Protein AF-0000000084999260 (afdb_homodimer)

Sequence (648 aa):
MLLSRVAESLYWINRYLERAENISRFVEVSESMALDCPPGSAEPWLPLVDASGDRNKFDESYLNKTPSDVANFLIKDRENPNSILSCICMARENARQIRDVITSEMWEQINSLYWSIQEGEVIWHQPAQEQLFEIRRGCQLFYGVTDATFSHDIAWNFSKLGRLIERADKTSRILDVKYFLLLPNLKELGGALDELQWISLLRSAGAYQMFRISEQGSITPNAIASFLLLDPIFPRSVRFCLEGINESLSKIQNSPVSKKPNDLECLIGLLLSKWSFVRIDHLIKDGLHEAIDSLQIDLNKLHDLIHGIYFRNDKKFDFESLQGMLLSRVAESLYWINRYLERAENISRFVEVSESMALDCPPGSAEPWLPLVDASGDRNKFDESYLNKTPSDVANFLIKDRENPNSILSCICMARENARQIRDVITSEMWEQINSLYWSIQEGEVIWHQPAQEQLFEIRRGCQLFYGVTDATFSHDIAWNFSKLGRLIERADKTSRILDVKYFLLLPNLKELGGALDELQWISLLRSAGAYQMFRISEQGSITPNAIASFLLLDPIFPRSVRFCLEGINESLSKIQNSPVSKKPNDLECLIGLLLSKWSFVRIDHLIKDGLHEAIDSLQIDLNKLHDLIHGIYFRNDKKFDFESLQG

InterPro domains:
  IPR007296 Rv2567-like, DUF403 [PF04168] (2-311)
  IPR051680 ATP-dependent Glutamate--Cysteine Ligase Type 2 [PTHR34595] (2-313)

Nearest PDB structures (foldseek):
  7rtv-assembly1_A  TM=1.231E-01  e=3.043E+00  Mus musculus
  8ga6-assembly1_A  TM=1.706E-01  e=1.540E+00  synthetic construct
  7rtv-assembly1_A  TM=1.231E-01  e=2.703E+00  Mus musculus

pLDDT: mean 87.15, std 15.08, range [30.06, 98.75]

Foldseek 3Di:
DDFLLLLVLLLLLLLLLLLLLLLLQLLLLLVVVVVVDPPPPPNSQLLSCVLLVCNVVLVVPPVVPDSVSSLCLQAPDCVNCSHSLNSLVSSLVSCVVPVVQADPVLNVLSVVLNVCRDPPHPLVVDDSNSSSVVSNVSSVVSVVCCVVPHDCALSVLSNLLSNLLSLLSSLLSLLLSVCVVQVVPVVPNPDDSSLSSLCSSCSSSVRNVVLCVVDVDDRDSLSSLCCQAQPCPPCSRNLVSLVSNLVSVCRNLVDDQPPDHDPLNVLSVVVNVCSHPDHSVVCVVVPVNVVSVVVNVSSVVNVVVCCVPRNPPSDDPCSVVSVD/DDFLLLLVLLLLLLLLLLLLLLLLQLLLLLVVVCVVDDPPPPPSQLLSCVLLVCNVVLVVPPVVPDSVSSLCLQAPDCVNCSHSLNSLVSSLVSCVVPVVQADPVLNVLSVVLNVCRDPPHPLVVDDSNSSSVVSNVSSVVSVVCCVVPHDCALSVLSNLLSNLLSLLSSLLSLLLSVCVVQVVPVVPNPDDSNLSSLCSSCSSSVRNVVLCVVDVDDRDSLSSLCCQAQPCPPCSRNLVSLVSNLVSVCRNLVDDQPPDHDPLNVLSVVVNVCSHPDHSVVCVVVPVNVVSVVVNVSSVVNVVVCCVPRNPPSDPPCSVVSVD

Solvent-accessible surface area (backbone atoms only — not comparable to full-atom values): 33385 Å² total; per-residue (Å²): 116,63,40,17,68,54,40,45,29,35,19,43,27,27,26,24,36,45,49,29,30,45,49,26,39,36,52,43,41,38,54,55,48,57,72,72,44,64,88,88,52,87,74,68,50,60,52,54,40,51,40,70,71,41,48,68,62,44,58,74,73,38,85,81,69,42,68,68,50,48,49,39,44,46,42,62,29,71,86,34,70,80,4,32,47,30,16,40,47,50,22,37,54,34,46,64,76,37,56,88,75,53,42,69,66,48,49,51,46,44,49,50,50,43,59,50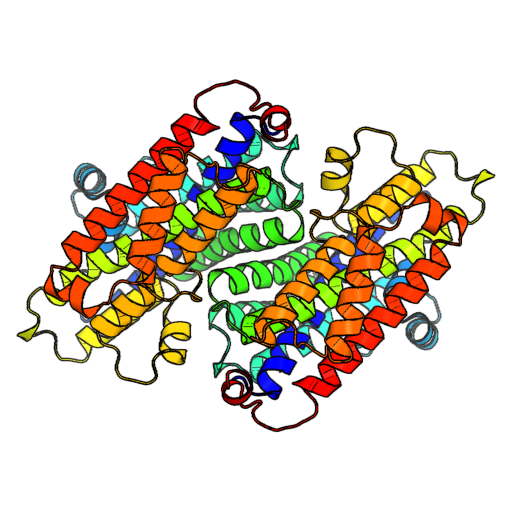,68,38,91,90,32,72,47,79,76,44,58,67,60,56,37,28,48,52,50,29,47,49,39,29,26,47,49,15,41,42,61,58,48,40,47,59,47,59,63,39,30,30,27,50,37,22,28,30,55,41,39,28,48,45,43,46,29,53,51,44,43,44,46,57,60,61,50,64,56,67,84,69,45,79,52,75,66,44,52,50,51,52,50,43,52,29,47,35,61,54,35,43,62,58,45,48,70,74,42,84,64,80,95,38,72,66,60,52,50,34,46,46,43,44,26,71,39,37,53,48,8,32,28,23,18,41,49,50,40,48,53,30,51,43,58,60,52,63,41,73,83,53,98,70,65,52,71,62,55,46,50,49,50,51,50,40,51,49,41,70,68,61,53,59,67,56,40,51,73,76,32,46,63,59,52,44,52,50,49,50,50,51,52,51,50,50,50,50,46,50,41,58,72,49,44,63,54,84,48,63,44,56,53,62,61,53,69,99,115,62,40,16,68,54,39,46,29,36,19,44,28,27,27,22,35,45,47,28,28,45,50,26,39,37,52,43,40,38,54,55,46,57,73,70,43,65,88,86,52,86,74,67,50,62,51,54,39,50,42,69,71,42,47,70,62,44,57,74,74,38,84,82,68,40,68,67,50,49,50,40,44,48,42,61,28,69,87,34,71,78,4,31,47,30,15,40,48,51,20,37,53,34,47,64,75,38,56,90,76,52,43,70,66,48,50,51,46,44,49,51,50,43,58,49,68,39,91,88,31,72,47,76,75,44,59,67,60,56,37,30,49,52,51,29,48,50,39,29,26,45,47,14,42,40,61,60,47,41,46,61,47,59,63,39,30,29,27,51,38,22,29,30,54,43,41,27,48,47,42,47,28,53,53,44,43,45,46,58,63,59,50,63,54,68,84,70,45,77,54,74,67,45,50,50,52,51,50,45,51,29,48,34,59,57,34,43,62,59,47,49,71,75,43,82,63,80,93,41,72,67,57,51,51,34,47,45,41,44,27,71,38,37,54,48,8,32,28,23,20,42,50,52,40,49,52,31,50,44,60,59,52,62,43,72,82,53,98,70,64,51,72,61,56,48,50,50,51,51,50,39,52,50,42,70,67,61,53,58,68,57,40,51,73,74,32,46,63,59,52,43,51,51,48,50,50,50,51,51,49,50,50,51,45,49,42,60,73,51,44,64,51,84,49,61,45,56,52,62,62,50,68,99

Structure (mmCIF, N/CA/C/O backbone):
data_AF-0000000084999260-model_v1
#
loop_
_entity.id
_entity.type
_entity.pdbx_description
1 polymer 'DUF403 domain-containing protein'
#
loop_
_atom_site.group_PDB
_atom_site.id
_atom_site.type_symbol
_atom_site.label_atom_id
_atom_site.label_alt_id
_atom_site.label_comp_id
_atom_site.label_asym_id
_atom_site.label_entity_id
_atom_site.label_seq_id
_atom_site.pdbx_PDB_ins_code
_atom_site.Cartn_x
_atom_site.Cartn_y
_atom_site.Cartn_z
_atom_site.occupancy
_atom_site.B_iso_or_equiv
_atom_site.auth_seq_id
_atom_site.auth_comp_id
_atom_site.auth_asym_id
_atom_site.auth_atom_id
_atom_site.pdbx_PDB_model_num
ATOM 1 N N . MET A 1 1 ? 20.688 12.492 -5.289 1 54.19 1 MET A N 1
ATOM 2 C CA . MET A 1 1 ? 21.562 11.438 -5.797 1 54.19 1 MET A CA 1
ATOM 3 C C . MET A 1 1 ? 21.328 10.125 -5.066 1 54.19 1 MET A C 1
ATOM 5 O O . MET A 1 1 ? 21.234 10.102 -3.838 1 54.19 1 MET A O 1
ATOM 9 N N . LEU A 1 2 ? 20.781 9.195 -5.77 1 70.38 2 LEU A N 1
ATOM 10 C CA . LEU A 1 2 ? 20.594 7.93 -5.07 1 70.38 2 LEU A CA 1
ATOM 11 C C . LEU A 1 2 ? 21.797 7.02 -5.27 1 70.38 2 LEU A C 1
ATOM 13 O O . LEU A 1 2 ? 22.234 6.797 -6.398 1 70.38 2 LEU A O 1
ATOM 17 N N . LEU A 1 3 ? 22.438 6.73 -4.176 1 76.06 3 LEU A N 1
ATOM 18 C CA . LEU A 1 3 ? 23.562 5.809 -4.188 1 76.06 3 LEU A CA 1
ATOM 19 C C . LEU A 1 3 ? 23.125 4.426 -4.66 1 76.06 3 LEU A C 1
ATOM 21 O O . LEU A 1 3 ? 22.031 3.975 -4.352 1 76.06 3 LEU A O 1
ATOM 25 N N . SER A 1 4 ? 24.031 3.873 -5.418 1 87.56 4 SER A N 1
ATOM 26 C CA . SER A 1 4 ? 23.812 2.537 -5.961 1 87.56 4 SER A CA 1
ATOM 27 C C . SER A 1 4 ? 23.469 1.542 -4.859 1 87.56 4 SER A C 1
ATOM 29 O O . SER A 1 4 ? 22.547 0.743 -5.008 1 87.56 4 SER A O 1
ATOM 31 N N . ARG A 1 5 ? 24.125 1.692 -3.758 1 91.56 5 ARG A N 1
ATOM 32 C CA . ARG A 1 5 ? 23.906 0.755 -2.66 1 91.56 5 ARG A CA 1
ATOM 33 C C . ARG A 1 5 ? 22.516 0.911 -2.076 1 91.56 5 ARG A C 1
ATOM 35 O O . ARG A 1 5 ? 21.891 -0.073 -1.666 1 91.56 5 ARG A O 1
ATOM 42 N N . VAL A 1 6 ? 22.047 2.092 -1.997 1 94.56 6 VAL A N 1
ATOM 43 C CA . VAL A 1 6 ? 20.703 2.369 -1.484 1 94.56 6 VAL A CA 1
ATOM 44 C C . VAL A 1 6 ? 19.656 1.78 -2.426 1 94.56 6 VAL A C 1
ATOM 46 O O . VAL A 1 6 ? 18.719 1.113 -1.983 1 94.56 6 VAL A O 1
ATOM 49 N N . ALA A 1 7 ? 19.875 2.021 -3.719 1 95.75 7 ALA A N 1
ATOM 50 C CA . ALA A 1 7 ? 18.969 1.478 -4.727 1 95.75 7 ALA A CA 1
ATOM 51 C C . ALA A 1 7 ? 18.906 -0.045 -4.648 1 95.75 7 ALA A C 1
ATOM 53 O O . ALA A 1 7 ? 17.828 -0.635 -4.68 1 95.75 7 ALA A O 1
ATOM 54 N N . GLU A 1 8 ? 20.031 -0.64 -4.52 1 96.62 8 GLU A N 1
ATOM 55 C CA . GLU A 1 8 ? 20.125 -2.094 -4.441 1 96.62 8 GLU A CA 1
ATOM 56 C C . GLU A 1 8 ? 19.438 -2.627 -3.188 1 96.62 8 GLU A C 1
ATOM 58 O O . GLU A 1 8 ? 18.734 -3.635 -3.242 1 96.62 8 GLU A O 1
ATOM 63 N N . SER A 1 9 ? 19.672 -1.984 -2.076 1 97.62 9 SER A N 1
ATOM 64 C CA . SER A 1 9 ? 19.047 -2.404 -0.821 1 97.62 9 SER A CA 1
ATOM 65 C C . SER A 1 9 ? 17.531 -2.334 -0.901 1 97.62 9 SER A C 1
ATOM 67 O O . SER A 1 9 ? 16.844 -3.271 -0.498 1 97.62 9 SER A O 1
ATOM 69 N N . LEU A 1 10 ? 17.031 -1.258 -1.447 1 98.12 10 LEU A N 1
ATOM 70 C CA . LEU A 1 10 ? 15.586 -1.097 -1.577 1 98.12 10 LEU A CA 1
ATOM 71 C C . LEU A 1 10 ? 15 -2.145 -2.52 1 98.12 10 LEU A C 1
ATOM 73 O O . LEU A 1 10 ? 13.953 -2.727 -2.236 1 98.12 10 LEU A O 1
ATOM 77 N N . TYR A 1 11 ? 15.688 -2.404 -3.584 1 98.25 11 TYR A N 1
ATOM 78 C CA . TYR A 1 11 ? 15.312 -3.422 -4.559 1 98.25 11 TYR A CA 1
ATOM 79 C C . TYR A 1 11 ? 15.203 -4.793 -3.9 1 98.25 11 TYR A C 1
ATOM 81 O O . TYR A 1 11 ? 14.172 -5.469 -4.027 1 98.25 11 TYR A O 1
ATOM 89 N N . TRP A 1 12 ? 16.109 -5.105 -3.076 1 98.44 12 TRP A N 1
ATOM 90 C CA . TRP A 1 12 ? 16.172 -6.441 -2.498 1 98.44 12 TRP A CA 1
ATOM 91 C C . TRP A 1 12 ? 15.266 -6.551 -1.28 1 98.44 12 TRP A C 1
ATOM 93 O O . TRP A 1 12 ? 14.688 -7.613 -1.023 1 98.44 12 TRP A O 1
ATOM 103 N N . ILE A 1 13 ? 15.148 -5.527 -0.522 1 98.75 13 ILE A N 1
ATOM 104 C CA . ILE A 1 13 ? 14.172 -5.539 0.565 1 98.75 13 ILE A CA 1
ATOM 105 C C . ILE A 1 13 ? 12.812 -5.969 0.031 1 98.75 13 ILE A C 1
ATOM 107 O O . ILE A 1 13 ? 12.172 -6.871 0.584 1 98.75 13 ILE A O 1
ATOM 111 N N . ASN A 1 14 ? 12.445 -5.395 -1.031 1 98.75 14 ASN A N 1
ATOM 112 C CA . ASN A 1 14 ? 11.109 -5.629 -1.554 1 98.75 14 ASN A CA 1
ATOM 113 C C . ASN A 1 14 ? 11.016 -6.965 -2.285 1 98.75 14 ASN A C 1
ATOM 115 O O . ASN A 1 14 ? 9.969 -7.621 -2.26 1 98.75 14 ASN A O 1
ATOM 119 N N . ARG A 1 15 ? 12.094 -7.449 -2.885 1 98.44 15 ARG A N 1
ATOM 120 C CA . ARG A 1 15 ? 12.102 -8.797 -3.449 1 98.44 15 ARG A CA 1
ATOM 121 C C . ARG A 1 15 ? 11.961 -9.852 -2.355 1 98.44 15 ARG A C 1
ATOM 123 O O . ARG A 1 15 ? 11.164 -10.781 -2.482 1 98.44 15 ARG A O 1
ATOM 130 N N . TYR A 1 16 ? 12.688 -9.633 -1.315 1 98.62 16 TYR A N 1
ATOM 131 C CA . TYR A 1 16 ? 12.68 -10.609 -0.227 1 98.62 16 TYR A CA 1
ATOM 132 C C . TYR A 1 16 ? 11.32 -10.633 0.462 1 98.62 16 TYR A C 1
ATOM 134 O O . TYR A 1 16 ? 10.773 -11.711 0.726 1 98.62 16 TYR A O 1
ATOM 142 N N . LEU A 1 17 ? 10.75 -9.508 0.738 1 98.69 17 LEU A N 1
ATOM 143 C CA . LEU A 1 17 ? 9.461 -9.469 1.414 1 98.69 17 LEU A CA 1
ATOM 144 C C . LEU A 1 17 ? 8.359 -10.016 0.514 1 98.69 17 LEU A C 1
ATOM 146 O O . LEU A 1 17 ? 7.445 -10.695 0.987 1 98.69 17 LEU A O 1
ATOM 150 N N . GLU A 1 18 ? 8.438 -9.68 -0.768 1 98.38 18 GLU A N 1
ATOM 151 C CA . GLU A 1 18 ? 7.465 -10.227 -1.704 1 98.38 18 GLU A CA 1
ATOM 152 C C . GLU A 1 18 ? 7.57 -11.75 -1.778 1 98.38 18 GLU A C 1
ATOM 154 O O . GLU A 1 18 ? 6.555 -12.445 -1.869 1 98.38 18 GLU A O 1
ATOM 159 N N . ARG A 1 19 ? 8.773 -12.242 -1.748 1 97 19 ARG A N 1
ATOM 160 C CA . ARG A 1 19 ? 9.008 -13.688 -1.744 1 97 19 ARG A CA 1
ATOM 161 C C . ARG A 1 19 ? 8.414 -14.328 -0.494 1 97 19 ARG A C 1
ATOM 163 O O . ARG A 1 19 ? 7.73 -15.352 -0.58 1 97 19 ARG A O 1
ATOM 170 N N . ALA A 1 20 ? 8.68 -13.758 0.635 1 97.94 20 ALA A N 1
ATOM 171 C CA . ALA A 1 20 ? 8.141 -14.266 1.894 1 97.94 20 ALA A CA 1
ATOM 172 C C . ALA A 1 20 ? 6.613 -14.25 1.882 1 97.94 20 ALA A C 1
ATOM 174 O O . ALA A 1 20 ? 5.973 -15.203 2.324 1 97.94 20 ALA A O 1
ATOM 175 N N . GLU A 1 21 ? 6.059 -13.148 1.404 1 97.56 21 GLU A N 1
ATOM 176 C CA . GLU A 1 21 ? 4.609 -13.008 1.304 1 97.56 21 GLU A CA 1
ATOM 177 C C . GLU A 1 21 ? 4.016 -14.102 0.414 1 97.56 21 GLU A C 1
ATOM 179 O O . GLU A 1 21 ? 3.02 -14.727 0.777 1 97.56 21 GLU A O 1
ATOM 184 N N . ASN A 1 22 ? 4.617 -14.352 -0.699 1 94.62 22 ASN A N 1
ATOM 185 C CA . ASN A 1 22 ? 4.145 -15.352 -1.647 1 94.62 22 ASN A CA 1
ATOM 186 C C . ASN A 1 22 ? 4.246 -16.766 -1.069 1 94.62 22 ASN A C 1
ATOM 188 O O . ASN A 1 22 ? 3.318 -17.562 -1.206 1 94.62 22 ASN A O 1
ATOM 192 N N . ILE A 1 23 ? 5.352 -17.047 -0.468 1 93.69 23 ILE A N 1
ATOM 193 C CA . ILE A 1 23 ? 5.543 -18.375 0.107 1 93.69 23 ILE A CA 1
ATOM 194 C C . ILE A 1 23 ? 4.527 -18.609 1.22 1 93.69 23 ILE A C 1
ATOM 196 O O . ILE A 1 23 ? 3.957 -19.688 1.331 1 93.69 23 ILE A O 1
ATOM 200 N N . SER A 1 24 ? 4.32 -17.594 2.061 1 95.38 24 SER A N 1
ATOM 201 C CA . SER A 1 24 ? 3.34 -17.719 3.133 1 95.38 24 SER A CA 1
ATOM 202 C C . SER A 1 24 ? 1.962 -18.078 2.584 1 95.38 24 SER A C 1
ATOM 204 O O . SER A 1 24 ? 1.276 -18.953 3.119 1 95.38 24 SER A O 1
ATOM 206 N N . ARG A 1 25 ? 1.586 -17.438 1.563 1 91.44 25 ARG A N 1
ATOM 207 C CA . ARG A 1 25 ? 0.292 -17.688 0.937 1 91.44 25 ARG A CA 1
ATOM 208 C C . ARG A 1 25 ? 0.238 -19.094 0.339 1 91.44 25 ARG A C 1
ATOM 210 O O . ARG A 1 25 ? -0.755 -19.797 0.503 1 91.44 25 ARG A O 1
ATOM 217 N N . PHE A 1 26 ? 1.266 -19.438 -0.318 1 87.56 26 PHE A N 1
ATOM 218 C CA . PHE A 1 26 ? 1.347 -20.703 -1.016 1 87.56 26 PHE A CA 1
ATOM 219 C C . PHE A 1 26 ? 1.248 -21.875 -0.032 1 87.56 26 PHE A C 1
ATOM 221 O O . PHE A 1 26 ? 0.523 -22.844 -0.274 1 87.56 26 PHE A O 1
ATOM 228 N N . VAL A 1 27 ? 1.943 -21.781 0.98 1 89.56 27 VAL A N 1
ATOM 229 C CA . VAL A 1 27 ? 1.965 -22.844 1.976 1 89.56 27 VAL A CA 1
ATOM 230 C C . VAL A 1 27 ? 0.619 -22.906 2.695 1 89.56 27 VAL A C 1
ATOM 232 O O . VAL A 1 27 ? 0.108 -24 2.975 1 89.56 27 VAL A O 1
ATOM 235 N N . GLU A 1 28 ? 0.062 -21.766 3.008 1 88.75 28 GLU A N 1
ATOM 236 C CA . GLU A 1 28 ? -1.238 -21.703 3.668 1 88.75 28 GLU A CA 1
ATOM 237 C C . GLU A 1 28 ? -2.311 -22.406 2.848 1 88.75 28 GLU A C 1
ATOM 239 O O . GLU A 1 28 ? -3.102 -23.188 3.389 1 88.75 28 GLU A O 1
ATOM 244 N N . VAL A 1 29 ? -2.346 -22.172 1.568 1 84.5 29 VAL A N 1
ATOM 245 C CA . VAL A 1 29 ? -3.338 -22.75 0.671 1 84.5 29 VAL A CA 1
ATOM 246 C C . VAL A 1 29 ? -3.104 -24.266 0.548 1 84.5 29 VAL A C 1
ATOM 248 O O . VAL A 1 29 ? -4.055 -25.047 0.537 1 84.5 29 VAL A O 1
ATOM 251 N N . SER A 1 30 ? -1.858 -24.656 0.458 1 82.12 30 SER A N 1
ATOM 252 C CA . SER A 1 30 ? -1.526 -26.078 0.351 1 82.12 30 SER A CA 1
ATOM 253 C C . SER A 1 30 ? -1.956 -26.828 1.599 1 82.12 30 SER A C 1
ATOM 255 O O . SER A 1 30 ? -2.436 -27.969 1.505 1 82.12 30 SER A O 1
ATOM 257 N N . GLU A 1 31 ? -1.784 -26.234 2.711 1 82.88 31 GLU A N 1
ATOM 258 C CA . GLU A 1 31 ? -2.223 -26.844 3.963 1 82.88 31 GLU A CA 1
ATOM 259 C C . GLU A 1 31 ? -3.736 -27.016 3.988 1 82.88 31 GLU A C 1
ATOM 261 O O . GLU A 1 31 ? -4.238 -28.047 4.441 1 82.88 31 GLU A O 1
ATOM 266 N N . SER A 1 32 ? -4.391 -26.031 3.535 1 80.75 32 SER A N 1
ATOM 267 C CA . SER A 1 32 ? -5.848 -26.094 3.494 1 80.75 32 SER A CA 1
ATOM 268 C C . SER A 1 32 ? -6.328 -27.172 2.525 1 80.75 32 SER A C 1
ATOM 270 O O . SER A 1 32 ? -7.293 -27.875 2.809 1 80.75 32 SER A O 1
ATOM 272 N N . MET A 1 33 ? -5.676 -27.312 1.415 1 77.5 33 MET A N 1
ATOM 273 C CA . MET A 1 33 ? -6.027 -28.297 0.395 1 77.5 33 MET A CA 1
ATOM 274 C C . MET A 1 33 ? -5.762 -29.719 0.892 1 77.5 33 MET A C 1
ATOM 276 O O . MET A 1 33 ? -6.512 -30.641 0.574 1 77.5 33 MET A O 1
ATOM 280 N N . ALA A 1 34 ? -4.734 -29.859 1.592 1 75.75 34 ALA A N 1
ATOM 281 C CA . ALA A 1 34 ? -4.379 -31.172 2.123 1 75.75 34 ALA A CA 1
ATOM 282 C C . ALA A 1 34 ? -5.465 -31.688 3.064 1 75.75 34 ALA A C 1
ATOM 284 O O . ALA A 1 34 ? -5.688 -32.906 3.152 1 75.75 34 ALA A O 1
ATOM 285 N N . LEU A 1 35 ? -6.113 -30.781 3.699 1 73.88 35 LEU A N 1
ATOM 286 C CA . LEU A 1 35 ? -7.195 -31.156 4.598 1 73.88 35 LEU A CA 1
ATOM 287 C C . LEU A 1 35 ? -8.43 -31.594 3.814 1 73.88 35 LEU A C 1
ATOM 289 O O . LEU A 1 35 ? -9.203 -32.438 4.277 1 73.88 35 LEU A O 1
ATOM 293 N N . ASP A 1 36 ? -8.57 -31.078 2.641 1 69 36 ASP A N 1
ATOM 294 C CA . ASP A 1 36 ? -9.766 -31.312 1.843 1 69 36 ASP A CA 1
ATOM 295 C C . ASP A 1 36 ? -9.594 -32.531 0.935 1 69 36 ASP A C 1
ATOM 297 O O . ASP A 1 36 ? -10.578 -33.094 0.451 1 69 36 ASP A O 1
ATOM 301 N N . CYS A 1 37 ? -8.391 -32.875 0.606 1 66.06 37 CYS A N 1
ATOM 302 C CA . CYS A 1 37 ? -8.133 -33.969 -0.323 1 66.06 37 CYS A CA 1
ATOM 303 C C . CYS A 1 37 ? -7.977 -35.281 0.422 1 66.06 37 CYS A C 1
ATOM 305 O O . CYS A 1 37 ? -7.418 -35.312 1.521 1 66.06 37 CYS A O 1
ATOM 307 N N . PRO A 1 38 ? -8.703 -36.344 -0.16 1 60.97 38 PRO A N 1
ATOM 308 C CA . PRO A 1 38 ? -8.516 -37.656 0.452 1 60.97 38 PRO A CA 1
ATOM 309 C C . PRO A 1 38 ? -7.047 -38.031 0.617 1 60.97 38 PRO A C 1
ATOM 311 O O . PRO A 1 38 ? -6.211 -37.656 -0.204 1 60.97 38 PRO A O 1
ATOM 314 N N . PRO A 1 39 ? -6.773 -38.688 1.77 1 56.91 39 PRO A N 1
ATOM 315 C CA . PRO A 1 39 ? -5.398 -39.156 1.992 1 56.91 39 PRO A CA 1
ATOM 316 C C . PRO A 1 39 ? -4.84 -39.938 0.811 1 56.91 39 PRO A C 1
ATOM 318 O O . PRO A 1 39 ? -5.551 -40.75 0.226 1 56.91 39 PRO A O 1
ATOM 321 N N . GLY A 1 40 ? -3.605 -39.688 0.289 1 52.47 40 GLY A N 1
ATOM 322 C CA . GLY A 1 40 ? -2.98 -40.406 -0.812 1 52.47 40 GLY A CA 1
ATOM 323 C C . GLY A 1 40 ? -3.121 -39.688 -2.145 1 52.47 40 GLY A C 1
ATOM 324 O O . GLY A 1 40 ? -2.51 -40.094 -3.137 1 52.47 40 GLY A O 1
ATOM 325 N N . SER A 1 41 ? -4.168 -38.969 -2.23 1 51.72 41 SER A N 1
ATOM 326 C CA . SER A 1 41 ? -4.355 -38.312 -3.512 1 51.72 41 SER A CA 1
ATOM 327 C C . SER A 1 41 ? -3.17 -37.406 -3.842 1 51.72 41 SER A C 1
ATOM 329 O O . SER A 1 41 ? -2.186 -37.375 -3.1 1 51.72 41 SER A O 1
ATOM 331 N N . ALA A 1 42 ? -3.203 -36.438 -4.816 1 52.28 42 ALA A N 1
ATOM 332 C CA . ALA A 1 42 ? -2.152 -35.562 -5.359 1 52.28 42 ALA A CA 1
ATOM 333 C C . ALA A 1 42 ? -1.413 -34.844 -4.242 1 52.28 42 ALA A C 1
ATOM 335 O O . ALA A 1 42 ? -2.037 -34.25 -3.355 1 52.28 42 ALA A O 1
ATOM 336 N N . GLU A 1 43 ? -0.114 -35.375 -3.908 1 57.97 43 GLU A N 1
ATOM 337 C CA . GLU A 1 43 ? 0.768 -34.812 -2.896 1 57.97 43 GLU A CA 1
ATOM 338 C C . GLU A 1 43 ? 0.986 -33.312 -3.133 1 57.97 43 GLU A C 1
ATOM 340 O O . GLU A 1 43 ? 1.764 -32.938 -4.008 1 57.97 43 GLU A O 1
ATOM 345 N N . PRO A 1 44 ? 0.178 -32.312 -2.506 1 63.38 44 PRO A N 1
ATOM 346 C CA . PRO A 1 44 ? 0.161 -30.875 -2.748 1 63.38 44 PRO A CA 1
ATOM 347 C C . PRO A 1 44 ? 1.473 -30.188 -2.359 1 63.38 44 PRO A C 1
ATOM 349 O O . PRO A 1 44 ? 1.688 -29.031 -2.691 1 63.38 44 PRO A O 1
ATOM 352 N N . TRP A 1 45 ? 2.51 -30.953 -1.985 1 73 45 TRP A N 1
ATOM 353 C CA . TRP A 1 45 ? 3.572 -30.266 -1.271 1 73 45 TRP A CA 1
ATOM 354 C C . TRP A 1 45 ? 4.812 -30.109 -2.146 1 73 45 TRP A C 1
ATOM 356 O O . TRP A 1 45 ? 5.441 -29.047 -2.166 1 73 45 TRP A O 1
ATOM 366 N N . LEU A 1 46 ? 5.09 -31.094 -2.941 1 72.19 46 LEU A N 1
ATOM 367 C CA . LEU A 1 46 ? 6.332 -31.047 -3.701 1 72.19 46 LEU A CA 1
ATOM 368 C C . LEU A 1 46 ? 6.277 -29.969 -4.777 1 72.19 46 LEU A C 1
ATOM 370 O O . LEU A 1 46 ? 7.27 -29.281 -5.027 1 72.19 46 LEU A O 1
ATOM 374 N N . PRO A 1 47 ? 5.098 -29.766 -5.297 1 74.06 47 PRO A N 1
ATOM 375 C CA . PRO A 1 47 ? 4.992 -28.672 -6.273 1 74.06 47 PRO A CA 1
ATOM 376 C C . PRO A 1 47 ? 5.309 -27.312 -5.672 1 74.06 47 PRO A C 1
ATOM 378 O O . PRO A 1 47 ? 5.727 -26.391 -6.391 1 74.06 47 PRO A O 1
ATOM 381 N N . LEU A 1 48 ? 5.211 -27.203 -4.418 1 77.56 48 LEU A N 1
ATOM 382 C CA . LEU A 1 48 ? 5.547 -25.953 -3.758 1 77.56 48 LEU A CA 1
ATOM 383 C C . LEU A 1 48 ? 7.047 -25.688 -3.83 1 77.56 48 LEU A C 1
ATOM 385 O O . LEU A 1 48 ? 7.469 -24.547 -4.039 1 77.56 48 LEU A O 1
ATOM 389 N N . VAL A 1 49 ? 7.797 -26.797 -3.658 1 79.19 49 VAL A N 1
ATOM 390 C CA . VAL A 1 49 ? 9.25 -26.672 -3.717 1 79.19 49 VAL A CA 1
ATOM 391 C C . VAL A 1 49 ? 9.688 -26.359 -5.145 1 79.19 49 VAL A C 1
ATOM 393 O O . VA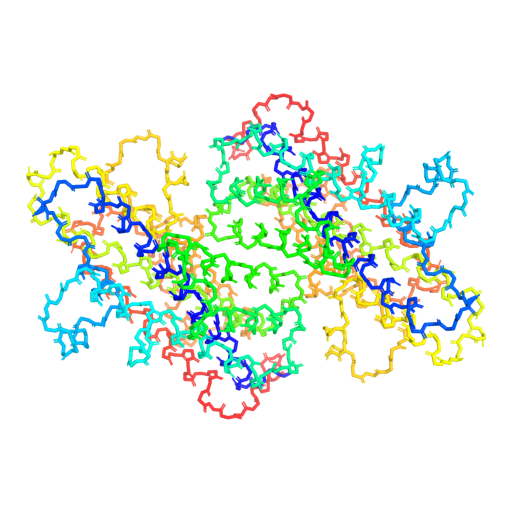L A 1 49 ? 10.602 -25.547 -5.355 1 79.19 49 VAL A O 1
ATOM 396 N N . ASP A 1 50 ? 8.992 -26.906 -6.016 1 76.94 50 ASP A N 1
ATOM 397 C CA . ASP A 1 50 ? 9.297 -26.656 -7.422 1 76.94 50 ASP A CA 1
ATOM 398 C C . ASP A 1 50 ? 9.039 -25.203 -7.789 1 76.94 50 ASP A C 1
ATOM 400 O O . ASP A 1 50 ? 9.812 -24.594 -8.531 1 76.94 50 ASP A O 1
ATOM 404 N N . ALA A 1 51 ? 7.969 -24.656 -7.285 1 76.38 51 ALA A N 1
ATOM 405 C CA . ALA A 1 51 ? 7.609 -23.266 -7.578 1 76.38 51 ALA A CA 1
ATOM 406 C C . ALA A 1 51 ? 8.648 -22.312 -7.023 1 76.38 51 ALA A C 1
ATOM 408 O O . ALA A 1 51 ? 8.797 -21.188 -7.523 1 76.38 51 ALA A O 1
ATOM 409 N N . SER A 1 52 ? 9.328 -22.766 -5.992 1 78.19 52 SER A N 1
ATOM 410 C CA . SER A 1 52 ? 10.367 -21.922 -5.406 1 78.19 52 SER A CA 1
ATOM 411 C C . SER A 1 52 ? 11.688 -22.078 -6.145 1 78.19 52 SER A C 1
ATOM 413 O O . SER A 1 52 ? 12.625 -21.297 -5.926 1 78.19 52 SER A O 1
ATOM 415 N N . GLY A 1 53 ? 11.812 -23.062 -7.035 1 72.19 53 GLY A N 1
ATOM 416 C CA . GLY A 1 53 ? 13.023 -23.312 -7.809 1 72.19 53 GLY A CA 1
ATOM 417 C C . GLY A 1 53 ? 14.125 -23.969 -7 1 72.19 53 GLY A C 1
ATOM 418 O O . GLY A 1 53 ? 15.305 -23.859 -7.352 1 72.19 53 GLY A O 1
ATOM 419 N N . ASP A 1 54 ? 13.734 -24.625 -5.914 1 81.75 54 ASP A N 1
ATOM 420 C CA . ASP A 1 54 ? 14.766 -25.094 -4.988 1 81.75 54 ASP A CA 1
ATOM 421 C C . ASP A 1 54 ? 14.672 -26.609 -4.789 1 81.75 54 ASP A C 1
ATOM 423 O O . ASP A 1 54 ? 15 -27.125 -3.715 1 81.75 54 ASP A O 1
ATOM 427 N N . ARG A 1 55 ? 14.258 -27.328 -5.781 1 83.75 55 ARG A N 1
ATOM 428 C CA . ARG A 1 55 ? 14.031 -28.766 -5.645 1 83.75 55 ARG A CA 1
ATOM 429 C C . ARG A 1 55 ? 15.336 -29.5 -5.348 1 83.75 55 ARG A C 1
ATOM 431 O O . ARG A 1 55 ? 15.383 -30.344 -4.457 1 83.75 55 ARG A O 1
ATOM 438 N N . ASN A 1 56 ? 16.359 -29.109 -6.027 1 86.88 56 ASN A N 1
ATOM 439 C CA . ASN A 1 56 ? 17.641 -29.781 -5.824 1 86.88 56 ASN A CA 1
ATOM 440 C C . ASN A 1 56 ? 18.141 -29.609 -4.391 1 86.88 56 ASN A C 1
ATOM 442 O O . ASN A 1 56 ? 18.562 -30.578 -3.758 1 86.88 56 ASN A O 1
ATOM 446 N N . LYS A 1 57 ? 18.031 -28.453 -3.922 1 90.19 57 LYS A N 1
ATOM 447 C CA . LYS A 1 57 ? 18.453 -28.188 -2.553 1 90.19 57 LYS A CA 1
ATOM 448 C C . LYS A 1 57 ? 17.578 -28.922 -1.546 1 90.19 57 LYS A C 1
ATOM 450 O O . LYS A 1 57 ? 18.094 -29.453 -0.551 1 90.19 57 LYS A O 1
ATOM 455 N N . PHE A 1 58 ? 16.391 -28.969 -1.773 1 91.62 58 PHE A N 1
ATOM 456 C CA . PHE A 1 58 ? 15.453 -29.688 -0.907 1 91.62 58 PHE A CA 1
ATOM 457 C C . PHE A 1 58 ? 15.781 -31.172 -0.865 1 91.62 58 PHE A C 1
ATOM 459 O O . PHE A 1 58 ? 15.859 -31.766 0.212 1 91.62 58 PHE A O 1
ATOM 466 N N . ASP A 1 59 ? 15.992 -31.75 -2.033 1 90.19 59 ASP A N 1
ATOM 467 C CA . ASP A 1 59 ? 16.234 -33.188 -2.141 1 90.19 59 ASP A CA 1
ATOM 468 C C . ASP A 1 59 ? 17.531 -33.562 -1.438 1 90.19 59 ASP A C 1
ATOM 470 O O . ASP A 1 59 ? 17.641 -34.656 -0.884 1 90.19 59 ASP A O 1
ATOM 474 N N . GLU A 1 60 ? 18.422 -32.719 -1.427 1 91.06 60 GLU A N 1
ATOM 475 C CA . GLU A 1 60 ? 19.719 -32.938 -0.78 1 91.06 60 GLU A CA 1
ATOM 476 C C . GLU A 1 60 ? 19.578 -32.875 0.74 1 91.06 60 GLU A C 1
ATOM 478 O O . GLU A 1 60 ? 20.266 -33.625 1.453 1 91.06 60 GLU A O 1
ATOM 483 N N . SER A 1 61 ? 18.672 -32.094 1.246 1 91.06 61 SER A N 1
ATOM 484 C CA . SER A 1 61 ? 18.625 -31.812 2.676 1 91.06 61 SER A CA 1
ATOM 485 C C . SER A 1 61 ? 17.547 -32.625 3.369 1 91.06 61 SER A C 1
ATOM 487 O O . SER A 1 61 ? 17.625 -32.875 4.574 1 91.06 61 SER A O 1
ATOM 489 N N . TYR A 1 62 ? 16.578 -32.969 2.613 1 91.12 62 TYR A N 1
ATOM 490 C CA . TYR A 1 62 ? 15.438 -33.688 3.203 1 91.12 62 TYR A CA 1
ATOM 491 C C . TYR A 1 62 ? 15.164 -34.969 2.473 1 91.12 62 TYR A C 1
ATOM 493 O O . TYR A 1 62 ? 14.477 -35 1.447 1 91.12 62 TYR A O 1
ATOM 501 N N . LEU A 1 63 ? 15.461 -36.062 3.104 1 88.12 63 LEU A N 1
ATOM 502 C CA . LEU A 1 63 ? 15.414 -37.375 2.445 1 88.12 63 LEU A CA 1
ATOM 503 C C . LEU A 1 63 ? 14 -37.969 2.496 1 88.12 63 LEU A C 1
ATOM 505 O O . LEU A 1 63 ? 13.57 -38.625 1.553 1 88.12 63 LEU A O 1
ATOM 509 N N . ASN A 1 64 ? 13.25 -37.688 3.516 1 87.12 64 ASN A N 1
ATOM 510 C CA . ASN A 1 64 ? 11.938 -38.281 3.695 1 87.12 64 ASN A CA 1
ATOM 511 C C . ASN A 1 64 ? 10.859 -37.531 2.91 1 87.12 64 ASN A C 1
ATOM 513 O O . ASN A 1 64 ? 9.805 -38.094 2.605 1 87.12 64 ASN A O 1
ATOM 517 N N . LYS A 1 65 ? 11.078 -36.219 2.598 1 87 65 LYS A N 1
ATOM 518 C CA . LYS A 1 65 ? 10.227 -35.406 1.75 1 87 65 LYS A CA 1
ATOM 519 C C . LYS A 1 65 ? 8.781 -35.406 2.252 1 87 65 LYS A C 1
ATOM 521 O O . LYS A 1 65 ? 7.844 -35.531 1.46 1 87 65 LYS A O 1
ATOM 526 N N . THR A 1 66 ? 8.594 -35.344 3.604 1 86.88 66 THR A N 1
ATOM 527 C CA . THR A 1 66 ? 7.262 -35.281 4.207 1 86.88 66 THR A CA 1
ATOM 528 C C . THR A 1 66 ? 6.68 -33.875 4.059 1 86.88 66 THR A C 1
ATOM 530 O O . THR A 1 66 ? 7.402 -32.938 3.758 1 86.88 66 THR A O 1
ATOM 533 N N . PRO A 1 67 ? 5.387 -33.781 4.227 1 84.12 67 PRO A N 1
ATOM 534 C CA . PRO A 1 67 ? 4.785 -32.438 4.23 1 84.12 67 PRO A CA 1
ATOM 535 C C . PRO A 1 67 ? 5.434 -31.516 5.25 1 84.12 67 PRO A C 1
ATOM 537 O O . PRO A 1 67 ? 5.617 -30.328 4.973 1 84.12 67 PRO A O 1
ATOM 540 N N . SER A 1 68 ? 5.762 -32.062 6.363 1 88.19 68 SER A N 1
ATOM 541 C CA . SER A 1 68 ? 6.426 -31.266 7.391 1 88.19 68 SER A CA 1
ATOM 542 C C . SER A 1 68 ? 7.809 -30.828 6.934 1 88.19 68 SER A C 1
ATOM 544 O O . SER A 1 68 ? 8.25 -29.719 7.273 1 88.19 68 SER A O 1
ATOM 546 N N . ASP A 1 69 ? 8.531 -31.672 6.184 1 91.38 69 ASP A N 1
ATOM 547 C CA . ASP A 1 69 ? 9.836 -31.312 5.641 1 91.38 69 ASP A CA 1
ATOM 548 C C . ASP A 1 69 ? 9.727 -30.156 4.656 1 91.38 69 ASP A C 1
ATOM 550 O O . ASP A 1 69 ? 10.547 -29.234 4.684 1 91.38 69 ASP A O 1
ATOM 554 N N . VAL A 1 70 ? 8.711 -30.234 3.844 1 89.25 70 VAL A N 1
ATOM 555 C CA . VAL A 1 70 ? 8.5 -29.188 2.848 1 89.25 70 VAL A CA 1
ATOM 556 C C . VAL A 1 70 ? 8.195 -27.859 3.545 1 89.25 70 VAL A C 1
ATOM 558 O O . VAL A 1 70 ? 8.773 -26.828 3.207 1 89.25 70 VAL A O 1
ATOM 561 N N . ALA A 1 71 ? 7.293 -27.938 4.504 1 90.31 71 ALA A N 1
ATOM 562 C CA . ALA A 1 71 ? 6.93 -26.734 5.246 1 90.31 71 ALA A CA 1
ATOM 563 C C . ALA A 1 71 ? 8.141 -26.141 5.957 1 90.31 71 ALA A C 1
ATOM 565 O O . ALA A 1 71 ? 8.367 -24.938 5.906 1 90.31 71 ALA A O 1
ATOM 566 N N . ASN A 1 72 ? 8.875 -27 6.594 1 92.81 72 ASN A N 1
ATOM 567 C CA . ASN A 1 72 ? 10.062 -26.531 7.301 1 92.81 72 ASN A CA 1
ATOM 568 C C . ASN A 1 72 ? 11.078 -25.922 6.34 1 92.81 72 ASN A C 1
ATOM 570 O O . ASN A 1 72 ? 11.688 -24.891 6.652 1 92.81 72 ASN A O 1
ATOM 574 N N . PHE A 1 73 ? 11.273 -26.516 5.246 1 94.62 73 PHE A N 1
ATOM 575 C CA . PHE A 1 73 ? 12.211 -26.047 4.234 1 94.62 73 PHE A CA 1
ATOM 576 C C . PHE A 1 73 ? 11.82 -24.672 3.73 1 94.62 73 PHE A C 1
ATOM 578 O O . PHE A 1 73 ? 12.672 -23.797 3.578 1 94.62 73 PHE A O 1
ATOM 585 N N . LEU A 1 74 ? 10.539 -24.422 3.564 1 94.5 74 LEU A N 1
ATOM 586 C CA . LEU A 1 74 ? 10.055 -23.188 2.955 1 94.5 74 LEU A CA 1
ATOM 587 C C . LEU A 1 74 ? 9.891 -22.094 4.004 1 94.5 74 LEU A C 1
ATOM 589 O O . LEU A 1 74 ? 9.992 -20.906 3.686 1 94.5 74 LEU A O 1
ATOM 593 N N . ILE A 1 75 ? 9.656 -22.469 5.246 1 95.69 75 ILE A N 1
ATOM 594 C CA . ILE A 1 75 ? 9.281 -21.469 6.246 1 95.69 75 ILE A CA 1
ATOM 595 C C . ILE A 1 75 ? 10.484 -21.156 7.137 1 95.69 75 ILE A C 1
ATOM 597 O O . ILE A 1 75 ? 10.898 -20 7.25 1 95.69 75 ILE A O 1
ATOM 601 N N . LYS A 1 76 ? 11.211 -22.172 7.633 1 95.69 76 LYS A N 1
ATOM 602 C CA . LYS A 1 76 ? 12.078 -21.969 8.789 1 95.69 76 LYS A CA 1
ATOM 603 C C . LYS A 1 76 ? 13.531 -22.266 8.438 1 95.69 76 LYS A C 1
ATOM 605 O O . LYS A 1 76 ? 14.445 -21.859 9.164 1 95.69 76 LYS A O 1
ATOM 610 N N . ASP A 1 77 ? 13.805 -23.031 7.438 1 95.06 77 ASP A N 1
ATOM 611 C CA . ASP A 1 77 ? 15.148 -23.516 7.148 1 95.06 77 ASP A CA 1
ATOM 612 C C . ASP A 1 77 ? 16.094 -22.359 6.832 1 95.06 77 ASP A C 1
ATOM 614 O O . ASP A 1 77 ? 16 -21.75 5.762 1 95.06 77 ASP A O 1
ATOM 618 N N . ARG A 1 78 ? 17.031 -22.094 7.621 1 93.69 78 ARG A N 1
ATOM 619 C CA . ARG A 1 78 ? 17.969 -20.984 7.469 1 93.69 78 ARG A CA 1
ATOM 620 C C . ARG A 1 78 ? 18.984 -21.266 6.379 1 93.69 78 ARG A C 1
ATOM 622 O O . ARG A 1 78 ? 19.641 -20.359 5.871 1 93.69 78 ARG A O 1
ATOM 629 N N . GLU A 1 79 ? 19.141 -22.5 6.062 1 93.31 79 GLU A N 1
ATOM 630 C CA . GLU A 1 79 ? 20.078 -22.891 5.008 1 93.31 79 GLU A CA 1
ATOM 631 C C . GLU A 1 79 ? 19.469 -22.656 3.625 1 93.31 79 GLU A C 1
ATOM 633 O O . GLU A 1 79 ? 20.188 -22.641 2.623 1 93.31 79 GLU A O 1
ATOM 638 N N . ASN A 1 80 ? 18.172 -22.641 3.559 1 94.44 80 ASN A N 1
ATOM 639 C CA . ASN A 1 80 ? 17.5 -22.219 2.336 1 94.44 80 ASN A CA 1
ATOM 640 C C . ASN A 1 80 ? 17.406 -20.688 2.25 1 94.44 80 ASN A C 1
ATOM 642 O O . ASN A 1 80 ? 16.609 -20.078 2.975 1 94.44 80 ASN A O 1
ATOM 646 N N . PRO A 1 81 ? 18.109 -20.047 1.337 1 94.38 81 PRO A N 1
ATOM 647 C CA . PRO A 1 81 ? 18.078 -18.594 1.245 1 94.38 81 PRO A CA 1
ATOM 648 C C . PRO A 1 81 ? 16.703 -18.047 0.824 1 94.38 81 PRO A C 1
ATOM 650 O O . PRO A 1 81 ? 16.438 -16.859 0.972 1 94.38 81 PRO A O 1
ATOM 653 N N . ASN A 1 82 ? 15.891 -18.953 0.402 1 94.44 82 ASN A N 1
ATOM 654 C CA . ASN A 1 82 ? 14.586 -18.516 -0.085 1 94.44 82 ASN A CA 1
ATOM 655 C C . ASN A 1 82 ? 13.477 -18.844 0.912 1 94.44 82 ASN A C 1
ATOM 657 O O . ASN A 1 82 ? 12.297 -18.656 0.617 1 94.44 82 ASN A O 1
ATOM 661 N N . SER A 1 83 ? 13.836 -19.406 2.092 1 96.62 83 SER A N 1
ATOM 662 C CA . SER A 1 83 ? 12.82 -19.625 3.117 1 96.62 83 SER A CA 1
ATOM 663 C C . SER A 1 83 ? 12.258 -18.297 3.623 1 96.62 83 SER A C 1
ATOM 665 O O . SER A 1 83 ? 12.891 -17.25 3.479 1 96.62 83 SER A O 1
ATOM 667 N N . ILE A 1 84 ? 11.117 -18.312 4.184 1 97.69 84 ILE A N 1
ATOM 668 C CA . ILE A 1 84 ? 10.492 -17.125 4.742 1 97.69 84 ILE A CA 1
ATOM 669 C C . ILE A 1 84 ? 11.43 -16.469 5.758 1 97.69 84 ILE A C 1
ATOM 671 O O . ILE A 1 84 ? 11.664 -15.266 5.711 1 97.69 84 ILE A O 1
ATOM 675 N N . LEU A 1 85 ? 11.969 -17.281 6.629 1 98.12 85 LEU A N 1
ATOM 676 C CA . LEU A 1 85 ? 12.867 -16.781 7.668 1 98.12 85 LEU A CA 1
ATOM 677 C C . LEU A 1 85 ? 14.086 -16.094 7.055 1 98.12 85 LEU A C 1
ATOM 679 O O . LEU A 1 85 ? 14.445 -14.992 7.453 1 98.12 85 LEU A O 1
ATOM 683 N N . SER A 1 86 ? 14.719 -16.703 6.102 1 98 86 SER A N 1
ATOM 684 C CA . SER A 1 86 ? 15.906 -16.156 5.457 1 98 86 SER A CA 1
ATOM 685 C C . SER A 1 86 ? 15.586 -14.859 4.715 1 98 86 SER A C 1
ATOM 687 O O . SER A 1 86 ? 16.344 -13.891 4.781 1 98 86 SER A O 1
ATOM 689 N N . CYS A 1 87 ? 14.492 -14.875 4.039 1 98.44 87 CYS A N 1
ATOM 690 C CA . CYS A 1 87 ? 14.086 -13.703 3.273 1 98.44 87 CYS A CA 1
ATOM 691 C C . CYS A 1 87 ? 13.859 -12.5 4.188 1 98.44 87 CYS A C 1
ATOM 693 O O . CYS A 1 87 ? 14.359 -11.406 3.912 1 98.44 87 CYS A O 1
ATOM 695 N N . ILE A 1 88 ? 13.133 -12.688 5.281 1 98.75 88 ILE A N 1
ATOM 696 C CA . ILE A 1 88 ? 12.828 -11.586 6.195 1 98.75 88 ILE A CA 1
ATOM 697 C C . ILE A 1 88 ? 14.109 -11.117 6.879 1 98.75 88 ILE A C 1
ATOM 699 O O . ILE A 1 88 ? 14.312 -9.914 7.074 1 98.75 88 ILE A O 1
ATOM 703 N N . CYS A 1 89 ? 14.969 -12.031 7.184 1 98.5 89 CYS A N 1
ATOM 704 C CA . CYS A 1 89 ? 16.25 -11.672 7.785 1 98.5 89 CYS A CA 1
ATOM 705 C C . CYS A 1 89 ? 17.094 -10.828 6.828 1 98.5 89 CYS A C 1
ATOM 707 O O . CYS A 1 89 ? 17.656 -9.812 7.227 1 98.5 89 CYS A O 1
ATOM 709 N N . MET A 1 90 ? 17.172 -11.227 5.629 1 98.62 90 MET A N 1
ATOM 710 C CA . MET A 1 90 ? 17.938 -10.492 4.629 1 98.62 90 MET A CA 1
ATOM 711 C C . MET A 1 90 ? 17.312 -9.125 4.352 1 98.62 90 MET A C 1
ATOM 713 O O . MET A 1 90 ? 18.031 -8.141 4.152 1 98.62 90 MET A O 1
ATOM 717 N N . ALA A 1 91 ? 15.984 -9.102 4.316 1 98.75 91 ALA A N 1
ATOM 718 C CA . ALA A 1 91 ? 15.305 -7.816 4.148 1 98.75 91 ALA A CA 1
ATOM 719 C C . ALA A 1 91 ? 15.664 -6.852 5.273 1 98.75 91 ALA A C 1
ATOM 721 O O . ALA A 1 91 ? 15.953 -5.68 5.027 1 98.75 91 ALA A O 1
ATOM 722 N N . ARG A 1 92 ? 15.625 -7.375 6.484 1 98.69 92 ARG A N 1
ATOM 723 C CA . ARG A 1 92 ? 15.961 -6.547 7.641 1 98.69 92 ARG A CA 1
ATOM 724 C C . ARG A 1 92 ? 17.406 -6.074 7.574 1 98.69 92 ARG A C 1
ATOM 726 O O . ARG A 1 92 ? 17.703 -4.934 7.938 1 98.69 92 ARG A O 1
ATOM 733 N N . GLU A 1 93 ? 18.312 -6.914 7.176 1 98.38 93 GLU A N 1
ATOM 734 C CA . GLU A 1 93 ? 19.719 -6.539 7.059 1 98.38 93 GLU A CA 1
ATOM 735 C C . GLU A 1 93 ? 19.906 -5.449 6.008 1 98.38 93 GLU A C 1
ATOM 737 O O . GLU A 1 93 ? 20.703 -4.523 6.203 1 98.38 93 GLU A O 1
ATOM 742 N N . ASN A 1 94 ? 19.297 -5.555 4.902 1 98.19 94 ASN A N 1
ATOM 743 C CA . ASN A 1 94 ? 19.328 -4.512 3.887 1 98.19 94 ASN A CA 1
ATOM 744 C C . ASN A 1 94 ? 18.781 -3.189 4.414 1 98.19 94 ASN A C 1
ATOM 746 O O . ASN A 1 94 ? 19.344 -2.127 4.164 1 98.19 94 ASN A O 1
ATOM 750 N N . ALA A 1 95 ? 17.641 -3.266 5.121 1 98.44 95 ALA A N 1
ATOM 751 C CA . ALA A 1 95 ? 17.047 -2.066 5.695 1 98.44 95 ALA A CA 1
ATOM 752 C C . ALA A 1 95 ? 17.984 -1.403 6.699 1 98.44 95 ALA A C 1
ATOM 754 O O . ALA A 1 95 ? 18.078 -0.175 6.742 1 98.44 95 ALA A O 1
ATOM 755 N N . ARG A 1 96 ? 18.625 -2.227 7.5 1 97.69 96 ARG A N 1
ATOM 756 C CA . ARG A 1 96 ? 19.562 -1.726 8.5 1 97.69 96 ARG A CA 1
ATOM 757 C C . ARG A 1 96 ? 20.672 -0.917 7.844 1 97.69 96 ARG A C 1
ATOM 759 O O . ARG A 1 96 ? 21.141 0.081 8.398 1 97.69 96 ARG A O 1
ATOM 766 N N . GLN A 1 97 ? 21.062 -1.264 6.676 1 96.25 97 GLN A N 1
ATOM 767 C CA . GLN A 1 97 ? 22.172 -0.625 5.965 1 96.25 97 GLN A CA 1
ATOM 768 C C . GLN A 1 97 ? 21.75 0.739 5.418 1 96.25 97 GLN A C 1
ATOM 770 O O . GLN A 1 97 ? 22.609 1.576 5.113 1 96.25 97 GLN A O 1
ATOM 775 N N . ILE A 1 98 ? 20.469 0.989 5.289 1 96.62 98 ILE A N 1
ATOM 776 C CA . ILE A 1 98 ? 20.031 2.244 4.695 1 96.62 98 ILE A CA 1
ATOM 777 C C . ILE A 1 98 ? 19.031 2.932 5.625 1 96.62 98 ILE A C 1
ATOM 779 O O . ILE A 1 98 ? 18.031 3.484 5.172 1 96.62 98 ILE A O 1
ATOM 783 N N . ARG A 1 99 ? 19.219 2.918 6.879 1 94.81 99 ARG A N 1
ATOM 784 C CA . ARG A 1 99 ? 18.359 3.486 7.914 1 94.81 99 ARG A CA 1
ATOM 785 C C . ARG A 1 99 ? 18.156 4.984 7.699 1 94.81 99 ARG A C 1
ATOM 787 O O . ARG A 1 99 ? 17.109 5.535 8.047 1 94.81 99 ARG A O 1
ATOM 794 N N . ASP A 1 100 ? 19.078 5.582 7.145 1 91.81 100 ASP A N 1
ATOM 795 C CA . ASP A 1 100 ? 19.047 7.031 6.98 1 91.81 100 ASP A CA 1
ATOM 796 C C . ASP A 1 100 ? 18.188 7.43 5.777 1 91.81 100 ASP A C 1
ATOM 798 O O . ASP A 1 100 ? 17.844 8.602 5.617 1 91.81 100 ASP A O 1
ATOM 802 N N . VAL A 1 101 ? 17.812 6.465 4.973 1 93.69 101 VAL A N 1
ATOM 803 C CA . VAL A 1 101 ? 17.062 6.742 3.756 1 93.69 101 VAL A CA 1
ATOM 804 C C . VAL A 1 101 ? 15.594 6.371 3.967 1 93.69 101 VAL A C 1
ATOM 806 O O . VAL A 1 101 ? 14.695 7.086 3.512 1 93.69 101 VAL A O 1
ATOM 809 N N . ILE A 1 102 ? 15.328 5.273 4.645 1 95.62 102 ILE A N 1
ATOM 810 C CA . ILE A 1 102 ? 13.953 4.816 4.809 1 95.62 102 ILE A CA 1
ATOM 811 C C . ILE A 1 102 ? 13.32 5.516 6.008 1 95.62 102 ILE A C 1
ATOM 813 O O . ILE A 1 102 ? 14.023 6.109 6.832 1 95.62 102 ILE A O 1
ATOM 817 N N . THR A 1 103 ? 12.008 5.52 6.07 1 95.94 103 THR A N 1
ATOM 818 C CA . THR A 1 103 ? 11.297 6.164 7.168 1 95.94 103 THR A CA 1
ATOM 819 C C . THR A 1 103 ? 11.391 5.328 8.438 1 95.94 103 THR A C 1
ATOM 821 O O . THR A 1 103 ? 11.633 4.121 8.375 1 95.94 103 THR A O 1
ATOM 824 N N . SER A 1 104 ? 11.164 5.941 9.531 1 94.44 104 SER A N 1
ATOM 825 C CA . SER A 1 104 ? 11.164 5.238 10.805 1 94.44 104 SER A CA 1
ATOM 826 C C . SER A 1 104 ? 10.078 4.168 10.844 1 94.44 104 SER A C 1
ATOM 828 O O . SER A 1 104 ? 10.266 3.1 11.43 1 94.44 104 SER A O 1
ATOM 830 N N . GLU A 1 105 ? 8.938 4.441 10.258 1 95.12 105 GLU A N 1
ATOM 831 C CA . GLU A 1 105 ? 7.836 3.486 10.242 1 95.12 105 GLU A CA 1
ATOM 832 C C . GLU A 1 105 ? 8.188 2.248 9.422 1 95.12 105 GLU A C 1
ATOM 834 O O . GLU A 1 105 ? 7.828 1.129 9.797 1 95.12 105 GLU A O 1
ATOM 839 N N . MET A 1 106 ? 8.875 2.422 8.344 1 97.19 106 MET A N 1
ATOM 840 C CA . MET A 1 106 ? 9.336 1.297 7.535 1 97.19 106 MET A CA 1
ATOM 841 C C . MET A 1 106 ? 10.281 0.407 8.328 1 97.19 106 MET A C 1
ATOM 843 O O . MET A 1 106 ? 10.117 -0.813 8.359 1 97.19 106 MET A O 1
ATOM 847 N N . TRP A 1 107 ? 11.219 1.056 8.984 1 97.56 107 TRP A N 1
ATOM 848 C CA . TRP A 1 107 ? 12.188 0.315 9.797 1 97.56 107 TRP A CA 1
ATOM 849 C C . TRP A 1 107 ? 11.484 -0.428 10.93 1 97.56 107 TRP A C 1
ATOM 851 O O . TRP A 1 107 ? 11.75 -1.611 11.156 1 97.56 107 TRP A O 1
ATOM 861 N N . GLU A 1 108 ? 10.609 0.286 11.562 1 96.44 108 GLU A N 1
ATOM 862 C CA . GLU A 1 108 ? 9.891 -0.308 12.68 1 96.44 108 GLU A CA 1
ATOM 863 C C . GLU A 1 108 ? 9.125 -1.555 12.25 1 96.44 108 GLU A C 1
ATOM 865 O O . GLU A 1 108 ? 9.125 -2.566 12.953 1 96.44 108 GLU A O 1
ATOM 870 N N . GLN A 1 109 ? 8.516 -1.483 11.117 1 97.88 109 GLN A N 1
ATOM 871 C CA . GLN A 1 109 ? 7.723 -2.611 10.648 1 97.88 109 GLN A CA 1
ATOM 872 C C . GLN A 1 109 ? 8.609 -3.807 10.305 1 97.88 109 GLN A C 1
ATOM 874 O O . GLN A 1 109 ? 8.328 -4.934 10.719 1 97.88 109 GLN A O 1
ATOM 879 N N . ILE A 1 110 ? 9.68 -3.592 9.539 1 98.25 110 ILE A N 1
ATOM 880 C CA . ILE A 1 110 ? 10.547 -4.695 9.133 1 98.25 110 ILE A CA 1
ATOM 881 C C . ILE A 1 110 ? 11.25 -5.277 10.359 1 98.25 110 ILE A C 1
ATOM 883 O O . ILE A 1 110 ? 11.43 -6.492 10.461 1 98.25 110 ILE A O 1
ATOM 887 N N . ASN A 1 111 ? 11.633 -4.391 11.25 1 97.94 111 ASN A N 1
ATOM 888 C CA . ASN A 1 111 ? 12.289 -4.836 12.477 1 97.94 111 ASN A CA 1
ATOM 889 C C . ASN A 1 111 ? 11.352 -5.66 13.352 1 97.94 111 ASN A C 1
ATOM 891 O O . ASN A 1 111 ? 11.758 -6.684 13.906 1 97.94 111 ASN A O 1
ATOM 895 N N . SER A 1 112 ? 10.172 -5.191 13.492 1 97.38 112 SER A N 1
ATOM 896 C CA . SER A 1 112 ? 9.172 -5.934 14.25 1 97.38 112 SER A CA 1
ATOM 897 C C . SER A 1 112 ? 8.898 -7.297 13.633 1 97.38 112 SER A C 1
ATOM 899 O O . SER A 1 112 ? 8.773 -8.297 14.344 1 97.38 112 SER A O 1
ATOM 901 N N . LEU A 1 113 ? 8.797 -7.34 12.344 1 97.81 113 LEU A N 1
ATOM 902 C CA . LEU A 1 113 ? 8.57 -8.594 11.633 1 97.81 113 LEU A CA 1
ATOM 903 C C . LEU A 1 113 ? 9.727 -9.562 11.852 1 97.81 113 LEU A C 1
ATOM 905 O O . LEU A 1 113 ? 9.508 -10.742 12.125 1 97.81 113 LEU A O 1
ATOM 909 N N . TYR A 1 114 ? 10.945 -9.078 11.766 1 98.12 114 TYR A N 1
ATOM 910 C CA . TYR A 1 114 ? 12.156 -9.859 11.992 1 98.12 114 TYR A CA 1
ATOM 911 C C . TYR A 1 114 ? 12.148 -10.5 13.375 1 98.12 114 TYR A C 1
ATOM 913 O O . TYR A 1 114 ? 12.336 -11.711 13.508 1 98.12 114 TYR A O 1
ATOM 921 N N . TRP A 1 115 ? 11.812 -9.734 14.336 1 97.31 115 TRP A N 1
ATOM 922 C CA . TRP A 1 115 ? 11.875 -10.227 15.703 1 97.31 115 TRP A CA 1
ATOM 923 C C . TRP A 1 115 ? 10.727 -11.188 15.992 1 97.31 115 TRP A C 1
ATOM 925 O O . TRP A 1 115 ? 10.891 -12.141 16.766 1 97.31 115 TRP A O 1
ATOM 935 N N . SER A 1 116 ? 9.633 -11.016 15.383 1 97.38 116 SER A N 1
ATOM 936 C CA . SER A 1 116 ? 8.453 -11.836 15.641 1 97.38 116 SER A CA 1
ATOM 937 C C . SER A 1 116 ? 8.656 -13.266 15.156 1 97.38 116 SER A C 1
ATOM 939 O O . SER A 1 116 ? 7.949 -14.18 15.586 1 97.38 116 SER A O 1
ATOM 941 N N . ILE A 1 117 ? 9.648 -13.477 14.242 1 97.31 117 ILE A N 1
ATOM 942 C CA . ILE A 1 117 ? 9.758 -14.797 13.648 1 97.31 117 ILE A CA 1
ATOM 943 C C . ILE A 1 117 ? 11.055 -15.469 14.109 1 97.31 117 ILE A C 1
ATOM 945 O O . ILE A 1 117 ? 11.508 -16.438 13.5 1 97.31 117 ILE A O 1
ATOM 949 N N . GLN A 1 118 ? 11.641 -14.867 15.102 1 96.25 118 GLN A N 1
ATOM 950 C CA . GLN A 1 118 ? 12.828 -15.508 15.664 1 96.25 118 GLN A CA 1
ATOM 951 C C . GLN A 1 118 ? 12.461 -16.766 16.438 1 96.25 118 GLN A C 1
ATOM 953 O O . GLN A 1 118 ? 11.312 -16.953 16.828 1 96.25 118 GLN A O 1
ATOM 958 N N . GLU A 1 119 ? 13.43 -17.578 16.656 1 92.94 119 GLU A N 1
ATOM 959 C CA . GLU A 1 119 ? 13.219 -18.828 17.359 1 92.94 119 GLU A CA 1
ATOM 960 C C . GLU A 1 119 ? 12.641 -18.594 18.766 1 92.94 119 GLU A C 1
ATOM 962 O O . GLU A 1 119 ? 13.102 -17.703 19.484 1 92.94 119 GLU A O 1
ATOM 967 N N . GLY A 1 120 ? 11.586 -19.328 19.109 1 91.94 120 GLY A N 1
ATOM 968 C CA . GLY A 1 120 ? 11.023 -19.266 20.453 1 91.94 120 GLY A CA 1
ATOM 969 C C . GLY A 1 120 ? 9.945 -18.219 20.609 1 91.94 120 GLY A C 1
ATOM 970 O O . GLY A 1 120 ? 9.297 -18.141 21.656 1 91.94 120 GLY A O 1
ATOM 971 N N . GLU A 1 121 ? 9.688 -17.516 19.594 1 94.06 121 GLU A N 1
ATOM 972 C CA . GLU A 1 121 ? 8.695 -16.453 19.688 1 94.06 121 GLU A CA 1
ATOM 973 C C . GLU A 1 121 ? 7.277 -17.016 19.641 1 94.06 121 GLU A C 1
ATOM 975 O O . GLU A 1 121 ? 7.066 -18.156 19.203 1 94.06 121 GLU A O 1
ATOM 980 N N . VAL A 1 122 ? 6.348 -16.281 20.078 1 94 122 VAL A N 1
ATOM 981 C CA . VAL A 1 122 ? 4.973 -16.688 20.328 1 94 122 VAL A CA 1
ATOM 982 C C . VAL A 1 122 ? 4.32 -17.141 19.031 1 94 122 VAL A C 1
ATOM 984 O O . VAL A 1 122 ? 3.484 -18.047 19.031 1 94 122 VAL A O 1
ATOM 987 N N . ILE A 1 123 ? 4.762 -16.594 17.906 1 95.62 123 ILE A N 1
ATOM 988 C CA . ILE A 1 123 ? 4.16 -16.906 16.625 1 95.62 123 ILE A CA 1
ATOM 989 C C . ILE A 1 123 ? 4.266 -18.406 16.344 1 95.62 123 ILE A C 1
ATOM 991 O O . ILE A 1 123 ? 3.35 -19 15.766 1 95.62 123 ILE A O 1
ATOM 995 N N . TRP A 1 124 ? 5.312 -19.031 16.766 1 94.88 124 TRP A N 1
ATOM 996 C CA . TRP A 1 124 ? 5.574 -20.422 16.406 1 94.88 124 TRP A CA 1
ATOM 997 C C . TRP A 1 124 ? 4.758 -21.375 17.281 1 94.88 124 TRP A C 1
ATOM 999 O O . TRP A 1 124 ? 4.711 -22.578 17.031 1 94.88 124 TRP A O 1
ATOM 1009 N N . HIS A 1 125 ? 4.059 -20.844 18.281 1 95.19 125 HIS A N 1
ATOM 1010 C CA . HIS A 1 125 ? 3.166 -21.641 19.125 1 95.19 125 HIS A CA 1
ATOM 1011 C C . HIS A 1 125 ? 1.73 -21.578 18.609 1 95.19 125 HIS A C 1
ATOM 1013 O O . HIS A 1 125 ? 0.853 -22.281 19.125 1 95.19 125 HIS A O 1
ATOM 1019 N N . GLN A 1 126 ? 1.527 -20.812 17.609 1 94.88 126 GLN A N 1
ATOM 1020 C CA . GLN A 1 126 ? 0.211 -20.719 16.984 1 94.88 126 GLN A CA 1
ATOM 1021 C C . GLN A 1 126 ? 0.022 -21.828 15.938 1 94.88 126 GLN A C 1
ATOM 1023 O O . GLN A 1 126 ? 0.996 -22.422 15.469 1 94.88 126 GLN A O 1
ATOM 1028 N N . PRO A 1 127 ? -1.284 -22.078 15.625 1 92.5 127 PRO A N 1
ATOM 1029 C CA . PRO A 1 127 ? -1.518 -22.984 14.492 1 92.5 127 PRO A CA 1
ATOM 1030 C C . PRO A 1 127 ? -0.845 -22.516 13.211 1 92.5 127 PRO A C 1
ATOM 1032 O O . PRO A 1 127 ? -0.728 -21.297 12.977 1 92.5 127 PRO A O 1
ATOM 1035 N N . ALA A 1 128 ? -0.436 -23.422 12.352 1 89.62 128 ALA A N 1
ATOM 1036 C CA . ALA A 1 128 ? 0.335 -23.141 11.133 1 89.62 128 ALA A CA 1
ATOM 1037 C C . ALA A 1 128 ? -0.355 -22.094 10.273 1 89.62 128 ALA A C 1
ATOM 1039 O O . ALA A 1 128 ? 0.298 -21.203 9.734 1 89.62 128 ALA A O 1
ATOM 1040 N N . GLN A 1 129 ? -1.622 -22.219 10.188 1 90.75 129 GLN A N 1
ATOM 1041 C CA . GLN A 1 129 ? -2.383 -21.281 9.367 1 90.75 129 GLN A CA 1
ATOM 1042 C C . GLN A 1 129 ? -2.266 -19.859 9.906 1 90.75 129 GLN A C 1
ATOM 1044 O O . GLN A 1 129 ? -2.115 -18.906 9.141 1 90.75 129 GLN A O 1
ATOM 1049 N N . GLU A 1 130 ? -2.287 -19.75 11.18 1 94.06 130 GLU A N 1
ATOM 1050 C CA . GLU A 1 130 ? -2.199 -18.438 11.82 1 94.06 130 GLU A CA 1
ATOM 1051 C C . GLU A 1 130 ? -0.794 -17.859 11.688 1 94.06 130 GLU A C 1
ATOM 1053 O O . GLU A 1 130 ? -0.629 -16.641 11.539 1 94.06 130 GLU A O 1
ATOM 1058 N N . GLN A 1 131 ? 0.213 -18.734 11.766 1 96 131 GLN A N 1
ATOM 1059 C CA . GLN A 1 131 ? 1.592 -18.297 11.555 1 96 131 GLN A CA 1
ATOM 1060 C C . GLN A 1 131 ? 1.767 -17.656 10.188 1 96 131 GLN A C 1
ATOM 1062 O O . GLN A 1 131 ? 2.273 -16.531 10.086 1 96 131 GLN A O 1
ATOM 1067 N N . LEU A 1 132 ? 1.294 -18.375 9.219 1 96.25 132 LEU A N 1
ATOM 1068 C CA . LEU A 1 132 ? 1.465 -17.953 7.836 1 96.25 132 LEU A CA 1
ATOM 1069 C C . LEU A 1 132 ? 0.633 -16.703 7.551 1 96.25 132 LEU A C 1
ATOM 1071 O O . LEU A 1 132 ? 1.083 -15.797 6.84 1 96.25 132 LEU A O 1
ATOM 1075 N N . PHE A 1 133 ? -0.479 -16.656 8.164 1 94.75 133 PHE A N 1
ATOM 1076 C CA . PHE A 1 133 ? -1.354 -15.492 8.055 1 94.75 133 PHE A CA 1
ATOM 1077 C C . PHE A 1 133 ? -0.68 -14.25 8.625 1 94.75 133 PHE A C 1
ATOM 1079 O O . PHE A 1 133 ? -0.674 -13.195 7.992 1 94.75 133 PHE A O 1
ATOM 1086 N N . GLU A 1 134 ? -0.109 -14.32 9.758 1 96 134 GLU A N 1
ATOM 1087 C CA . GLU A 1 134 ? 0.555 -13.203 10.414 1 96 134 GLU A CA 1
ATOM 1088 C C . GLU A 1 134 ? 1.775 -12.742 9.625 1 96 134 GLU A C 1
ATOM 1090 O O . GLU A 1 134 ? 2.035 -11.539 9.523 1 96 134 GLU A O 1
ATOM 1095 N N . ILE A 1 135 ? 2.498 -13.672 9.109 1 97.75 135 ILE A N 1
ATOM 1096 C CA . ILE A 1 135 ? 3.678 -13.336 8.32 1 97.75 135 ILE A CA 1
ATOM 1097 C C . ILE A 1 135 ? 3.258 -12.586 7.055 1 97.75 135 ILE A C 1
ATOM 1099 O O . ILE A 1 135 ? 3.836 -11.555 6.719 1 97.75 135 ILE A O 1
ATOM 1103 N N . ARG A 1 136 ? 2.256 -13.109 6.355 1 97.38 136 ARG A N 1
ATOM 1104 C CA . ARG A 1 136 ? 1.749 -12.469 5.141 1 97.38 136 ARG A CA 1
ATOM 1105 C C . ARG A 1 136 ? 1.289 -11.047 5.422 1 97.38 136 ARG A C 1
ATOM 1107 O O . ARG A 1 136 ? 1.647 -10.117 4.695 1 97.38 136 ARG A O 1
ATOM 1114 N N . ARG A 1 137 ? 0.6 -10.852 6.5 1 96.44 137 ARG A N 1
ATOM 1115 C CA . ARG A 1 137 ? 0.108 -9.539 6.895 1 96.44 137 ARG A CA 1
ATOM 1116 C C . ARG A 1 137 ? 1.263 -8.602 7.238 1 96.44 137 ARG A C 1
ATOM 1118 O O . ARG A 1 137 ? 1.212 -7.41 6.941 1 96.44 137 ARG A O 1
ATOM 1125 N N . GLY A 1 138 ? 2.232 -9.195 7.926 1 97.88 138 GLY A N 1
ATOM 1126 C CA . GLY A 1 138 ? 3.412 -8.398 8.227 1 97.88 138 GLY A CA 1
ATOM 1127 C C . GLY A 1 138 ? 4.094 -7.852 6.984 1 97.88 138 GLY A C 1
ATOM 1128 O O . GLY A 1 138 ? 4.527 -6.695 6.965 1 97.88 138 GLY A O 1
ATOM 1129 N N . CYS A 1 139 ? 4.195 -8.641 5.992 1 98.31 139 CYS A N 1
ATOM 1130 C CA . CYS A 1 139 ? 4.777 -8.203 4.727 1 98.31 139 CYS A CA 1
ATOM 1131 C C . CYS A 1 139 ? 3.898 -7.16 4.051 1 98.31 139 CYS A C 1
ATOM 1133 O O . CYS A 1 139 ? 4.398 -6.145 3.564 1 98.31 139 CYS A O 1
ATOM 1135 N N . GLN A 1 140 ? 2.605 -7.367 4.047 1 97.88 140 GLN A N 1
ATOM 1136 C CA . GLN A 1 140 ? 1.663 -6.465 3.396 1 97.88 140 GLN A CA 1
ATOM 1137 C C . GLN A 1 140 ? 1.609 -5.117 4.109 1 97.88 140 GLN A C 1
ATOM 1139 O O . GLN A 1 140 ? 1.422 -4.078 3.475 1 97.88 140 GLN A O 1
ATOM 1144 N N . LEU A 1 141 ? 1.693 -5.137 5.422 1 98.19 141 LEU A N 1
ATOM 1145 C CA . LEU A 1 141 ? 1.758 -3.891 6.176 1 98.19 141 LEU A CA 1
ATOM 1146 C C . LEU A 1 141 ? 2.957 -3.055 5.738 1 98.19 141 LEU A C 1
ATOM 1148 O O . LEU A 1 141 ? 2.863 -1.828 5.645 1 98.19 141 LEU A O 1
ATOM 1152 N N . PHE A 1 142 ? 4.09 -3.727 5.477 1 98.5 142 PHE A N 1
ATOM 1153 C CA . PHE A 1 142 ? 5.254 -2.996 4.988 1 98.5 142 PHE A CA 1
ATOM 1154 C C . PHE A 1 142 ? 4.934 -2.283 3.68 1 98.5 142 PHE A C 1
ATOM 1156 O O . PHE A 1 142 ? 5.375 -1.152 3.461 1 98.5 142 PHE A O 1
ATOM 1163 N N . TYR A 1 143 ? 4.133 -2.965 2.793 1 96.56 143 TYR A N 1
ATOM 1164 C CA . TYR A 1 143 ? 3.703 -2.307 1.563 1 96.56 143 TYR A CA 1
ATOM 1165 C C . TYR A 1 143 ? 2.932 -1.028 1.87 1 96.56 143 TYR A C 1
ATOM 1167 O O . TYR A 1 143 ? 3.221 0.029 1.306 1 96.56 143 TYR A O 1
ATOM 1175 N N . GLY A 1 144 ? 1.963 -1.125 2.748 1 96.12 144 GLY A N 1
ATOM 1176 C CA . GLY A 1 144 ? 1.109 -0.001 3.102 1 96.12 144 GLY A CA 1
ATOM 1177 C C . GLY A 1 144 ? 1.871 1.153 3.725 1 96.12 144 GLY A C 1
ATOM 1178 O O . GLY A 1 144 ? 1.639 2.314 3.381 1 96.12 144 GLY A O 1
ATOM 1179 N N . VAL A 1 145 ? 2.783 0.827 4.629 1 96.56 145 VAL A N 1
ATOM 1180 C CA . VAL A 1 145 ? 3.6 1.834 5.301 1 96.56 145 VAL A CA 1
ATOM 1181 C C . VAL A 1 145 ? 4.477 2.549 4.277 1 96.56 145 VAL A C 1
ATOM 1183 O O . VAL A 1 145 ? 4.586 3.777 4.293 1 96.56 145 VAL A O 1
ATOM 1186 N N . THR A 1 146 ? 5.113 1.759 3.418 1 96.5 146 THR A N 1
ATOM 1187 C CA . THR A 1 146 ? 5.988 2.322 2.395 1 96.5 146 THR A CA 1
ATOM 1188 C C . THR A 1 146 ? 5.211 3.275 1.488 1 96.5 146 THR A C 1
ATOM 1190 O O . THR A 1 146 ? 5.66 4.395 1.232 1 96.5 146 THR A O 1
ATOM 1193 N N . ASP A 1 147 ? 4.066 2.906 1.095 1 95.06 147 ASP A N 1
ATOM 1194 C CA . ASP A 1 147 ? 3.254 3.709 0.186 1 95.06 147 ASP A CA 1
ATOM 1195 C C . ASP A 1 147 ? 2.779 4.992 0.862 1 95.06 147 ASP A C 1
ATOM 1197 O O . ASP A 1 147 ? 2.676 6.039 0.217 1 95.06 147 ASP A O 1
ATOM 1201 N N . ALA A 1 148 ? 2.574 4.961 2.117 1 94 148 ALA A N 1
ATOM 1202 C CA . ALA A 1 148 ? 1.932 6.059 2.834 1 94 148 ALA A CA 1
ATOM 1203 C C . ALA A 1 148 ? 2.965 7.051 3.354 1 94 148 ALA A C 1
ATOM 1205 O O . ALA A 1 148 ? 2.625 8.188 3.686 1 94 148 ALA A O 1
ATOM 1206 N N . THR A 1 149 ? 4.25 6.66 3.443 1 94.81 149 THR A N 1
ATOM 1207 C CA . THR A 1 149 ? 5.148 7.527 4.199 1 94.81 149 THR A CA 1
ATOM 1208 C C . THR A 1 149 ? 6.43 7.793 3.412 1 94.81 149 THR A C 1
ATOM 1210 O O . THR A 1 149 ? 7.156 8.742 3.705 1 94.81 149 THR A O 1
ATOM 1213 N N . PHE A 1 150 ? 6.777 6.93 2.438 1 95.88 150 PHE A N 1
ATOM 1214 C CA . PHE A 1 150 ? 8.031 7.027 1.693 1 95.88 150 PHE A CA 1
ATOM 1215 C C . PHE A 1 150 ? 7.844 7.863 0.431 1 95.88 150 PHE A C 1
ATOM 1217 O O . PHE A 1 150 ? 6.902 7.637 -0.334 1 95.88 150 PHE A O 1
ATOM 1224 N N . SER A 1 151 ? 8.664 8.906 0.227 1 95.69 151 SER A N 1
ATOM 1225 C CA . SER A 1 151 ? 8.531 9.758 -0.952 1 95.69 151 SER A CA 1
ATOM 1226 C C . SER A 1 151 ? 8.617 8.938 -2.236 1 95.69 151 SER A C 1
ATOM 1228 O O . SER A 1 151 ? 9.445 8.039 -2.348 1 95.69 151 SER A O 1
ATOM 1230 N N . HIS A 1 152 ? 7.781 9.211 -3.117 1 95.31 152 HIS A N 1
ATOM 1231 C CA . HIS A 1 152 ? 7.699 8.453 -4.359 1 95.31 152 HIS A CA 1
ATOM 1232 C C . HIS A 1 152 ? 8.695 8.969 -5.391 1 95.31 152 HIS A C 1
ATOM 1234 O O . HIS A 1 152 ? 8.312 9.328 -6.504 1 95.31 152 HIS A O 1
ATOM 1240 N N . ASP A 1 153 ? 9.938 8.922 -5.09 1 93.94 153 ASP A N 1
ATOM 1241 C CA . ASP A 1 153 ? 11.031 9.352 -5.957 1 93.94 153 ASP A CA 1
ATOM 1242 C C . ASP A 1 153 ? 11.75 8.148 -6.57 1 93.94 153 ASP A C 1
ATOM 1244 O O . ASP A 1 153 ? 11.148 7.086 -6.75 1 93.94 153 ASP A O 1
ATOM 1248 N N . ILE A 1 154 ? 12.945 8.32 -6.992 1 93.25 154 ILE A N 1
ATOM 1249 C CA . ILE A 1 154 ? 13.719 7.273 -7.652 1 93.25 154 ILE A CA 1
ATOM 1250 C C . ILE A 1 154 ? 13.891 6.09 -6.703 1 93.25 154 ILE A C 1
ATOM 1252 O O . ILE A 1 154 ? 13.773 4.934 -7.113 1 93.25 154 ILE A O 1
ATOM 1256 N N . ALA A 1 155 ? 14.18 6.363 -5.441 1 94.5 155 ALA A N 1
ATOM 1257 C CA . ALA A 1 155 ? 14.352 5.312 -4.441 1 94.5 155 ALA A CA 1
ATOM 1258 C C . ALA A 1 155 ? 13.094 4.461 -4.32 1 94.5 155 ALA A C 1
ATOM 1260 O O . ALA A 1 155 ? 13.172 3.23 -4.262 1 94.5 155 ALA A O 1
ATOM 1261 N N . TRP A 1 156 ? 11.977 5.098 -4.324 1 96.06 156 TRP A N 1
ATOM 1262 C CA . TRP A 1 156 ? 10.68 4.422 -4.27 1 96.06 156 TRP A CA 1
ATOM 1263 C C . TRP A 1 156 ? 10.492 3.51 -5.477 1 96.06 156 TRP A C 1
ATOM 1265 O O . TRP A 1 156 ? 9.953 2.408 -5.348 1 96.06 156 TRP A O 1
ATOM 1275 N N . ASN A 1 157 ? 10.914 3.947 -6.578 1 96.81 157 ASN A N 1
ATOM 1276 C CA . ASN A 1 157 ? 10.719 3.166 -7.797 1 96.81 157 ASN A CA 1
ATOM 1277 C C . ASN A 1 157 ? 11.594 1.917 -7.805 1 96.81 157 ASN A C 1
ATOM 1279 O O . ASN A 1 157 ? 11.211 0.888 -8.367 1 96.81 157 ASN A O 1
ATOM 1283 N N . PHE A 1 158 ? 12.727 1.934 -7.137 1 97.31 158 PHE A N 1
ATOM 1284 C CA . PHE A 1 158 ? 13.523 0.719 -7 1 97.31 158 PHE A CA 1
ATOM 1285 C C . PHE A 1 158 ? 12.82 -0.286 -6.094 1 97.31 158 PHE A C 1
ATOM 1287 O O . PHE A 1 158 ? 12.922 -1.496 -6.305 1 97.31 158 PHE A O 1
ATOM 1294 N N . SER A 1 159 ? 12.125 0.21 -5.07 1 97.81 159 SER A N 1
ATOM 1295 C CA . SER A 1 159 ? 11.305 -0.664 -4.238 1 97.81 159 SER A CA 1
ATOM 1296 C C . SER A 1 159 ? 10.219 -1.354 -5.059 1 97.81 159 SER A C 1
ATOM 1298 O O . SER A 1 159 ? 10.039 -2.57 -4.965 1 97.81 159 SER A O 1
ATOM 1300 N N . LYS A 1 160 ? 9.578 -0.539 -5.844 1 97.81 160 LYS A N 1
ATOM 1301 C CA . LYS A 1 160 ? 8.492 -1.038 -6.684 1 97.81 160 LYS A CA 1
ATOM 1302 C C . LYS A 1 160 ? 9.016 -2.045 -7.707 1 97.81 160 LYS A C 1
ATOM 1304 O O . LYS A 1 160 ? 8.375 -3.07 -7.953 1 97.81 160 LYS A O 1
ATOM 1309 N N . LEU A 1 161 ? 10.164 -1.756 -8.234 1 97.62 161 LEU A N 1
ATOM 1310 C CA . LEU A 1 161 ? 10.797 -2.627 -9.219 1 97.62 161 LEU A CA 1
ATOM 1311 C C . LEU A 1 161 ? 11.062 -4.008 -8.633 1 97.62 161 LEU A C 1
ATOM 1313 O O . LEU A 1 161 ? 10.703 -5.023 -9.234 1 97.62 161 LEU A O 1
ATOM 1317 N N . GLY A 1 162 ? 11.688 -4.031 -7.488 1 98.12 162 GLY A N 1
ATOM 1318 C CA . GLY A 1 162 ? 11.969 -5.305 -6.844 1 98.12 162 GLY A CA 1
ATOM 1319 C C . GLY A 1 162 ? 10.719 -6.125 -6.578 1 98.12 162 GLY A C 1
ATOM 1320 O O . GLY A 1 162 ? 10.688 -7.324 -6.852 1 98.12 162 GLY A O 1
ATOM 1321 N N . ARG A 1 163 ? 9.688 -5.48 -6.086 1 98.31 163 ARG A N 1
ATOM 1322 C CA . ARG A 1 163 ? 8.438 -6.148 -5.758 1 98.31 163 ARG A CA 1
ATOM 1323 C C . ARG A 1 163 ? 7.789 -6.742 -7.004 1 98.31 163 ARG A C 1
ATOM 1325 O O . ARG A 1 163 ? 7.379 -7.906 -7.004 1 98.31 163 ARG A O 1
ATOM 1332 N N . LEU A 1 164 ? 7.738 -5.961 -8.07 1 98.56 164 LEU A N 1
ATOM 1333 C CA . LEU A 1 164 ? 7.004 -6.352 -9.273 1 98.56 164 LEU A CA 1
ATOM 1334 C C . LEU A 1 164 ? 7.727 -7.469 -10.016 1 98.56 164 LEU A C 1
ATOM 1336 O O . LEU A 1 164 ? 7.09 -8.367 -10.57 1 98.56 164 LEU A O 1
ATOM 1340 N N . ILE A 1 165 ? 9.055 -7.457 -10.008 1 98.31 165 ILE A N 1
ATOM 1341 C CA . ILE A 1 165 ? 9.82 -8.516 -10.656 1 98.31 165 ILE A CA 1
ATOM 1342 C C . ILE A 1 165 ? 9.609 -9.836 -9.922 1 98.31 165 ILE A C 1
ATOM 1344 O O . ILE A 1 165 ? 9.367 -10.867 -10.547 1 98.31 165 ILE A O 1
ATOM 1348 N N . GLU A 1 166 ? 9.656 -9.742 -8.602 1 97.81 166 GLU A N 1
ATOM 1349 C CA . GLU A 1 166 ? 9.438 -10.938 -7.793 1 97.81 166 GLU A CA 1
ATOM 1350 C C . GLU A 1 166 ? 8.023 -11.477 -7.977 1 97.81 166 GLU A C 1
ATOM 1352 O O . GLU A 1 166 ? 7.824 -12.688 -8.078 1 97.81 166 GLU A O 1
ATOM 1357 N N . ARG A 1 167 ? 7.078 -10.602 -8.047 1 97.88 167 ARG A N 1
ATOM 1358 C CA . ARG A 1 167 ? 5.676 -10.984 -8.172 1 97.88 167 ARG A CA 1
ATOM 1359 C C . ARG A 1 167 ? 5.402 -11.641 -9.523 1 97.88 167 ARG A C 1
ATOM 1361 O O . ARG A 1 167 ? 4.73 -12.672 -9.594 1 97.88 167 ARG A O 1
ATOM 1368 N N . ALA A 1 168 ? 5.93 -11.07 -10.602 1 98 168 ALA A N 1
ATOM 1369 C CA . ALA A 1 168 ? 5.773 -11.648 -11.93 1 98 168 ALA A CA 1
ATOM 1370 C C . ALA A 1 168 ? 6.387 -13.047 -11.992 1 98 168 ALA A C 1
ATOM 1372 O O . ALA A 1 168 ? 5.789 -13.969 -12.547 1 98 168 ALA A O 1
ATOM 1373 N N . ASP A 1 169 ? 7.559 -13.156 -11.445 1 95.69 169 ASP A N 1
ATOM 1374 C CA . ASP A 1 169 ? 8.266 -14.43 -11.43 1 95.69 169 ASP A CA 1
ATOM 1375 C C . ASP A 1 169 ? 7.469 -15.492 -10.672 1 95.69 169 ASP A C 1
ATOM 1377 O O . ASP A 1 169 ? 7.293 -16.609 -11.148 1 95.69 169 ASP A O 1
ATOM 1381 N N . LYS A 1 170 ? 6.977 -15.141 -9.516 1 94.06 170 LYS A N 1
ATOM 1382 C CA . LYS A 1 170 ? 6.25 -16.094 -8.688 1 94.06 170 LYS A CA 1
ATOM 1383 C C . LYS A 1 170 ? 4.934 -16.5 -9.336 1 94.06 170 LYS A C 1
ATOM 1385 O O . LYS A 1 170 ? 4.555 -17.672 -9.297 1 94.06 170 LYS A O 1
ATOM 1390 N N . THR A 1 171 ? 4.227 -15.547 -9.875 1 94.62 171 THR A N 1
ATOM 1391 C CA . THR A 1 171 ? 2.973 -15.867 -10.555 1 94.62 171 THR A CA 1
ATOM 1392 C C . THR A 1 171 ? 3.211 -16.828 -11.711 1 94.62 171 THR A C 1
ATOM 1394 O O . THR A 1 171 ? 2.457 -17.797 -11.891 1 94.62 171 THR A O 1
ATOM 1397 N N . SER A 1 172 ? 4.281 -16.609 -12.477 1 93.81 172 SER A N 1
ATOM 1398 C CA . SER A 1 172 ? 4.613 -17.5 -13.586 1 93.81 172 SER A CA 1
ATOM 1399 C C . SER A 1 172 ? 4.953 -18.906 -13.094 1 93.81 172 SER A C 1
ATOM 1401 O O . SER A 1 172 ? 4.52 -19.891 -13.68 1 93.81 172 SER A O 1
ATOM 1403 N N . ARG A 1 173 ? 5.613 -19 -12.008 1 89.75 173 ARG A N 1
ATOM 1404 C CA . ARG A 1 173 ? 6.047 -20.281 -11.477 1 89.75 173 ARG A CA 1
ATOM 1405 C C . ARG A 1 173 ? 4.875 -21.062 -10.891 1 89.75 173 ARG A C 1
ATOM 1407 O O . ARG A 1 173 ? 4.781 -22.281 -11.055 1 89.75 173 ARG A O 1
ATOM 1414 N N . ILE A 1 174 ? 4.02 -20.344 -10.164 1 86.94 174 ILE A N 1
ATOM 1415 C CA . ILE A 1 174 ? 2.854 -20.984 -9.562 1 86.94 174 ILE A CA 1
ATOM 1416 C C . ILE A 1 174 ? 1.97 -21.578 -10.656 1 86.94 174 ILE A C 1
ATOM 1418 O O . ILE A 1 174 ? 1.476 -22.703 -10.523 1 86.94 174 ILE A O 1
ATOM 1422 N N . LEU A 1 175 ? 1.809 -20.906 -11.711 1 88.44 175 LEU A N 1
ATOM 1423 C CA . LEU A 1 175 ? 0.995 -21.359 -12.828 1 88.44 175 LEU A CA 1
ATOM 1424 C C . LEU A 1 175 ? 1.639 -22.562 -13.516 1 88.44 175 LEU A C 1
ATOM 1426 O O . LEU A 1 175 ? 0.952 -23.531 -13.867 1 88.44 175 LEU A O 1
ATOM 1430 N N . ASP A 1 176 ? 2.91 -22.547 -13.672 1 83.38 176 ASP A N 1
ATOM 1431 C CA . ASP A 1 176 ? 3.646 -23.594 -14.367 1 83.38 176 ASP A CA 1
ATOM 1432 C C . ASP A 1 176 ? 3.594 -24.906 -13.586 1 83.38 176 ASP A C 1
ATOM 1434 O O . ASP A 1 176 ? 3.408 -25.984 -14.172 1 83.38 176 ASP A O 1
ATOM 1438 N N . VAL A 1 177 ? 3.799 -24.859 -12.289 1 74 177 VAL A N 1
ATOM 1439 C CA . VAL A 1 177 ? 3.846 -26.062 -11.461 1 74 177 VAL A CA 1
ATOM 1440 C C . VAL A 1 177 ? 2.5 -26.781 -11.516 1 74 177 VAL A C 1
ATOM 1442 O O . VAL A 1 177 ? 2.451 -28.016 -11.68 1 74 177 VAL A O 1
ATOM 1445 N N . LYS A 1 178 ? 1.502 -26.062 -11.414 1 67.62 178 LYS A N 1
ATOM 1446 C CA . LYS A 1 178 ? 0.199 -26.719 -11.383 1 67.62 178 LYS A CA 1
ATOM 1447 C C . LYS A 1 178 ? -0.223 -27.156 -12.781 1 67.62 178 LYS A C 1
ATOM 1449 O O . LYS A 1 178 ? -0.822 -28.219 -12.938 1 67.62 178 LYS A O 1
ATOM 1454 N N . TYR A 1 179 ? 0.002 -26.344 -13.633 1 57.84 179 TYR A N 1
ATOM 1455 C CA . TYR A 1 179 ? -0.367 -26.734 -14.992 1 57.84 179 TYR A CA 1
ATOM 1456 C C . TYR A 1 179 ? 0.336 -28.031 -15.406 1 57.84 179 TYR A C 1
ATOM 1458 O O . TYR A 1 179 ? -0.264 -28.891 -16.047 1 57.84 179 TYR A O 1
ATOM 1466 N N . PHE A 1 180 ? 1.381 -28.062 -15.039 1 55.19 180 PHE A N 1
ATOM 1467 C CA . PHE A 1 180 ? 2.1 -29.281 -15.375 1 55.19 180 PHE A CA 1
ATOM 1468 C C . PHE A 1 180 ? 1.605 -30.453 -14.523 1 55.19 180 PHE A C 1
ATOM 1470 O O . PHE A 1 180 ? 1.622 -31.594 -14.969 1 55.19 180 PHE A O 1
ATOM 1477 N N . LEU A 1 181 ? 1.148 -30.125 -13.352 1 53 181 LEU A N 1
ATOM 1478 C CA . LEU A 1 181 ? 0.547 -31.188 -12.555 1 53 181 LEU A CA 1
ATOM 1479 C C . LEU A 1 181 ? -0.883 -31.469 -13 1 53 181 LEU A C 1
ATOM 1481 O O . LEU A 1 181 ? -1.336 -32.594 -12.977 1 53 181 LEU A O 1
ATOM 1485 N N . LEU A 1 182 ? -1.604 -30.406 -13.273 1 50.34 182 LEU A N 1
ATOM 1486 C CA . LEU A 1 182 ? -3.016 -30.531 -13.617 1 50.34 182 LEU A CA 1
ATOM 1487 C C . LEU A 1 182 ? -3.182 -31.094 -15.031 1 50.34 182 LEU A C 1
ATOM 1489 O O . LEU A 1 182 ? -4.188 -31.734 -15.336 1 50.34 182 LEU A O 1
ATOM 1493 N N . LEU A 1 183 ? -2.354 -30.688 -15.875 1 48.22 183 LEU A N 1
ATOM 1494 C CA . LEU A 1 183 ? -2.6 -31.156 -17.234 1 48.22 183 LEU A CA 1
ATOM 1495 C C . LEU A 1 183 ? -1.785 -32.406 -17.516 1 48.22 183 LEU A C 1
ATOM 1497 O O . LEU A 1 183 ? -1.174 -32.531 -18.578 1 48.22 183 LEU A O 1
ATOM 1501 N N . PRO A 1 184 ? -1.51 -33.156 -16.453 1 47.88 184 PRO A N 1
ATOM 1502 C CA . PRO A 1 184 ? -0.76 -34.281 -17 1 47.88 184 PRO A CA 1
ATOM 1503 C C . PRO A 1 184 ? -1.523 -35.031 -18.094 1 47.88 184 PRO A C 1
ATOM 1505 O O . PRO A 1 184 ? -0.93 -35.438 -19.094 1 47.88 184 PRO A O 1
ATOM 1508 N N . ASN A 1 185 ? -2.748 -35.594 -17.766 1 44.28 185 ASN A N 1
ATOM 1509 C CA . ASN A 1 185 ? -3.658 -36.25 -18.703 1 44.28 185 ASN A CA 1
ATOM 1510 C C . ASN A 1 185 ? -4.973 -35.469 -18.828 1 44.28 185 ASN A C 1
ATOM 1512 O O . ASN A 1 185 ? -5.82 -35.562 -17.938 1 44.28 185 ASN A O 1
ATOM 1516 N N . LEU A 1 186 ? -5.031 -34.375 -19.562 1 45.34 186 LEU A N 1
ATOM 1517 C CA . LEU A 1 186 ? -6.191 -33.562 -19.906 1 45.34 186 LEU A CA 1
ATOM 1518 C C . LEU A 1 186 ? -7.465 -34.406 -19.906 1 45.34 186 LEU A C 1
ATOM 1520 O O . LEU A 1 186 ? -8.562 -33.875 -19.75 1 45.34 186 LEU A O 1
ATOM 1524 N N . LYS A 1 187 ? -7.41 -35.562 -20.438 1 45.81 187 LYS A N 1
ATOM 1525 C CA . LYS A 1 187 ? -8.586 -36.406 -20.656 1 45.81 187 LYS A CA 1
ATOM 1526 C C . LYS A 1 187 ? -9.273 -36.75 -19.344 1 45.81 187 LYS A C 1
ATOM 1528 O O . LYS A 1 187 ? -10.492 -36.938 -19.297 1 45.81 187 LYS A O 1
ATOM 1533 N N . GLU A 1 188 ? -8.477 -37.031 -18.406 1 45.41 188 GLU A N 1
ATOM 1534 C CA . GLU A 1 188 ? -9.062 -37.625 -17.203 1 45.41 188 GLU A CA 1
ATOM 1535 C C . GLU A 1 188 ? -9.445 -36.562 -16.188 1 45.41 188 GLU A C 1
ATOM 1537 O O . GLU A 1 188 ? -10.023 -36.875 -15.141 1 45.41 188 GLU A O 1
ATOM 1542 N N . LEU A 1 189 ? -9.094 -35.375 -16.375 1 48.34 189 LEU A N 1
ATOM 1543 C CA . LEU A 1 189 ? -9.055 -34.406 -15.281 1 48.34 189 LEU A CA 1
ATOM 1544 C C . LEU A 1 189 ? -10.383 -33.656 -15.141 1 48.34 189 LEU A C 1
ATOM 1546 O O . LEU A 1 189 ? -10.492 -32.688 -14.391 1 48.34 189 LEU A O 1
ATOM 1550 N N . GLY A 1 190 ? -11.398 -34.062 -15.852 1 54.38 190 GLY A N 1
ATOM 1551 C CA . GLY A 1 190 ? -12.781 -33.625 -15.734 1 54.38 190 GLY A CA 1
ATOM 1552 C C . GLY A 1 190 ? -13.469 -34.125 -14.484 1 54.38 190 GLY A C 1
ATOM 1553 O O . GLY A 1 190 ? -13.156 -35.219 -14 1 54.38 190 GLY A O 1
ATOM 1554 N N . GLY A 1 191 ? -13.414 -33.344 -13.25 1 68.56 191 GLY A N 1
ATOM 1555 C CA . GLY A 1 191 ? -14.164 -33.656 -12.055 1 68.56 191 GLY A CA 1
ATOM 1556 C C . GLY A 1 191 ? -14 -32.656 -10.945 1 68.56 191 GLY A C 1
ATOM 1557 O O . GLY A 1 191 ? -13.422 -31.578 -11.164 1 68.56 191 GLY A O 1
ATOM 1558 N N . ALA A 1 192 ? -14.508 -32.969 -9.82 1 71.69 192 ALA A N 1
ATOM 1559 C CA . ALA A 1 192 ? -14.555 -32.156 -8.617 1 71.69 192 ALA A CA 1
ATOM 1560 C C . ALA A 1 192 ? -13.148 -31.859 -8.094 1 71.69 192 ALA A C 1
ATOM 1562 O O . ALA A 1 192 ? -12.859 -30.75 -7.633 1 71.69 192 ALA A O 1
ATOM 1563 N N . LEU A 1 193 ? -12.227 -32.781 -8.25 1 73.12 193 LEU A N 1
ATOM 1564 C CA . LEU A 1 193 ? -10.859 -32.625 -7.77 1 73.12 193 LEU A CA 1
ATOM 1565 C C . LEU A 1 193 ? -10.094 -31.625 -8.625 1 73.12 193 LEU A C 1
ATOM 1567 O O . LEU A 1 193 ? -9.305 -30.828 -8.102 1 73.12 193 LEU A O 1
ATOM 1571 N N . ASP A 1 194 ? -10.352 -31.609 -9.906 1 74.88 194 ASP A N 1
ATOM 1572 C CA . ASP A 1 194 ? -9.703 -30.672 -10.82 1 74.88 194 ASP A CA 1
ATOM 1573 C C . ASP A 1 194 ? -10.109 -29.234 -10.516 1 74.88 194 ASP A C 1
ATOM 1575 O O . ASP A 1 194 ? -9.266 -28.328 -10.5 1 74.88 194 ASP A O 1
ATOM 1579 N N . GLU A 1 195 ? -11.297 -29.141 -10.266 1 78.31 195 GLU A N 1
ATOM 1580 C CA . GLU A 1 195 ? -11.797 -27.812 -9.938 1 78.31 195 GLU A CA 1
ATOM 1581 C C . GLU A 1 195 ? -11.172 -27.281 -8.648 1 78.31 195 GLU A C 1
ATOM 1583 O O . GLU A 1 195 ? -10.805 -26.109 -8.555 1 78.31 195 GLU A O 1
ATOM 1588 N N . LEU A 1 196 ? -11.062 -28.141 -7.727 1 78.81 196 LEU A N 1
ATOM 1589 C CA . LEU A 1 196 ? -10.477 -27.766 -6.445 1 78.81 196 LEU A CA 1
ATOM 1590 C C . LEU A 1 196 ? -9.016 -27.375 -6.605 1 78.81 196 LEU A C 1
ATOM 1592 O O . LEU A 1 196 ? -8.531 -26.469 -5.926 1 78.81 196 LEU A O 1
ATOM 1596 N N . GLN A 1 197 ? -8.344 -28.016 -7.43 1 79.75 197 GLN A N 1
ATOM 1597 C CA . GLN A 1 197 ? -6.934 -27.719 -7.668 1 79.75 197 GLN A CA 1
ATOM 1598 C C . GLN A 1 197 ? -6.762 -26.359 -8.328 1 79.75 197 GLN A C 1
ATOM 1600 O O . GLN A 1 197 ? -5.855 -25.594 -7.984 1 79.75 197 GLN A O 1
ATOM 1605 N N . TRP A 1 198 ? -7.668 -26.047 -9.211 1 83.56 198 TRP A N 1
ATOM 1606 C CA . TRP A 1 198 ? -7.617 -24.75 -9.875 1 83.56 198 TRP A CA 1
ATOM 1607 C C . TRP A 1 198 ? -7.961 -23.625 -8.906 1 83.56 198 TRP A C 1
ATOM 1609 O O . TRP A 1 198 ? -7.344 -22.562 -8.938 1 83.56 198 TRP A O 1
ATOM 1619 N N . ILE A 1 199 ? -8.875 -23.953 -8.102 1 85.12 199 ILE A N 1
ATOM 1620 C CA . ILE A 1 199 ? -9.242 -22.984 -7.082 1 85.12 199 ILE A CA 1
ATOM 1621 C C . ILE A 1 199 ? -8.055 -22.734 -6.152 1 85.12 199 ILE A C 1
ATOM 1623 O O . ILE A 1 199 ? -7.75 -21.594 -5.812 1 85.12 199 ILE A O 1
ATOM 1627 N N . SER A 1 200 ? -7.359 -23.781 -5.793 1 84.69 200 SER A N 1
ATOM 1628 C CA . SER A 1 200 ? -6.191 -23.672 -4.926 1 84.69 200 SER A CA 1
ATOM 1629 C C . SER A 1 200 ? -5.082 -22.859 -5.598 1 84.69 200 SER A C 1
ATOM 1631 O O . SER A 1 200 ? -4.395 -22.078 -4.938 1 84.69 200 SER A O 1
ATOM 1633 N N . LEU A 1 201 ? -4.934 -23.078 -6.875 1 87.31 201 LEU A N 1
ATOM 1634 C CA . LEU A 1 201 ? -3.938 -22.312 -7.621 1 87.31 201 LEU A CA 1
ATOM 1635 C C . LEU A 1 201 ? -4.258 -20.812 -7.586 1 87.31 201 LEU A C 1
ATOM 1637 O O . LEU A 1 201 ? -3.383 -20 -7.316 1 87.31 201 LEU A O 1
ATOM 1641 N N . LEU A 1 202 ? -5.5 -20.516 -7.82 1 91.12 202 LEU A N 1
ATOM 1642 C CA . LEU A 1 202 ? -5.938 -19.109 -7.801 1 91.12 202 LEU A CA 1
ATOM 1643 C C . LEU A 1 202 ? -5.766 -18.516 -6.41 1 91.12 202 LEU A C 1
ATOM 1645 O O . LEU A 1 202 ? -5.332 -17.359 -6.277 1 91.12 202 LEU A O 1
ATOM 1649 N N . ARG A 1 203 ? -6.02 -19.281 -5.457 1 89.81 203 ARG A N 1
ATOM 1650 C CA . ARG A 1 203 ? -5.859 -18.812 -4.086 1 89.81 203 ARG A CA 1
ATOM 1651 C C . ARG A 1 203 ? -4.391 -18.594 -3.744 1 89.81 203 ARG A C 1
ATOM 1653 O O . ARG A 1 203 ? -4.039 -17.641 -3.053 1 89.81 203 ARG A O 1
ATOM 1660 N N . SER A 1 204 ? -3.541 -19.453 -4.219 1 88.75 204 SER A N 1
ATOM 1661 C CA . SER A 1 204 ? -2.107 -19.344 -3.979 1 88.75 204 SER A CA 1
ATOM 1662 C C . SER A 1 204 ? -1.537 -18.078 -4.602 1 88.75 204 SER A C 1
ATOM 1664 O O . SER A 1 204 ? -0.563 -17.516 -4.098 1 88.75 204 SER A O 1
ATOM 1666 N N . ALA A 1 205 ? -2.199 -17.625 -5.645 1 91.19 205 ALA A N 1
ATOM 1667 C CA . ALA A 1 205 ? -1.762 -16.406 -6.316 1 91.19 205 ALA A CA 1
ATOM 1668 C C . ALA A 1 205 ? -2.525 -15.188 -5.793 1 91.19 205 ALA A C 1
ATOM 1670 O O . ALA A 1 205 ? -2.365 -14.078 -6.309 1 91.19 205 ALA A O 1
ATOM 1671 N N . GLY A 1 206 ? -3.375 -15.391 -4.816 1 91.62 206 GLY A N 1
ATOM 1672 C CA . GLY A 1 206 ? -4.211 -14.305 -4.332 1 91.62 206 GLY A CA 1
ATOM 1673 C C . GLY A 1 206 ? -5.191 -13.789 -5.371 1 91.62 206 GLY A C 1
ATOM 1674 O O . GLY A 1 206 ? -5.582 -12.625 -5.34 1 91.62 206 GLY A O 1
ATOM 1675 N N . ALA A 1 207 ? -5.645 -14.664 -6.25 1 95.19 207 ALA A N 1
ATOM 1676 C CA . ALA A 1 207 ? -6.332 -14.188 -7.449 1 95.19 207 ALA A CA 1
ATOM 1677 C C . ALA A 1 207 ? -7.785 -14.656 -7.469 1 95.19 207 ALA A C 1
ATOM 1679 O O . ALA A 1 207 ? -8.578 -14.219 -8.305 1 95.19 207 ALA A O 1
ATOM 1680 N N . TYR A 1 208 ? -8.195 -15.523 -6.562 1 92.19 208 TYR A N 1
ATOM 1681 C CA . TYR A 1 208 ? -9.461 -16.25 -6.691 1 92.19 208 TYR A CA 1
ATOM 1682 C C . TYR A 1 208 ? -10.633 -15.281 -6.777 1 92.19 208 TYR A C 1
ATOM 1684 O O . TYR A 1 208 ? -11.453 -15.367 -7.699 1 92.19 208 TYR A O 1
ATOM 1692 N N . GLN A 1 209 ? -10.703 -14.359 -5.891 1 92.06 209 GLN A N 1
ATOM 1693 C CA . GLN A 1 209 ? -11.867 -13.477 -5.836 1 92.06 209 GLN A CA 1
ATOM 1694 C C . GLN A 1 209 ? -11.938 -12.586 -7.074 1 92.06 209 GLN A C 1
ATOM 1696 O O . GLN A 1 209 ? -13.008 -12.438 -7.668 1 92.06 209 GLN A O 1
ATOM 1701 N N . MET A 1 210 ? -10.844 -12.031 -7.434 1 94.5 210 MET A N 1
ATOM 1702 C CA . MET A 1 210 ? -10.852 -11.133 -8.578 1 94.5 210 MET A CA 1
ATOM 1703 C C . MET A 1 210 ? -11.078 -11.898 -9.883 1 94.5 210 MET A C 1
ATOM 1705 O O . MET A 1 210 ? -11.688 -11.383 -10.812 1 94.5 210 MET A O 1
ATOM 1709 N N . PHE A 1 211 ? -10.602 -13.141 -9.938 1 95.12 211 PHE A N 1
ATOM 1710 C CA . PHE A 1 211 ? -10.867 -14.008 -11.086 1 95.12 211 PHE A CA 1
ATOM 1711 C C . PHE A 1 211 ? -12.359 -14.266 -11.227 1 95.12 211 PHE A C 1
A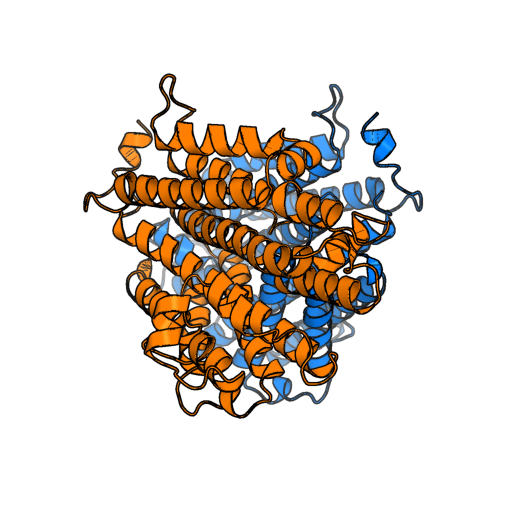TOM 1713 O O . PHE A 1 211 ? -12.906 -14.172 -12.328 1 95.12 211 PHE A O 1
ATOM 1720 N N . ARG A 1 212 ? -12.953 -14.57 -10.109 1 91.75 212 ARG A N 1
ATOM 1721 C CA . ARG A 1 212 ? -14.383 -14.883 -10.109 1 91.75 212 ARG A CA 1
ATOM 1722 C C . ARG A 1 212 ? -15.203 -13.672 -10.555 1 91.75 212 ARG A C 1
ATOM 1724 O O . ARG A 1 212 ? -16.219 -13.82 -11.242 1 91.75 212 ARG A O 1
ATOM 1731 N N . ILE A 1 213 ? -14.812 -12.562 -10.172 1 89.25 213 ILE A N 1
ATOM 1732 C CA . ILE A 1 213 ? -15.508 -11.336 -10.547 1 89.25 213 ILE A CA 1
ATOM 1733 C C . ILE A 1 213 ? -15.297 -11.055 -12.031 1 89.25 213 ILE A C 1
ATOM 1735 O O . ILE A 1 213 ? -16.219 -10.633 -12.727 1 89.25 213 ILE A O 1
ATOM 1739 N N . SER A 1 214 ? -14.156 -11.32 -12.523 1 90.19 214 SER A N 1
ATOM 1740 C CA . SER A 1 214 ? -13.805 -11.008 -13.906 1 90.19 214 SER A CA 1
ATOM 1741 C C . SER A 1 214 ? -14.391 -12.039 -14.867 1 90.19 214 SER A C 1
ATOM 1743 O O . SER A 1 214 ? -14.75 -11.703 -16 1 90.19 214 SER A O 1
ATOM 1745 N N . GLU A 1 215 ? -14.375 -13.273 -14.375 1 84.44 215 GLU A N 1
ATOM 1746 C CA . GLU A 1 215 ? -14.812 -14.391 -15.211 1 84.44 215 GLU A CA 1
ATOM 1747 C C . GLU A 1 215 ? -16.062 -15.055 -14.633 1 84.44 215 GLU A C 1
ATOM 1749 O O . GLU A 1 215 ? -15.984 -15.75 -13.625 1 84.44 215 GLU A O 1
ATOM 1754 N N . GLN A 1 216 ? -17.219 -14.734 -15.156 1 75.44 216 GLN A N 1
ATOM 1755 C CA . GLN A 1 216 ? -18.469 -15.258 -14.617 1 75.44 216 GLN A CA 1
ATOM 1756 C C . GLN A 1 216 ? -18.703 -16.703 -15.062 1 75.44 216 GLN A C 1
ATOM 1758 O O . GLN A 1 216 ? -19.516 -17.422 -14.477 1 75.44 216 GLN A O 1
ATOM 1763 N N . GLY A 1 217 ? -17.828 -17.234 -15.859 1 76.44 217 GLY A N 1
ATOM 1764 C CA . GLY A 1 217 ? -18.062 -18.594 -16.359 1 76.44 217 GLY A CA 1
ATOM 1765 C C . GLY A 1 217 ? -17.297 -19.641 -15.57 1 76.44 217 GLY A C 1
ATOM 1766 O O . GLY A 1 217 ? -17 -19.453 -14.391 1 76.44 217 GLY A O 1
ATOM 1767 N N . SER A 1 218 ? -17.172 -20.797 -16.031 1 79.44 218 SER A N 1
ATOM 1768 C CA . SER A 1 218 ? -16.516 -21.938 -15.438 1 79.44 218 SER A CA 1
ATOM 1769 C C . SER A 1 218 ? -15.016 -21.719 -15.297 1 79.44 218 SER A C 1
ATOM 1771 O O . SER A 1 218 ? -14.43 -20.969 -16.078 1 79.44 218 SER A O 1
ATOM 1773 N N . ILE A 1 219 ? -14.523 -22.172 -14.227 1 84.69 219 ILE A N 1
ATOM 1774 C CA . ILE A 1 219 ? -13.086 -22.172 -13.984 1 84.69 219 ILE A CA 1
ATOM 1775 C C . ILE A 1 219 ? -12.398 -23.156 -14.945 1 84.69 219 ILE A C 1
ATOM 1777 O O . ILE A 1 219 ? -12.555 -24.359 -14.812 1 84.69 219 ILE A O 1
ATOM 1781 N N . THR A 1 220 ? -11.781 -22.594 -15.977 1 85.38 220 THR A N 1
ATOM 1782 C CA . THR A 1 220 ? -11.047 -23.406 -16.938 1 85.38 220 THR A CA 1
ATOM 1783 C C . THR A 1 220 ? -9.562 -23.062 -16.938 1 85.38 220 THR A C 1
ATOM 1785 O O . THR A 1 220 ? -9.188 -21.922 -16.609 1 85.38 220 T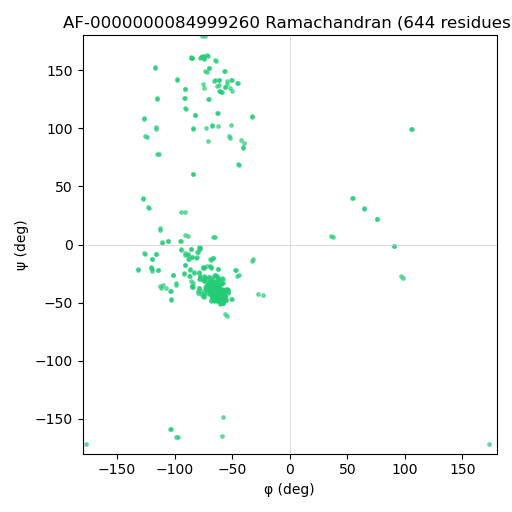HR A O 1
ATOM 1788 N N . PRO A 1 221 ? -8.758 -23.984 -17.281 1 85 221 PRO A N 1
ATOM 1789 C CA . PRO A 1 221 ? -7.32 -23.719 -17.328 1 85 221 PRO A CA 1
ATOM 1790 C C . PRO A 1 221 ? -6.973 -22.516 -18.219 1 85 221 PRO A C 1
ATOM 1792 O O . PRO A 1 221 ? -6.109 -21.719 -17.859 1 85 221 PRO A O 1
ATOM 1795 N N . ASN A 1 222 ? -7.684 -22.406 -19.344 1 88.44 222 ASN A N 1
ATOM 1796 C CA . ASN A 1 222 ? -7.414 -21.312 -20.266 1 88.44 222 ASN A CA 1
ATOM 1797 C C . ASN A 1 222 ? -7.754 -19.953 -19.641 1 88.44 222 ASN A C 1
ATOM 1799 O O . ASN A 1 222 ? -7.008 -18.984 -19.797 1 88.44 222 ASN A O 1
ATOM 1803 N N . ALA A 1 223 ? -8.844 -19.938 -18.984 1 92.12 223 ALA A N 1
ATOM 1804 C CA . ALA A 1 223 ? -9.273 -18.688 -18.344 1 92.12 223 ALA A CA 1
ATOM 1805 C C . ALA A 1 223 ? -8.328 -18.297 -17.219 1 92.12 223 ALA A C 1
ATOM 1807 O O . ALA A 1 223 ? -8.023 -17.109 -17.047 1 92.12 223 ALA A O 1
ATOM 1808 N N . ILE A 1 224 ? -7.867 -19.266 -16.484 1 92.38 224 ILE A N 1
ATOM 1809 C CA . ILE A 1 224 ? -6.953 -19.016 -15.367 1 92.38 224 ILE A CA 1
ATOM 1810 C C . ILE A 1 224 ? -5.617 -18.5 -15.898 1 92.38 224 ILE A C 1
ATOM 1812 O O . ILE A 1 224 ? -5.094 -17.5 -15.414 1 92.38 224 ILE A O 1
ATOM 1816 N N . ALA A 1 225 ? -5.133 -19.188 -16.906 1 93.12 225 ALA A N 1
ATOM 1817 C CA . ALA A 1 225 ? -3.867 -18.781 -17.5 1 93.12 225 ALA A CA 1
ATOM 1818 C C . ALA A 1 225 ? -3.967 -17.375 -18.078 1 93.12 225 ALA A C 1
ATOM 1820 O O . ALA A 1 225 ? -3.061 -16.547 -17.891 1 93.12 225 ALA A O 1
ATOM 1821 N N . SER A 1 226 ? -5.023 -17.109 -18.75 1 95 226 SER A N 1
ATOM 1822 C CA . SER A 1 226 ? -5.246 -15.781 -19.328 1 95 226 SER A CA 1
ATOM 1823 C C . SER A 1 226 ? -5.289 -14.711 -18.25 1 95 226 SER A C 1
ATOM 1825 O O . SER A 1 226 ? -4.684 -13.648 -18.391 1 95 226 SER A O 1
ATOM 1827 N N . PHE A 1 227 ? -5.973 -14.969 -17.172 1 96.25 227 PHE A N 1
ATOM 1828 C CA . PHE A 1 227 ? -6.129 -14.008 -16.094 1 96.25 227 PHE A CA 1
ATOM 1829 C C . PHE A 1 227 ? -4.793 -13.727 -15.422 1 96.25 227 PHE A C 1
ATOM 1831 O O . PHE A 1 227 ? -4.422 -12.57 -15.227 1 96.25 227 PHE A O 1
ATOM 1838 N N . LEU A 1 228 ? -4.027 -14.742 -15.125 1 96.5 228 LEU A N 1
ATOM 1839 C CA . LEU A 1 228 ? -2.797 -14.609 -14.352 1 96.5 228 LEU A CA 1
ATOM 1840 C C . LEU A 1 228 ? -1.668 -14.07 -15.227 1 96.5 228 LEU A C 1
ATOM 1842 O O . LEU A 1 228 ? -0.782 -13.367 -14.734 1 96.5 228 LEU A O 1
ATOM 1846 N N . LEU A 1 229 ? -1.734 -14.32 -16.516 1 97.25 229 LEU A N 1
ATOM 1847 C CA . LEU A 1 229 ? -0.625 -13.922 -17.375 1 97.25 229 LEU A CA 1
ATOM 1848 C C . LEU A 1 229 ? -0.928 -12.602 -18.078 1 97.25 229 LEU A C 1
ATOM 1850 O O . LEU A 1 229 ? -0.042 -11.766 -18.25 1 97.25 229 LEU A O 1
ATOM 1854 N N . LEU A 1 230 ? -2.201 -12.367 -18.438 1 97.5 230 LEU A N 1
ATOM 1855 C CA . LEU A 1 230 ? -2.447 -11.336 -19.438 1 97.5 230 LEU A CA 1
ATOM 1856 C C . LEU A 1 230 ? -3.326 -10.227 -18.875 1 97.5 230 LEU A C 1
ATOM 1858 O O . LEU A 1 230 ? -3.494 -9.18 -19.5 1 97.5 230 LEU A O 1
ATOM 1862 N N . ASP A 1 231 ? -3.943 -10.414 -17.719 1 96.94 231 ASP A N 1
ATOM 1863 C CA . ASP A 1 231 ? -4.844 -9.398 -17.188 1 96.94 231 ASP A CA 1
ATOM 1864 C C . ASP A 1 231 ? -4.105 -8.078 -16.938 1 96.94 231 ASP A C 1
ATOM 1866 O O . ASP A 1 231 ? -3.043 -8.07 -16.312 1 96.94 231 ASP A O 1
ATOM 1870 N N . PRO A 1 232 ? -4.629 -6.957 -17.375 1 96.31 232 PRO A N 1
ATOM 1871 C CA . PRO A 1 232 ? -3.9 -5.688 -17.266 1 96.31 232 PRO A CA 1
ATOM 1872 C C . PRO A 1 232 ? -4.133 -4.977 -15.938 1 96.31 232 PRO A C 1
ATOM 1874 O O . PRO A 1 232 ? -3.432 -4.016 -15.617 1 96.31 232 PRO A O 1
ATOM 1877 N N . ILE A 1 233 ? -5.125 -5.426 -15.164 1 95.44 233 ILE A N 1
ATOM 1878 C CA . ILE A 1 233 ? -5.477 -4.594 -14.016 1 95.44 233 ILE A CA 1
ATOM 1879 C C . ILE A 1 233 ? -5.297 -5.387 -12.727 1 95.44 233 ILE A C 1
ATOM 1881 O O . ILE A 1 233 ? -5.238 -4.809 -11.641 1 95.44 233 ILE A O 1
ATOM 1885 N N . PHE A 1 234 ? -5.266 -6.785 -12.805 1 97.5 234 PHE A N 1
ATOM 1886 C CA . PHE A 1 234 ? -5.027 -7.574 -11.602 1 97.5 234 PHE A CA 1
ATOM 1887 C C . PHE A 1 234 ? -3.582 -7.434 -11.141 1 97.5 234 PHE A C 1
ATOM 1889 O O . PHE A 1 234 ? -2.65 -7.734 -11.891 1 97.5 234 PHE A O 1
ATOM 1896 N N . PRO A 1 235 ? -3.342 -7.035 -9.883 1 97.88 235 PRO A N 1
ATOM 1897 C CA . PRO A 1 235 ? -2.02 -6.559 -9.461 1 97.88 235 PRO A CA 1
ATOM 1898 C C . PRO A 1 235 ? -0.975 -7.672 -9.438 1 97.88 235 PRO A C 1
ATOM 1900 O O . PRO A 1 235 ? 0.223 -7.398 -9.336 1 97.88 235 PRO A O 1
ATOM 1903 N N . ARG A 1 236 ? -1.354 -8.891 -9.516 1 97.69 236 ARG A N 1
ATOM 1904 C CA . ARG A 1 236 ? -0.392 -9.984 -9.453 1 97.69 236 ARG A CA 1
ATOM 1905 C C . ARG A 1 236 ? -0.265 -10.688 -10.805 1 97.69 236 ARG A C 1
ATOM 1907 O O . ARG A 1 236 ? 0.473 -11.664 -10.938 1 97.69 236 ARG A O 1
ATOM 1914 N N . SER A 1 237 ? -0.989 -10.203 -11.828 1 98.12 237 SER A N 1
ATOM 1915 C CA . SER A 1 237 ? -0.804 -10.75 -13.172 1 98.12 237 SER A CA 1
ATOM 1916 C C . SER A 1 237 ? 0.551 -10.359 -13.75 1 98.12 237 SER A C 1
ATOM 1918 O O . SER A 1 237 ? 1.091 -9.305 -13.406 1 98.12 237 SER A O 1
ATOM 1920 N N . VAL A 1 238 ? 1.045 -11.172 -14.586 1 98.12 238 VAL A N 1
ATOM 1921 C CA . VAL A 1 238 ? 2.332 -10.914 -15.227 1 98.12 238 VAL A CA 1
ATOM 1922 C C . VAL A 1 238 ? 2.264 -9.609 -16.016 1 98.12 238 VAL A C 1
ATOM 1924 O O . VAL A 1 238 ? 3.148 -8.758 -15.906 1 98.12 238 VAL A O 1
ATOM 1927 N N . ARG A 1 239 ? 1.239 -9.445 -16.797 1 98.38 239 ARG A N 1
ATOM 1928 C CA . ARG A 1 239 ? 1.08 -8.258 -17.625 1 98.38 239 ARG A CA 1
ATOM 1929 C C . ARG A 1 239 ? 1.061 -6.988 -16.781 1 98.38 239 ARG A C 1
ATOM 1931 O O . ARG A 1 239 ? 1.699 -5.992 -17.125 1 98.38 239 ARG A O 1
ATOM 1938 N N . PHE A 1 240 ? 0.339 -6.965 -15.727 1 98.44 240 PHE A N 1
ATOM 1939 C CA . PHE A 1 240 ? 0.293 -5.824 -14.82 1 98.44 240 PHE A CA 1
ATOM 1940 C C . PHE A 1 240 ? 1.68 -5.516 -14.266 1 98.44 240 PHE A C 1
ATOM 1942 O O . PHE A 1 240 ? 2.092 -4.355 -14.227 1 98.44 240 PHE A O 1
ATOM 1949 N N . CYS A 1 241 ? 2.359 -6.539 -13.836 1 98.69 241 CYS A N 1
ATOM 1950 C CA . CYS A 1 241 ? 3.689 -6.359 -13.266 1 98.69 241 CYS A CA 1
ATOM 1951 C C . CYS A 1 241 ? 4.66 -5.805 -14.297 1 98.69 241 CYS A C 1
ATOM 1953 O O . CYS A 1 241 ? 5.457 -4.918 -13.992 1 98.69 241 CYS A O 1
ATOM 1955 N N . LEU A 1 242 ? 4.562 -6.297 -15.508 1 98.5 242 LEU A N 1
ATOM 1956 C CA . LEU A 1 242 ? 5.449 -5.816 -16.562 1 98.5 242 LEU A CA 1
ATOM 1957 C C . LEU A 1 242 ? 5.195 -4.344 -16.859 1 98.5 242 LEU A C 1
ATOM 1959 O O . LEU A 1 242 ? 6.137 -3.584 -17.109 1 98.5 242 LEU A O 1
ATOM 1963 N N . GLU A 1 243 ? 3.977 -3.969 -16.859 1 98.12 243 GLU A N 1
ATOM 1964 C CA . GLU A 1 243 ? 3.646 -2.559 -17.047 1 98.12 243 GLU A CA 1
ATOM 1965 C C . GLU A 1 243 ? 4.23 -1.7 -15.93 1 98.12 243 GLU A C 1
ATOM 1967 O O . GLU A 1 243 ? 4.785 -0.631 -16.188 1 98.12 243 GLU A O 1
ATOM 1972 N N . GLY A 1 244 ? 4.051 -2.152 -14.742 1 98.06 244 GLY A N 1
ATOM 1973 C CA . GLY A 1 244 ? 4.629 -1.448 -13.609 1 98.06 244 GLY A CA 1
ATOM 1974 C C . GLY A 1 244 ? 6.141 -1.354 -13.68 1 98.06 244 GLY A C 1
ATOM 1975 O O . GLY A 1 244 ? 6.719 -0.323 -13.328 1 98.06 244 GLY A O 1
ATOM 1976 N N . ILE A 1 245 ? 6.785 -2.4 -14.094 1 98.31 245 ILE A N 1
ATOM 1977 C CA . ILE A 1 245 ? 8.234 -2.424 -14.25 1 98.31 245 ILE A CA 1
ATOM 1978 C C . ILE A 1 245 ? 8.648 -1.383 -15.289 1 98.31 245 ILE A C 1
ATOM 1980 O O . ILE A 1 245 ? 9.57 -0.599 -15.055 1 98.31 245 ILE A O 1
ATOM 1984 N N . ASN A 1 246 ? 7.949 -1.382 -16.391 1 96.94 246 ASN A N 1
ATOM 1985 C CA . ASN A 1 246 ? 8.234 -0.417 -17.438 1 96.94 246 ASN A CA 1
ATOM 1986 C C . ASN A 1 246 ? 8.086 1.019 -16.938 1 96.94 246 ASN A C 1
ATOM 1988 O O . ASN A 1 246 ? 8.93 1.867 -17.219 1 96.94 246 ASN A O 1
ATOM 1992 N N . GLU A 1 247 ? 7.031 1.271 -16.219 1 96 247 GLU A N 1
ATOM 1993 C CA . GLU A 1 247 ? 6.785 2.602 -15.664 1 96 247 GLU A CA 1
ATOM 1994 C C . GLU A 1 247 ? 7.871 2.998 -14.672 1 96 247 GLU A C 1
ATOM 1996 O O . GLU A 1 247 ? 8.359 4.129 -14.695 1 96 247 GLU A O 1
ATOM 2001 N N . SER A 1 248 ? 8.234 2.111 -13.805 1 96.69 248 SER A N 1
ATOM 2002 C CA . SER A 1 248 ? 9.258 2.381 -12.805 1 96.69 248 SER A CA 1
ATOM 2003 C C . SER A 1 248 ? 10.609 2.674 -13.453 1 96.69 248 SER A C 1
ATOM 2005 O O . SER A 1 248 ? 11.305 3.613 -13.062 1 96.69 248 SER A O 1
ATOM 2007 N N . LEU A 1 249 ? 10.961 1.938 -14.453 1 95.19 249 LEU A N 1
ATOM 2008 C CA . LEU A 1 249 ? 12.227 2.135 -15.148 1 95.19 249 LEU A CA 1
ATOM 2009 C C . LEU A 1 249 ? 12.242 3.471 -15.883 1 95.19 249 LEU A C 1
ATOM 2011 O O . LEU A 1 249 ? 13.266 4.148 -15.93 1 95.19 249 LEU A O 1
ATOM 2015 N N . SER A 1 250 ? 11.125 3.82 -16.469 1 92.81 250 SER A N 1
ATOM 2016 C CA . SER A 1 250 ? 11.016 5.109 -17.141 1 92.81 250 SER A CA 1
ATOM 2017 C C . SER A 1 250 ? 11.242 6.262 -16.172 1 92.81 250 SER A C 1
ATOM 2019 O O . SER A 1 250 ? 11.906 7.246 -16.5 1 92.81 250 SER A O 1
ATOM 2021 N N . LYS A 1 251 ? 10.703 6.129 -14.961 1 92.75 251 LYS A N 1
ATOM 2022 C CA . LYS A 1 251 ? 10.859 7.16 -13.938 1 92.75 251 LYS A CA 1
ATOM 2023 C C . LYS A 1 251 ? 12.297 7.207 -13.422 1 92.75 251 LYS A C 1
ATOM 2025 O O . LYS A 1 251 ? 12.805 8.281 -13.094 1 92.75 251 LYS A O 1
ATOM 2030 N N . ILE A 1 252 ? 12.922 6.121 -13.328 1 91.88 252 ILE A N 1
ATOM 2031 C CA . ILE A 1 252 ? 14.305 6.035 -12.859 1 91.88 252 ILE A CA 1
ATOM 2032 C C . ILE A 1 252 ? 15.242 6.648 -13.898 1 91.88 252 ILE A C 1
ATOM 2034 O O . ILE A 1 252 ? 16.172 7.367 -13.555 1 91.88 252 ILE A O 1
ATOM 2038 N N . GLN A 1 253 ? 15.031 6.387 -15.094 1 85.81 253 GLN A N 1
ATOM 2039 C CA . GLN A 1 253 ? 15.906 6.848 -16.172 1 85.81 253 GLN A CA 1
ATOM 2040 C C . GLN A 1 253 ? 15.633 8.312 -16.5 1 85.81 253 GLN A C 1
ATOM 2042 O O . GLN A 1 253 ? 16.484 8.984 -17.094 1 85.81 253 GLN A O 1
ATOM 2047 N N . ASN A 1 254 ? 14.609 8.969 -15.844 1 72.19 254 ASN A N 1
ATOM 2048 C CA . ASN A 1 254 ? 14.227 10.352 -16.062 1 72.19 254 ASN A CA 1
ATOM 2049 C C . ASN A 1 254 ? 14.344 10.742 -17.531 1 72.19 254 ASN A C 1
ATOM 2051 O O . ASN A 1 254 ? 14.75 11.867 -17.859 1 72.19 254 ASN A O 1
ATOM 2055 N N . SER A 1 255 ? 14.602 9.953 -18.422 1 58 255 SER A N 1
ATOM 2056 C CA . SER A 1 255 ? 14.82 10.328 -19.812 1 58 255 SER A CA 1
ATOM 2057 C C . SER A 1 255 ? 13.734 9.742 -20.719 1 58 255 SER A C 1
ATOM 2059 O O . SER A 1 255 ? 13.203 8.664 -20.453 1 58 255 SER A O 1
ATOM 2061 N N . PRO A 1 256 ? 13.172 10.773 -21.453 1 54.66 256 PRO A N 1
ATOM 2062 C CA . PRO A 1 256 ? 12.352 10.203 -22.531 1 54.66 256 PRO A CA 1
ATOM 2063 C C . PRO A 1 256 ? 13.055 9.07 -23.266 1 54.66 256 PRO A C 1
ATOM 2065 O O . PRO A 1 256 ? 14.281 8.969 -23.219 1 54.66 256 PRO A O 1
ATOM 2068 N N . VAL A 1 257 ? 12.32 8.117 -23.531 1 53.78 257 VAL A N 1
ATOM 2069 C CA . VAL A 1 257 ? 12.875 7.027 -24.328 1 53.78 257 VAL A CA 1
ATOM 2070 C C . VAL A 1 257 ? 13.906 7.582 -25.312 1 53.78 257 VAL A C 1
ATOM 2072 O O . VAL A 1 257 ? 13.602 8.492 -26.094 1 53.78 257 VAL A O 1
ATOM 2075 N N . SER A 1 258 ? 15.102 7.254 -25.047 1 59.16 258 SER A N 1
ATOM 2076 C CA . SER A 1 258 ? 16.203 7.699 -25.891 1 59.16 258 SER A CA 1
ATOM 2077 C C . SER A 1 258 ? 15.953 7.305 -27.344 1 59.16 258 SER A C 1
ATOM 2079 O O . SER A 1 258 ? 15.273 6.316 -27.625 1 59.16 258 SER A O 1
ATOM 2081 N N . LYS A 1 259 ? 16.266 8.117 -28.281 1 63.88 259 LYS A N 1
ATOM 2082 C CA . LYS A 1 259 ? 16.234 7.785 -29.703 1 63.88 259 LYS A CA 1
ATOM 2083 C C . LYS A 1 259 ? 16.891 6.438 -29.953 1 63.88 259 LYS A C 1
ATOM 2085 O O . LYS A 1 259 ? 16.516 5.719 -30.891 1 63.88 259 LYS A O 1
ATOM 2090 N N . LYS A 1 260 ? 17.859 6 -29.094 1 79.12 260 LYS A N 1
ATOM 2091 C CA . LYS A 1 260 ? 18.484 4.68 -29.141 1 79.12 260 LYS A CA 1
ATOM 2092 C C . LYS A 1 260 ? 18.344 3.955 -27.797 1 79.12 260 LYS A C 1
ATOM 2094 O O . LYS A 1 260 ? 19.188 4.113 -26.922 1 79.12 260 LYS A O 1
ATOM 2099 N N . PRO A 1 261 ? 17.297 3.178 -27.703 1 83.69 261 PRO A N 1
ATOM 2100 C CA . PRO A 1 261 ? 17.047 2.494 -26.422 1 83.69 261 PRO A CA 1
ATOM 2101 C C . PRO A 1 261 ? 18.172 1.522 -26.062 1 83.69 261 PRO A C 1
ATOM 2103 O O . PRO A 1 261 ? 18.75 0.873 -26.938 1 83.69 261 PRO A O 1
ATOM 2106 N N . ASN A 1 262 ? 18.594 1.51 -24.859 1 87.38 262 ASN A N 1
ATOM 2107 C CA . ASN A 1 262 ? 19.578 0.541 -24.375 1 87.38 262 ASN A CA 1
ATOM 2108 C C . ASN A 1 262 ? 18.969 -0.844 -24.203 1 87.38 262 ASN A C 1
ATOM 2110 O O . ASN A 1 262 ? 17.781 -1.035 -24.469 1 87.38 262 ASN A O 1
ATOM 2114 N N . ASP A 1 263 ? 19.734 -1.816 -23.781 1 91.62 263 ASP A N 1
ATOM 2115 C CA . ASP A 1 263 ? 19.312 -3.213 -23.719 1 91.62 263 ASP A CA 1
ATOM 2116 C C . ASP A 1 263 ? 18.172 -3.395 -22.719 1 91.62 263 ASP A C 1
ATOM 2118 O O . ASP A 1 263 ? 17.266 -4.207 -22.953 1 91.62 263 ASP A O 1
ATOM 2122 N N . LEU A 1 264 ? 18.234 -2.674 -21.672 1 94 264 LEU A N 1
ATOM 2123 C CA . LEU A 1 264 ? 17.203 -2.773 -20.641 1 94 264 LEU A CA 1
ATOM 2124 C C . LEU A 1 264 ? 15.867 -2.248 -21.156 1 94 264 LEU A C 1
ATOM 2126 O O . LEU A 1 264 ? 14.836 -2.908 -21.016 1 94 264 LEU A O 1
ATOM 2130 N N . GLU A 1 265 ? 15.875 -1.156 -21.797 1 91.62 265 GLU A N 1
ATOM 2131 C CA . GLU A 1 265 ? 14.672 -0.557 -22.375 1 91.62 265 GLU A CA 1
ATOM 2132 C C . GLU A 1 265 ? 14.094 -1.436 -23.469 1 91.62 265 GLU A C 1
ATOM 2134 O O . GLU A 1 265 ? 12.875 -1.595 -23.578 1 91.62 265 GLU A O 1
ATOM 2139 N N . CYS A 1 266 ? 15.008 -1.976 -24.234 1 93.69 266 CYS A N 1
ATOM 2140 C CA . CYS A 1 266 ? 14.57 -2.852 -25.312 1 93.69 266 CYS A CA 1
ATOM 2141 C C . CYS A 1 266 ? 13.898 -4.105 -24.766 1 93.69 266 CYS A C 1
ATOM 2143 O O . CYS A 1 266 ? 12.828 -4.492 -25.219 1 93.69 266 CYS A O 1
ATOM 2145 N N . LEU A 1 267 ? 14.5 -4.688 -23.781 1 96.25 267 LEU A N 1
ATOM 2146 C CA . LEU A 1 267 ? 13.984 -5.941 -23.25 1 96.25 267 LEU A CA 1
ATOM 2147 C C . LEU A 1 267 ? 12.617 -5.738 -22.609 1 96.25 267 LEU A C 1
ATOM 2149 O O . LEU A 1 267 ? 11.672 -6.488 -22.891 1 96.25 267 LEU A O 1
ATOM 2153 N N . ILE A 1 268 ? 12.469 -4.703 -21.75 1 96.56 268 ILE A N 1
ATOM 2154 C CA . ILE A 1 268 ? 11.195 -4.504 -21.062 1 96.56 268 ILE A CA 1
ATOM 2155 C C . ILE A 1 268 ? 10.125 -4.082 -22.062 1 96.56 268 ILE A C 1
ATOM 2157 O O . ILE A 1 268 ? 8.961 -4.457 -21.938 1 96.56 268 ILE A O 1
ATOM 2161 N N . GLY A 1 269 ? 10.484 -3.311 -23.078 1 94.5 269 GLY A N 1
ATOM 2162 C CA . GLY A 1 269 ? 9.547 -2.949 -24.125 1 94.5 269 GLY A CA 1
ATOM 2163 C C . GLY A 1 269 ? 9.023 -4.145 -24.891 1 94.5 269 GLY A C 1
ATOM 2164 O O . GLY A 1 269 ? 7.82 -4.254 -25.141 1 94.5 269 GLY A O 1
ATOM 2165 N N . LEU A 1 270 ? 9.922 -5.023 -25.219 1 94.75 270 LEU A N 1
ATOM 2166 C CA . LEU A 1 270 ? 9.562 -6.23 -25.953 1 94.75 270 LEU A CA 1
ATOM 2167 C C . LEU A 1 270 ? 8.688 -7.145 -25.109 1 94.75 270 LEU A C 1
ATOM 2169 O O . LEU A 1 270 ? 7.684 -7.672 -25.594 1 94.75 270 LEU A O 1
ATOM 2173 N N . LEU A 1 271 ? 9.055 -7.297 -23.859 1 96.75 271 LEU A N 1
ATOM 2174 C CA . LEU A 1 271 ? 8.281 -8.141 -22.969 1 96.75 271 LEU A CA 1
ATOM 2175 C C . LEU A 1 271 ? 6.871 -7.594 -22.781 1 96.75 271 LEU A C 1
ATOM 2177 O O . LEU A 1 271 ? 5.895 -8.344 -22.859 1 96.75 271 LEU A O 1
ATOM 2181 N N . LEU A 1 272 ? 6.836 -6.316 -22.5 1 97.25 272 LEU A N 1
ATOM 2182 C CA . LEU A 1 272 ? 5.531 -5.695 -22.297 1 97.25 272 LEU A CA 1
ATOM 2183 C C . LEU A 1 272 ? 4.668 -5.812 -23.547 1 97.25 272 LEU A C 1
ATOM 2185 O O . LEU A 1 272 ? 3.48 -6.137 -23.453 1 97.25 272 LEU A O 1
ATOM 2189 N N . SER A 1 273 ? 5.238 -5.578 -24.719 1 95.75 273 SER A N 1
ATOM 2190 C CA . SER A 1 273 ? 4.5 -5.691 -25.969 1 95.75 273 SER A CA 1
ATOM 2191 C C . SER A 1 273 ? 4 -7.113 -26.188 1 95.75 273 SER A C 1
ATOM 2193 O O . SER A 1 273 ? 2.816 -7.328 -26.469 1 95.75 273 SER A O 1
ATOM 2195 N N . LYS A 1 274 ? 4.812 -8.102 -26 1 95.38 274 LYS A N 1
ATOM 2196 C CA . LYS A 1 274 ? 4.469 -9.508 -26.203 1 95.38 274 LYS A CA 1
ATOM 2197 C C . LYS A 1 274 ? 3.303 -9.93 -25.312 1 95.38 274 LYS A C 1
ATOM 2199 O O . LYS A 1 274 ? 2.295 -10.438 -25.812 1 95.38 274 LYS A O 1
ATOM 2204 N N . TRP A 1 275 ? 3.348 -9.578 -24.078 1 96.75 275 TRP A N 1
ATOM 2205 C CA . TRP A 1 275 ? 2.381 -10.086 -23.109 1 96.75 275 TRP A CA 1
ATOM 2206 C C . TRP A 1 275 ? 1.144 -9.195 -23.062 1 96.75 275 TRP A C 1
ATOM 2208 O O . TRP A 1 275 ? 0.145 -9.547 -22.438 1 96.75 275 TRP A O 1
ATOM 2218 N N . SER A 1 276 ? 1.204 -8.023 -23.75 1 95.88 276 SER A N 1
ATOM 2219 C CA . SER A 1 276 ? 0.028 -7.172 -23.875 1 95.88 276 SER A CA 1
ATOM 2220 C C . SER A 1 276 ? -0.838 -7.582 -25.062 1 95.88 276 SER A C 1
ATOM 2222 O O . SER A 1 276 ? -2.045 -7.332 -25.062 1 95.88 276 SER A O 1
ATOM 2224 N N . PHE A 1 277 ? -0.234 -8.289 -26.031 1 93.69 277 PHE A N 1
ATOM 2225 C CA . PHE A 1 277 ? -0.971 -8.438 -27.281 1 93.69 277 PHE A CA 1
ATOM 2226 C C . PHE A 1 277 ? -1.103 -9.914 -27.656 1 93.69 277 PHE A C 1
ATOM 2228 O O . PHE A 1 277 ? -1.865 -10.258 -28.562 1 93.69 277 PHE A O 1
ATOM 2235 N N . VAL A 1 278 ? -0.447 -10.781 -26.969 1 93.19 278 VAL A N 1
ATOM 2236 C CA . VAL A 1 278 ? -0.552 -12.211 -27.266 1 93.19 278 VAL A CA 1
ATOM 2237 C C . VAL A 1 278 ? -1.917 -12.734 -26.828 1 93.19 278 VAL A C 1
ATOM 2239 O O . VAL A 1 278 ? -2.488 -12.25 -25.844 1 93.19 278 VAL A O 1
ATOM 2242 N N . ARG A 1 279 ? -2.379 -13.711 -27.562 1 93.19 279 ARG A N 1
ATOM 2243 C CA . ARG A 1 279 ? -3.613 -14.391 -27.203 1 93.19 279 ARG A CA 1
ATOM 2244 C C . ARG A 1 279 ? -3.322 -15.688 -26.453 1 93.19 279 ARG A C 1
ATOM 2246 O O . ARG A 1 279 ? -2.389 -16.422 -26.797 1 93.19 279 ARG A O 1
ATOM 2253 N N . ILE A 1 280 ? -4.148 -15.961 -25.469 1 93.31 280 ILE A N 1
ATOM 2254 C CA . ILE A 1 280 ? -3.887 -17.094 -24.609 1 93.31 280 ILE A CA 1
ATOM 2255 C C . ILE A 1 280 ? -3.938 -18.391 -25.406 1 93.31 280 ILE A C 1
ATOM 2257 O O . ILE A 1 280 ? -3.189 -19.328 -25.141 1 93.31 280 ILE A O 1
ATOM 2261 N N . ASP A 1 281 ? -4.797 -18.453 -26.406 1 92 281 ASP A N 1
ATOM 2262 C CA . ASP A 1 281 ? -4.934 -19.641 -27.234 1 92 281 ASP A CA 1
ATOM 2263 C C . ASP A 1 281 ? -3.633 -19.953 -27.969 1 92 281 ASP A C 1
ATOM 2265 O O . ASP A 1 281 ? -3.275 -21.125 -28.141 1 92 281 ASP A O 1
ATOM 2269 N N . HIS A 1 282 ? -2.955 -18.969 -28.328 1 92 282 HIS A N 1
ATOM 2270 C CA . HIS A 1 282 ? -1.68 -19.141 -29.016 1 92 282 HIS A CA 1
ATOM 2271 C C . HIS A 1 282 ? -0.606 -19.656 -28.062 1 92 282 HIS A C 1
ATOM 2273 O O . HIS A 1 282 ? 0.2 -20.516 -28.438 1 92 282 HIS A O 1
ATOM 2279 N N . LEU A 1 283 ? -0.617 -19.141 -26.859 1 90.88 283 LEU A N 1
ATOM 2280 C CA . LEU A 1 283 ? 0.345 -19.578 -25.844 1 90.88 283 LEU A CA 1
ATOM 2281 C C . LEU A 1 283 ? 0.136 -21.047 -25.5 1 90.88 283 LEU A C 1
ATOM 2283 O O . LEU A 1 283 ? 1.103 -21.781 -25.297 1 90.88 283 LEU A O 1
ATOM 2287 N N . ILE A 1 284 ? -1.107 -21.422 -25.484 1 86.81 284 ILE A N 1
ATOM 2288 C CA . ILE A 1 284 ? -1.437 -22.797 -25.125 1 86.81 284 ILE A CA 1
ATOM 2289 C C . ILE A 1 284 ? -1.099 -23.734 -26.281 1 86.81 284 ILE A C 1
ATOM 2291 O O . ILE A 1 284 ? -0.515 -24.797 -26.078 1 86.81 284 ILE A O 1
ATOM 2295 N N . LYS A 1 285 ? -1.462 -23.328 -27.453 1 88.38 285 LYS A N 1
ATOM 2296 C CA . LYS A 1 285 ? -1.217 -24.125 -28.641 1 88.38 285 LYS A CA 1
ATOM 2297 C C . LYS A 1 285 ? 0.275 -24.391 -28.828 1 88.38 285 LYS A C 1
ATOM 2299 O O . LYS A 1 285 ? 0.68 -25.5 -29.172 1 88.38 285 LYS A O 1
ATOM 2304 N N . ASP A 1 286 ? 1.053 -23.375 -28.594 1 87.19 286 ASP A N 1
ATOM 2305 C CA . ASP A 1 286 ? 2.49 -23.469 -28.828 1 87.19 286 ASP A CA 1
ATOM 2306 C C . ASP A 1 286 ? 3.205 -24.062 -27.609 1 87.19 286 ASP A C 1
ATOM 2308 O O . ASP A 1 286 ? 4.398 -24.375 -27.688 1 87.19 286 ASP A O 1
ATOM 2312 N N . GLY A 1 287 ? 2.463 -24.312 -26.531 1 88.25 287 GLY A N 1
ATOM 2313 C CA . GLY A 1 287 ? 3.02 -24.859 -25.297 1 88.25 287 GLY A CA 1
ATOM 2314 C C . GLY A 1 287 ? 3.123 -23.828 -24.188 1 88.25 287 GLY A C 1
ATOM 2315 O O . GLY A 1 287 ? 4.094 -23.078 -24.125 1 88.25 287 GLY A O 1
ATOM 2316 N N . LEU A 1 288 ? 2.209 -23.844 -23.312 1 88.12 288 LEU A N 1
ATOM 2317 C CA . LEU A 1 288 ? 2.146 -22.891 -22.219 1 88.12 288 LEU A CA 1
ATOM 2318 C C . LEU A 1 288 ? 3.381 -23 -21.328 1 88.12 288 LEU A C 1
ATOM 2320 O O . LEU A 1 288 ? 3.922 -21.984 -20.891 1 88.12 288 LEU A O 1
ATOM 2324 N N . HIS A 1 289 ? 3.854 -24.219 -21.094 1 87.94 289 HIS A N 1
ATOM 2325 C CA . HIS A 1 289 ? 5.047 -24.438 -20.281 1 87.94 289 HIS A CA 1
ATOM 2326 C C . HIS A 1 289 ? 6.262 -23.75 -20.891 1 87.94 289 HIS A C 1
ATOM 2328 O O . HIS A 1 289 ? 7.012 -23.062 -20.203 1 87.94 289 HIS A O 1
ATOM 2334 N N . GLU A 1 290 ? 6.398 -23.875 -22.141 1 90.81 290 GLU A N 1
ATOM 2335 C CA . GLU A 1 290 ? 7.527 -23.266 -22.844 1 90.81 290 GLU A CA 1
ATOM 2336 C C . GLU A 1 290 ? 7.453 -21.75 -22.812 1 90.81 290 GLU A C 1
ATOM 2338 O O . GLU A 1 290 ? 8.477 -21.078 -22.656 1 90.81 290 GLU A O 1
ATOM 2343 N N . ALA A 1 291 ? 6.266 -21.281 -22.938 1 92.5 291 ALA A N 1
ATOM 2344 C CA . ALA A 1 291 ? 6.074 -19.828 -22.891 1 92.5 291 ALA A CA 1
ATOM 2345 C C . ALA A 1 291 ? 6.43 -19.281 -21.516 1 92.5 291 ALA A C 1
ATOM 2347 O O . ALA A 1 291 ? 7.066 -18.234 -21.422 1 92.5 291 ALA A O 1
ATOM 2348 N N . ILE A 1 292 ? 6.039 -19.969 -20.5 1 93.31 292 ILE A N 1
ATOM 2349 C CA . ILE A 1 292 ? 6.301 -19.547 -19.125 1 93.31 292 ILE A CA 1
ATOM 2350 C C . ILE A 1 292 ? 7.793 -19.656 -18.828 1 93.31 292 ILE A C 1
ATOM 2352 O O . ILE A 1 292 ? 8.367 -18.781 -18.203 1 93.31 292 ILE A O 1
ATOM 2356 N N . ASP A 1 293 ? 8.398 -20.672 -19.297 1 91.69 293 ASP A N 1
ATOM 2357 C CA . ASP A 1 293 ? 9.844 -20.828 -19.141 1 91.69 293 ASP A CA 1
ATOM 2358 C C . ASP A 1 293 ? 10.602 -19.672 -19.781 1 91.69 293 ASP A C 1
ATOM 2360 O O . ASP A 1 293 ? 11.555 -19.156 -19.203 1 91.69 293 ASP A O 1
ATOM 2364 N N . SER A 1 294 ? 10.18 -19.391 -20.953 1 94.88 294 SER A N 1
ATOM 2365 C CA . SER A 1 294 ? 10.805 -18.281 -21.656 1 94.88 294 SER A CA 1
ATOM 2366 C C . SER A 1 294 ? 10.633 -16.969 -20.875 1 94.88 294 SER A C 1
ATOM 2368 O O . SER A 1 294 ? 11.547 -16.141 -20.828 1 94.88 294 SER A O 1
ATOM 2370 N N . LEU A 1 295 ? 9.453 -16.766 -20.375 1 96.69 295 LEU A N 1
ATOM 2371 C CA . LEU A 1 295 ? 9.18 -15.586 -19.562 1 96.69 295 LEU A CA 1
ATOM 2372 C C . LEU A 1 295 ? 10.109 -15.531 -18.359 1 96.69 295 LEU A C 1
ATOM 2374 O O . LEU A 1 295 ? 10.664 -14.477 -18.047 1 96.69 295 LEU A O 1
ATOM 2378 N N . GLN A 1 296 ? 10.281 -16.609 -17.688 1 94.5 296 GLN A N 1
ATOM 2379 C CA . GLN A 1 296 ? 11.133 -16.672 -16.5 1 94.5 296 GLN A CA 1
ATOM 2380 C C . GLN A 1 296 ? 12.586 -16.344 -16.859 1 94.5 296 GLN A C 1
ATOM 2382 O O . GLN A 1 296 ? 13.273 -15.648 -16.109 1 94.5 296 GLN A O 1
ATOM 2387 N N . ILE A 1 297 ? 13 -16.812 -17.953 1 96.38 297 ILE A N 1
ATOM 2388 C CA . ILE A 1 297 ? 14.344 -16.531 -18.438 1 96.38 297 ILE A CA 1
ATOM 2389 C C . ILE A 1 297 ? 14.484 -15.031 -18.719 1 96.38 297 ILE A C 1
ATOM 2391 O O . ILE A 1 297 ? 15.477 -14.414 -18.328 1 96.38 297 ILE A O 1
ATOM 2395 N N . ASP A 1 298 ? 13.516 -14.492 -19.375 1 97.38 298 ASP A N 1
ATOM 2396 C CA . ASP A 1 298 ? 13.531 -13.07 -19.688 1 97.38 298 ASP A CA 1
ATOM 2397 C C . ASP A 1 298 ? 13.516 -12.227 -18.406 1 97.38 298 ASP A C 1
ATOM 2399 O O . ASP A 1 298 ? 14.164 -11.18 -18.344 1 97.38 298 ASP A O 1
ATOM 2403 N N . LEU A 1 299 ? 12.758 -12.641 -17.438 1 97.56 299 LEU A N 1
ATOM 2404 C CA . LEU A 1 299 ? 12.734 -11.922 -16.156 1 97.56 299 LEU A CA 1
ATOM 2405 C C . LEU A 1 299 ? 14.094 -11.977 -15.477 1 97.56 299 LEU A C 1
ATOM 2407 O O . LEU A 1 299 ? 14.523 -11 -14.867 1 97.56 299 LEU A O 1
ATOM 2411 N N . ASN A 1 300 ? 14.742 -13.109 -15.547 1 96.38 300 ASN A N 1
ATOM 2412 C CA . ASN A 1 300 ? 16.094 -13.219 -15.016 1 96.38 300 ASN A CA 1
ATOM 2413 C C . ASN A 1 300 ? 17.062 -12.289 -15.75 1 96.38 300 ASN A C 1
ATOM 2415 O O . ASN A 1 300 ? 17.922 -11.664 -15.133 1 96.38 300 ASN A O 1
ATOM 2419 N N . LYS A 1 301 ? 16.922 -12.234 -17.047 1 97.5 301 LYS A N 1
ATOM 2420 C CA . LYS A 1 301 ? 17.75 -11.328 -17.844 1 97.5 301 LYS A CA 1
ATOM 2421 C C . LYS A 1 301 ? 17.5 -9.867 -17.453 1 97.5 301 LYS A C 1
ATOM 2423 O O . LYS A 1 301 ? 18.438 -9.07 -17.406 1 97.5 301 LYS A O 1
ATOM 2428 N N . LEU A 1 302 ? 16.281 -9.586 -17.266 1 97.5 302 LEU A N 1
ATOM 2429 C CA . LEU A 1 302 ? 15.922 -8.242 -16.828 1 97.5 302 LEU A CA 1
ATOM 2430 C C . LEU A 1 302 ? 16.609 -7.902 -15.508 1 97.5 302 LEU A C 1
ATOM 2432 O O . LEU A 1 302 ? 17.172 -6.812 -15.367 1 97.5 302 LEU A O 1
ATOM 2436 N N . HIS A 1 303 ? 16.547 -8.812 -14.57 1 96.94 303 HIS A N 1
ATOM 2437 C CA . HIS A 1 303 ? 17.25 -8.641 -13.305 1 96.94 303 HIS A CA 1
ATOM 2438 C C . HIS A 1 303 ? 18.734 -8.406 -13.516 1 96.94 303 HIS A C 1
ATOM 2440 O O . HIS A 1 303 ? 19.328 -7.508 -12.898 1 96.94 303 HIS A O 1
ATOM 2446 N N . ASP A 1 304 ? 19.312 -9.148 -14.344 1 96.56 304 ASP A N 1
ATOM 2447 C CA . ASP A 1 304 ? 20.75 -9.047 -14.594 1 96.56 304 ASP A CA 1
ATOM 2448 C C . ASP A 1 304 ? 21.109 -7.684 -15.18 1 96.56 304 ASP A C 1
ATOM 2450 O O . ASP A 1 304 ? 22.125 -7.098 -14.812 1 96.56 304 ASP A O 1
ATOM 2454 N N . LEU A 1 305 ? 20.312 -7.227 -16.094 1 95.75 305 LEU A N 1
ATOM 2455 C CA . LEU A 1 305 ? 20.562 -5.922 -16.703 1 95.75 305 LEU A CA 1
ATOM 2456 C C . LEU A 1 305 ? 20.406 -4.805 -15.672 1 95.75 305 LEU A C 1
ATOM 2458 O O . LEU A 1 305 ? 21.203 -3.877 -15.633 1 95.75 305 LEU A O 1
ATOM 2462 N N . ILE A 1 306 ? 19.391 -4.906 -14.852 1 95.44 306 ILE A N 1
ATOM 2463 C CA . ILE A 1 306 ? 19.188 -3.918 -13.797 1 95.44 306 ILE A CA 1
ATOM 2464 C C . ILE A 1 306 ? 20.375 -3.914 -12.852 1 95.44 306 ILE A C 1
ATOM 2466 O O . ILE A 1 306 ? 20.906 -2.852 -12.516 1 95.44 306 ILE A O 1
ATOM 2470 N N . HIS A 1 307 ? 20.75 -5.125 -12.453 1 95 307 HIS A N 1
ATOM 2471 C CA . HIS A 1 307 ? 21.906 -5.262 -11.57 1 95 307 HIS A CA 1
ATOM 2472 C C . HIS A 1 307 ? 23.156 -4.664 -12.195 1 95 307 HIS A C 1
ATOM 2474 O O . HIS A 1 307 ? 23.891 -3.922 -11.539 1 95 307 HIS A O 1
ATOM 2480 N N . GLY A 1 308 ? 23.391 -4.914 -13.422 1 93.19 308 GLY A N 1
ATOM 2481 C CA . GLY A 1 308 ? 24.578 -4.438 -14.117 1 93.19 308 GLY A CA 1
ATOM 2482 C C . GLY A 1 308 ? 24.594 -2.932 -14.312 1 93.19 308 GLY A C 1
ATOM 2483 O O . GLY A 1 308 ? 25.641 -2.295 -14.203 1 93.19 308 GLY A O 1
ATOM 2484 N N . ILE A 1 309 ? 23.469 -2.346 -14.555 1 91 309 ILE A N 1
ATOM 2485 C CA . ILE A 1 309 ? 23.375 -0.928 -14.883 1 91 309 ILE A CA 1
ATOM 2486 C C . ILE A 1 309 ? 23.344 -0.101 -13.602 1 91 309 ILE A C 1
ATOM 2488 O O . ILE A 1 309 ? 24.031 0.923 -13.5 1 91 309 ILE A O 1
ATOM 2492 N N . TYR A 1 310 ? 22.703 -0.594 -12.586 1 91.81 310 TYR A N 1
ATOM 2493 C CA . TYR A 1 310 ? 22.406 0.312 -11.477 1 91.81 310 TYR A CA 1
ATOM 2494 C C . TYR A 1 310 ? 23.141 -0.102 -10.219 1 91.81 310 TYR A C 1
ATOM 2496 O O . TYR A 1 310 ? 23.328 0.704 -9.297 1 91.81 310 TYR A O 1
ATOM 2504 N N . PHE A 1 311 ? 23.562 -1.354 -10.102 1 92.38 311 PHE A N 1
ATOM 2505 C CA . PHE A 1 311 ? 24.062 -1.793 -8.805 1 92.38 311 PHE A CA 1
ATOM 2506 C C . PHE A 1 311 ? 25.562 -2.074 -8.867 1 92.38 311 PHE A C 1
ATOM 2508 O O . PHE A 1 311 ? 26.234 -2.088 -7.836 1 92.38 311 PHE A O 1
ATOM 2515 N N . ARG A 1 312 ? 26.156 -2.59 -9.898 1 80.56 312 ARG A N 1
ATOM 2516 C CA . ARG A 1 312 ? 27.562 -2.98 -9.992 1 80.56 312 ARG A CA 1
ATOM 2517 C C . ARG A 1 312 ? 28.484 -1.778 -9.805 1 80.56 312 ARG A C 1
ATOM 2519 O O . ARG A 1 312 ? 29.547 -1.896 -9.203 1 80.56 312 ARG A O 1
ATOM 2526 N N . ASN A 1 313 ? 28.219 -0.689 -10.508 1 61.81 313 ASN A N 1
ATOM 2527 C CA . ASN A 1 313 ? 29.234 0.346 -10.422 1 61.81 313 ASN A CA 1
ATOM 2528 C C . ASN A 1 313 ? 29.047 1.222 -9.188 1 61.81 313 ASN A C 1
ATOM 2530 O O . ASN A 1 313 ? 27.922 1.606 -8.859 1 61.81 313 ASN A O 1
ATOM 2534 N N . ASP A 1 314 ? 29.906 0.916 -8.07 1 56.16 314 ASP A N 1
ATOM 2535 C CA . ASP A 1 314 ? 29.969 1.625 -6.793 1 56.16 314 ASP A CA 1
ATOM 2536 C C . ASP A 1 314 ? 29.672 3.113 -6.977 1 56.16 314 ASP A C 1
ATOM 2538 O O . ASP A 1 314 ? 29.812 3.898 -6.035 1 56.16 314 ASP A O 1
ATOM 2542 N N . LYS A 1 315 ? 29.672 3.67 -8.141 1 51.09 315 LYS A N 1
ATOM 2543 C CA . LYS A 1 315 ? 29.625 5.125 -8.266 1 51.09 315 LYS A CA 1
ATOM 2544 C C . LYS A 1 315 ? 28.234 5.66 -7.977 1 51.09 315 LYS A C 1
ATOM 2546 O O . LYS A 1 315 ? 27.234 4.945 -8.141 1 51.09 315 LYS A O 1
ATOM 2551 N N . LYS A 1 316 ? 28.281 6.738 -7.262 1 50.56 316 LYS A N 1
ATOM 2552 C CA . LYS A 1 316 ? 27.078 7.578 -7.148 1 50.56 316 LYS A CA 1
ATOM 2553 C C . LYS A 1 316 ? 26.391 7.723 -8.492 1 50.56 316 LYS A C 1
ATOM 2555 O O . LYS A 1 316 ? 27.031 8.008 -9.508 1 50.56 316 LYS A O 1
ATOM 2560 N N . PHE A 1 317 ? 25.562 6.934 -8.805 1 47.81 317 PHE A N 1
ATOM 2561 C CA . PHE A 1 317 ? 24.828 7.309 -10.016 1 47.81 317 PHE A CA 1
ATOM 2562 C C . PHE A 1 317 ? 24.516 8.797 -10.016 1 47.81 317 PHE A C 1
ATOM 2564 O O . PHE A 1 317 ? 23.953 9.32 -9.055 1 47.81 317 PHE A O 1
ATOM 2571 N N . ASP A 1 318 ? 25.391 9.648 -10.43 1 44.34 318 ASP A N 1
ATOM 2572 C CA . ASP A 1 318 ? 25.031 11.055 -10.617 1 44.34 318 ASP A CA 1
ATOM 2573 C C . ASP A 1 318 ? 23.703 11.195 -11.344 1 44.34 318 ASP A C 1
ATOM 2575 O O . ASP A 1 318 ? 23.641 11.117 -12.578 1 44.34 318 ASP A O 1
ATOM 2579 N N . PHE A 1 319 ? 22.75 10.844 -10.703 1 43.06 319 PHE A N 1
ATOM 2580 C CA . PHE A 1 319 ? 21.406 11.039 -11.25 1 43.06 319 PHE A CA 1
ATOM 2581 C C . PHE A 1 319 ? 21.266 12.453 -11.812 1 43.06 319 PHE A C 1
ATOM 2583 O O . PHE A 1 319 ? 20.297 12.734 -12.531 1 43.06 319 PHE A O 1
ATOM 2590 N N . GLU A 1 320 ? 22.047 13.375 -11.398 1 42.78 320 GLU A N 1
ATOM 2591 C CA . GLU A 1 320 ? 22.078 14.68 -12.055 1 42.78 320 GLU A CA 1
ATOM 2592 C C . GLU A 1 320 ? 22.516 14.547 -13.508 1 42.78 320 GLU A C 1
ATOM 2594 O O . GLU A 1 320 ? 22.031 15.305 -14.367 1 42.78 320 GLU A O 1
ATOM 2599 N N . SER A 1 321 ? 23.438 13.828 -13.727 1 38.88 321 SER A N 1
ATOM 2600 C CA . SER A 1 321 ? 23.922 13.703 -15.094 1 38.88 321 SER A CA 1
ATOM 2601 C C . SER A 1 321 ? 22.922 12.969 -15.969 1 38.88 321 SER A C 1
ATOM 2603 O O . SER A 1 321 ? 23.016 12.992 -17.203 1 38.88 321 SER A O 1
ATOM 2605 N N . LEU A 1 322 ? 22.281 12.148 -15.5 1 37.31 322 LEU A N 1
ATOM 2606 C CA . LEU A 1 322 ? 21.188 11.625 -16.328 1 37.31 322 LEU A CA 1
ATOM 2607 C C . LEU A 1 322 ? 20.125 12.688 -16.562 1 37.31 322 LEU A C 1
ATOM 2609 O O . LEU A 1 322 ? 19.25 12.523 -17.406 1 37.31 322 LEU A O 1
ATOM 2613 N N . GLN A 1 323 ? 19.922 13.602 -15.75 1 32.59 323 GLN A N 1
ATOM 2614 C CA . GLN A 1 323 ? 19.094 14.781 -15.977 1 32.59 323 GLN A CA 1
ATOM 2615 C C . GLN A 1 323 ? 19.766 15.742 -16.953 1 32.59 323 GLN A C 1
ATOM 2617 O O . GLN A 1 323 ? 19.156 16.719 -17.406 1 32.59 323 GLN A O 1
ATOM 2622 N N . GLY A 1 324 ? 21.031 15.695 -17.219 1 30.06 324 GLY A N 1
ATOM 2623 C CA . GLY A 1 324 ? 21.609 16.578 -18.203 1 30.06 324 GLY A CA 1
ATOM 2624 C C . GLY A 1 324 ? 21.344 16.141 -19.625 1 30.06 324 GLY A C 1
ATOM 2625 O O . GLY A 1 324 ? 21.172 14.953 -19.906 1 30.06 324 GLY A O 1
ATOM 2626 N N . MET B 1 1 ? -19.484 -2.957 -15.023 1 53.38 1 MET B N 1
ATOM 2627 C CA . MET B 1 1 ? -20.344 -1.855 -14.594 1 53.38 1 MET B CA 1
ATOM 2628 C C . MET B 1 1 ? -20.219 -1.633 -13.094 1 53.38 1 MET B C 1
ATOM 2630 O O . MET B 1 1 ? -20.281 -2.586 -12.312 1 53.38 1 MET B O 1
ATOM 2634 N N . LEU B 1 2 ? -19.641 -0.551 -12.742 1 69.62 2 LEU B N 1
ATOM 2635 C CA . LEU B 1 2 ? -19.562 -0.328 -11.305 1 69.62 2 LEU B CA 1
ATOM 2636 C C . LEU B 1 2 ? -20.781 0.436 -10.812 1 69.62 2 LEU B C 1
ATOM 2638 O O . LEU B 1 2 ? -21.141 1.481 -11.359 1 69.62 2 LEU B O 1
ATOM 2642 N N . LEU B 1 3 ? -21.516 -0.226 -9.977 1 75.69 3 LEU B N 1
ATOM 2643 C CA . LEU B 1 3 ? -22.688 0.395 -9.359 1 75.69 3 LEU B CA 1
ATOM 2644 C C . LEU B 1 3 ? -22.281 1.598 -8.516 1 75.69 3 LEU B C 1
ATOM 2646 O O . LEU B 1 3 ? -21.219 1.584 -7.879 1 75.69 3 LEU B O 1
ATOM 2650 N N . SER B 1 4 ? -23.125 2.57 -8.617 1 87.31 4 SER B N 1
ATOM 2651 C CA . SER B 1 4 ? -22.906 3.809 -7.871 1 87.31 4 SER B CA 1
ATOM 2652 C C . SER B 1 4 ? -22.703 3.531 -6.383 1 87.31 4 SER B C 1
ATOM 2654 O O . SER B 1 4 ? -21.812 4.102 -5.762 1 87.31 4 SER B O 1
ATOM 2656 N N . ARG B 1 5 ? -23.453 2.596 -5.895 1 91.56 5 ARG B N 1
ATOM 2657 C CA . ARG B 1 5 ? -23.359 2.293 -4.469 1 91.56 5 ARG B CA 1
ATOM 2658 C C . ARG B 1 5 ? -22.016 1.674 -4.117 1 91.56 5 ARG B C 1
ATOM 2660 O O . ARG B 1 5 ? -21.469 1.922 -3.039 1 91.56 5 ARG B O 1
ATOM 2667 N N . VAL B 1 6 ? -21.516 0.86 -4.957 1 94.62 6 VAL B N 1
ATOM 2668 C CA . VAL B 1 6 ? -20.203 0.226 -4.754 1 94.62 6 VAL B CA 1
ATOM 2669 C C . VAL B 1 6 ? -19.109 1.284 -4.766 1 94.62 6 VAL B C 1
ATOM 2671 O O . VAL B 1 6 ? -18.25 1.299 -3.891 1 94.62 6 VAL B O 1
ATOM 2674 N N . ALA B 1 7 ? -19.203 2.176 -5.762 1 95.69 7 ALA B N 1
ATOM 2675 C CA . ALA B 1 7 ? -18.234 3.268 -5.863 1 95.69 7 ALA B CA 1
ATOM 2676 C C . ALA B 1 7 ? -18.25 4.133 -4.605 1 95.69 7 ALA B C 1
ATOM 2678 O O . ALA B 1 7 ? -17.188 4.469 -4.066 1 95.69 7 ALA B O 1
ATOM 2679 N N . GLU B 1 8 ? -19.406 4.434 -4.148 1 96.62 8 GLU B N 1
ATOM 2680 C CA . GLU B 1 8 ? -19.578 5.266 -2.959 1 96.62 8 GLU B CA 1
ATOM 2681 C C . GLU B 1 8 ? -19.016 4.566 -1.719 1 96.62 8 GLU B C 1
ATOM 2683 O O . GLU B 1 8 ? -18.344 5.195 -0.893 1 96.62 8 GLU B O 1
ATOM 2688 N N . SER B 1 9 ? -19.297 3.305 -1.576 1 97.69 9 SER B N 1
ATOM 2689 C CA . SER B 1 9 ? -18.812 2.541 -0.432 1 97.69 9 SER B CA 1
ATOM 2690 C C . SER B 1 9 ? -17.297 2.496 -0.404 1 97.69 9 SER B C 1
ATOM 2692 O O . SER B 1 9 ? -16.688 2.719 0.642 1 97.69 9 SER B O 1
ATOM 2694 N N . LEU B 1 10 ? -16.703 2.248 -1.544 1 98.12 10 LEU B N 1
ATOM 2695 C CA . LEU B 1 10 ? -15.242 2.191 -1.627 1 98.12 10 LEU B CA 1
ATOM 2696 C C . LEU B 1 10 ? -14.633 3.551 -1.317 1 98.12 10 LEU B C 1
ATOM 2698 O O . LEU B 1 10 ? -13.633 3.635 -0.595 1 98.12 10 LEU B O 1
ATOM 2702 N N . TYR B 1 11 ? -15.234 4.59 -1.82 1 98.25 11 TYR B N 1
ATOM 2703 C CA . TYR B 1 11 ? -14.82 5.965 -1.573 1 98.25 11 TYR B CA 1
ATOM 2704 C C . TYR B 1 11 ? -14.82 6.277 -0.081 1 98.25 11 TYR B C 1
ATOM 2706 O O . TYR B 1 11 ? -13.82 6.742 0.466 1 98.25 11 TYR B O 1
ATOM 2714 N N . TRP B 1 12 ? -15.812 5.848 0.585 1 98.44 12 TRP B N 1
ATOM 2715 C CA . TRP B 1 12 ? -15.984 6.211 1.988 1 98.44 12 TRP B CA 1
ATOM 2716 C C . TRP B 1 12 ? -15.188 5.277 2.895 1 98.44 12 TRP B C 1
ATOM 2718 O O . TRP B 1 12 ? -14.688 5.695 3.938 1 98.44 12 TRP B O 1
ATOM 2728 N N . ILE B 1 13 ? -15.094 4.047 2.555 1 98.75 13 ILE B N 1
ATOM 2729 C CA . ILE B 1 13 ? -14.227 3.156 3.311 1 98.75 13 ILE B CA 1
ATOM 2730 C C . ILE B 1 13 ? -12.836 3.781 3.445 1 98.75 13 ILE B C 1
ATOM 2732 O O . ILE B 1 13 ? -12.297 3.865 4.551 1 98.75 13 ILE B O 1
ATOM 2736 N N . ASN B 1 14 ? -12.359 4.242 2.371 1 98.75 14 ASN B N 1
ATOM 2737 C CA . ASN B 1 14 ? -10.984 4.742 2.357 1 98.75 14 ASN B CA 1
ATOM 2738 C C . ASN B 1 14 ? -10.891 6.133 2.979 1 98.75 14 ASN B C 1
ATOM 2740 O O . ASN B 1 14 ? -9.883 6.469 3.605 1 98.75 14 ASN B O 1
ATOM 2744 N N . ARG B 1 15 ? -11.938 6.961 2.904 1 98.44 15 ARG B N 1
ATOM 2745 C CA . ARG B 1 15 ? -11.953 8.227 3.625 1 98.44 15 ARG B CA 1
ATOM 2746 C C . ARG B 1 15 ? -11.953 8 5.133 1 98.44 15 ARG B C 1
ATOM 2748 O O . ARG B 1 15 ? -11.195 8.641 5.863 1 98.44 15 ARG B O 1
ATOM 2755 N N . TYR B 1 16 ? -12.758 7.074 5.531 1 98.56 16 TYR B N 1
ATOM 2756 C CA . TYR B 1 16 ? -12.883 6.809 6.957 1 98.56 16 TYR B CA 1
ATOM 2757 C C . TYR B 1 16 ? -11.594 6.223 7.52 1 98.56 16 TYR B C 1
ATOM 2759 O O . TYR B 1 16 ? -11.117 6.645 8.578 1 98.56 16 TYR B O 1
ATOM 2767 N N . LEU B 1 17 ? -11 5.285 6.848 1 98.69 17 LEU B N 1
ATOM 2768 C CA . LEU B 1 17 ? -9.773 4.672 7.34 1 98.69 17 LEU B CA 1
ATOM 2769 C C . LEU B 1 17 ? -8.625 5.672 7.324 1 98.69 17 LEU B C 1
ATOM 2771 O O . LEU B 1 17 ? -7.785 5.676 8.234 1 98.69 17 LEU B O 1
ATOM 2775 N N . GLU B 1 18 ? -8.578 6.488 6.273 1 98.38 18 GLU B N 1
ATOM 2776 C CA . GLU B 1 18 ? -7.551 7.527 6.227 1 98.38 18 GLU B CA 1
ATOM 2777 C C . GLU B 1 18 ? -7.719 8.516 7.375 1 98.38 18 GLU B C 1
ATOM 2779 O O . GLU B 1 18 ? -6.73 8.969 7.957 1 98.38 18 GLU B O 1
ATOM 2784 N N . ARG B 1 19 ? -8.945 8.844 7.68 1 97 19 ARG B N 1
ATOM 2785 C CA . ARG B 1 19 ? -9.242 9.734 8.805 1 97 19 ARG B CA 1
ATOM 2786 C C . ARG B 1 19 ? -8.797 9.117 10.125 1 97 19 ARG B C 1
ATOM 2788 O O . ARG B 1 19 ? -8.148 9.781 10.938 1 97 19 ARG B O 1
ATOM 2795 N N . ALA B 1 20 ? -9.117 7.879 10.328 1 97.94 20 ALA B N 1
ATOM 2796 C CA . ALA B 1 20 ? -8.711 7.172 11.539 1 97.94 20 ALA B CA 1
ATOM 2797 C C . ALA B 1 20 ? -7.191 7.109 11.656 1 97.94 20 ALA B C 1
ATOM 2799 O O . ALA B 1 20 ? -6.637 7.316 12.734 1 97.94 20 ALA B O 1
ATOM 2800 N N . GLU B 1 21 ? -6.559 6.781 10.531 1 97.62 21 GLU B N 1
ATOM 2801 C CA . GLU B 1 21 ? -5.102 6.715 10.492 1 97.62 21 GLU B CA 1
ATOM 2802 C C . GLU B 1 21 ? -4.477 8.062 10.867 1 97.62 21 GLU B C 1
ATOM 2804 O O . GLU B 1 21 ? -3.547 8.117 11.672 1 97.62 21 GLU B O 1
ATOM 2809 N N . ASN B 1 22 ? -4.988 9.133 10.344 1 94.56 22 ASN B N 1
ATOM 2810 C CA . ASN B 1 22 ? -4.48 10.477 10.602 1 94.56 22 ASN B CA 1
ATOM 2811 C C . ASN B 1 22 ? -4.695 10.883 12.055 1 94.56 22 ASN B C 1
ATOM 2813 O O . ASN B 1 22 ? -3.795 11.445 12.688 1 94.56 22 ASN B O 1
ATOM 2817 N N . ILE B 1 23 ? -5.863 10.625 12.547 1 93.62 23 ILE B N 1
ATOM 2818 C CA . ILE B 1 23 ? -6.164 10.992 13.93 1 93.62 23 ILE B CA 1
ATOM 2819 C C . ILE B 1 23 ? -5.258 10.211 14.875 1 93.62 23 ILE B C 1
ATOM 2821 O O . ILE B 1 23 ? -4.75 10.766 15.859 1 93.62 23 ILE B O 1
ATOM 2825 N N . SER B 1 24 ? -5.082 8.914 14.617 1 95.38 24 SER B N 1
ATOM 2826 C CA . SER B 1 24 ? -4.207 8.102 15.453 1 95.38 24 SER B CA 1
ATOM 2827 C C . SER B 1 24 ? -2.801 8.688 15.516 1 95.38 24 SER B C 1
ATOM 2829 O O . SER B 1 24 ? -2.207 8.773 16.594 1 95.38 24 SER B O 1
ATOM 2831 N N . ARG B 1 25 ? -2.309 9.094 14.422 1 91.5 25 ARG B N 1
ATOM 2832 C CA . ARG B 1 25 ? -0.977 9.688 14.359 1 91.5 25 ARG B CA 1
ATOM 2833 C C . ARG B 1 25 ? -0.933 11.016 15.102 1 91.5 25 ARG B C 1
ATOM 2835 O O . ARG B 1 25 ? 0.01 11.281 15.852 1 91.5 25 ARG B O 1
ATOM 2842 N N . PHE B 1 26 ? -1.911 11.789 14.883 1 87.44 26 PHE B N 1
ATOM 2843 C CA . PHE B 1 26 ? -1.989 13.125 15.461 1 87.44 26 PHE B CA 1
ATOM 2844 C C . PHE B 1 26 ? -2.035 13.055 16.984 1 87.44 26 PHE B C 1
ATOM 2846 O O . PHE B 1 26 ? -1.34 13.812 17.672 1 87.44 26 PHE B O 1
ATOM 2853 N N . VAL B 1 27 ? -2.807 12.227 17.469 1 89.56 27 VAL B N 1
ATOM 2854 C CA . VAL B 1 27 ? -2.963 12.094 18.922 1 89.56 27 VAL B CA 1
ATOM 2855 C C . VAL B 1 27 ? -1.689 11.508 19.516 1 89.56 27 VAL B C 1
ATOM 2857 O O . VAL B 1 27 ? -1.254 11.938 20.594 1 89.56 27 VAL B O 1
ATOM 2860 N N . GLU B 1 28 ? -1.114 10.547 18.859 1 88.81 28 GLU B N 1
ATOM 2861 C CA . GLU B 1 28 ? 0.124 9.93 19.328 1 88.81 28 GLU B CA 1
ATOM 2862 C C . GLU B 1 28 ? 1.232 10.969 19.484 1 88.81 28 GLU B C 1
ATOM 2864 O O . GLU B 1 28 ? 1.935 10.984 20.5 1 88.81 28 GLU B O 1
ATOM 2869 N N . VAL B 1 29 ? 1.395 11.828 18.516 1 84.5 29 VAL B N 1
ATOM 2870 C CA . VAL B 1 29 ? 2.436 12.852 18.531 1 84.5 29 VAL B CA 1
ATOM 2871 C C . VAL B 1 29 ? 2.143 13.883 19.609 1 84.5 29 VAL B C 1
ATOM 2873 O O . VAL B 1 29 ? 3.053 14.328 20.312 1 84.5 29 VAL B O 1
ATOM 2876 N N . SER B 1 30 ? 0.893 14.242 19.75 1 82.31 30 SER B N 1
ATOM 2877 C CA . SER B 1 30 ? 0.506 15.211 20.766 1 82.31 30 SER B CA 1
ATOM 2878 C C . SER B 1 30 ? 0.784 14.68 22.172 1 82.31 30 SER B C 1
ATOM 2880 O O . SER B 1 30 ? 1.211 15.43 23.047 1 82.31 30 SER B O 1
ATOM 2882 N N . GLU B 1 31 ? 0.557 13.445 22.359 1 82.94 31 GLU B N 1
ATOM 2883 C CA . GLU B 1 31 ? 0.851 12.812 23.641 1 82.94 31 GLU B CA 1
ATOM 2884 C C . GLU B 1 31 ? 2.348 12.844 23.938 1 82.94 31 GLU B C 1
ATOM 2886 O O . GLU B 1 31 ? 2.758 13.094 25.062 1 82.94 31 GLU B O 1
ATOM 2891 N N . SER B 1 32 ? 3.078 12.57 22.953 1 80.62 32 SER B N 1
ATOM 2892 C CA . SER B 1 32 ? 4.527 12.578 23.109 1 80.62 32 SER B CA 1
ATOM 2893 C C . SER B 1 32 ? 5.043 13.984 23.406 1 80.62 32 SER B C 1
ATOM 2895 O O . SER B 1 32 ? 5.953 14.156 24.219 1 80.62 32 SER B O 1
ATOM 2897 N N . MET B 1 33 ? 4.48 14.969 22.781 1 77.5 33 MET B N 1
ATOM 2898 C CA . MET B 1 33 ? 4.871 16.359 22.969 1 77.5 33 MET B CA 1
ATOM 2899 C C . MET B 1 33 ? 4.496 16.844 24.375 1 77.5 33 MET B C 1
ATOM 2901 O O . MET B 1 33 ? 5.23 17.641 24.984 1 77.5 33 MET B O 1
ATOM 2905 N N . ALA B 1 34 ? 3.412 16.422 24.797 1 75.81 34 ALA B N 1
ATOM 2906 C CA . ALA B 1 34 ? 2.951 16.812 26.125 1 75.81 34 ALA B CA 1
ATOM 2907 C C . ALA B 1 34 ? 3.926 16.359 27.203 1 75.81 34 ALA B C 1
ATOM 2909 O O . ALA B 1 34 ? 4.086 17.016 28.234 1 75.81 34 ALA B O 1
ATOM 2910 N N . LEU B 1 35 ? 4.57 15.273 26.938 1 74 35 LEU B N 1
ATOM 2911 C CA . LEU B 1 35 ? 5.551 14.742 27.891 1 74 35 LEU B CA 1
ATOM 2912 C C . LEU B 1 35 ? 6.832 15.57 27.859 1 74 35 LEU B C 1
ATOM 2914 O O . LEU B 1 35 ? 7.523 15.688 28.875 1 74 35 LEU B O 1
ATOM 2918 N N . ASP B 1 36 ? 7.09 16.172 26.75 1 68.81 36 ASP B N 1
ATOM 2919 C CA . ASP B 1 36 ? 8.344 16.891 26.547 1 68.81 36 ASP B CA 1
ATOM 2920 C C . ASP B 1 36 ? 8.203 18.359 26.938 1 68.81 36 ASP B C 1
ATOM 2922 O O . ASP B 1 36 ? 9.203 19.047 27.172 1 68.81 36 ASP B O 1
ATOM 2926 N N . CYS B 1 37 ? 7.016 18.891 26.891 1 66.19 37 CYS B N 1
ATOM 2927 C CA . CYS B 1 37 ? 6.801 20.297 27.172 1 66.19 37 CYS B CA 1
ATOM 2928 C C . CYS B 1 37 ? 6.516 20.531 28.641 1 66.19 37 CYS B C 1
ATOM 2930 O O . CYS B 1 37 ? 5.871 19.719 29.297 1 66.19 37 CYS B O 1
ATOM 2932 N N . PRO B 1 38 ? 7.238 21.594 29.172 1 61.12 38 PRO B N 1
ATOM 2933 C CA . PRO B 1 38 ? 6.934 21.938 30.562 1 61.12 38 PRO B CA 1
ATOM 2934 C C . PRO B 1 38 ? 5.438 22.109 30.828 1 61.12 38 PRO B C 1
ATOM 2936 O O . PRO B 1 38 ? 4.707 22.547 29.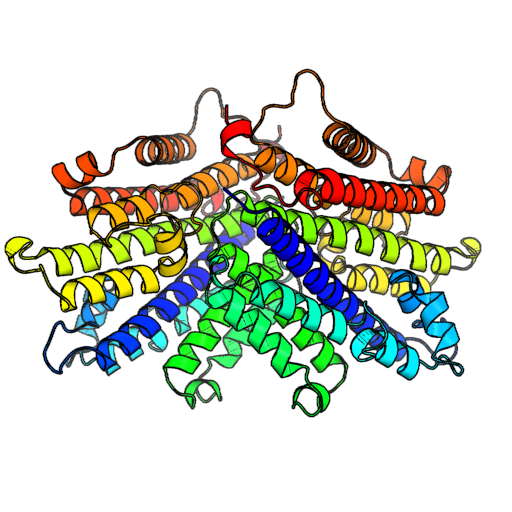938 1 61.12 38 PRO B O 1
ATOM 2939 N N . PRO B 1 39 ? 5.016 21.625 32.031 1 57.12 39 PRO B N 1
ATOM 2940 C CA . PRO B 1 39 ? 3.604 21.781 32.375 1 57.12 39 PRO B CA 1
ATOM 2941 C C . PRO B 1 39 ? 3.121 23.219 32.219 1 57.12 39 PRO B C 1
ATOM 2943 O O . PRO B 1 39 ? 3.838 24.156 32.594 1 57.12 39 PRO B O 1
ATOM 2946 N N . GLY B 1 40 ? 1.962 23.531 31.609 1 52.75 40 GLY B N 1
ATOM 2947 C CA . GLY B 1 40 ? 1.397 24.859 31.453 1 52.75 40 GLY B CA 1
ATOM 2948 C C . GLY B 1 40 ? 1.713 25.484 30.109 1 52.75 40 GLY B C 1
ATOM 2949 O O . GLY B 1 40 ? 1.164 26.531 29.75 1 52.75 40 GLY B O 1
ATOM 2950 N N . SER B 1 41 ? 2.799 25.047 29.594 1 52.06 41 SER B N 1
ATOM 2951 C CA . SER B 1 41 ? 3.143 25.672 28.312 1 52.06 41 SER B CA 1
ATOM 2952 C C . SER B 1 41 ? 2.031 25.484 27.297 1 52.06 41 SER B C 1
ATOM 2954 O O . SER B 1 41 ? 0.909 25.109 27.641 1 52.06 41 SER B O 1
ATOM 2956 N N . ALA B 1 42 ? 2.223 25.375 25.969 1 52.53 42 ALA B N 1
ATOM 2957 C CA . ALA B 1 42 ? 1.288 25.312 24.844 1 52.53 42 ALA B CA 1
ATOM 2958 C C . ALA B 1 42 ? 0.405 24.078 24.938 1 52.53 42 ALA B C 1
ATOM 2960 O O . ALA B 1 42 ? 0.9 22.969 25.156 1 52.53 42 ALA B O 1
ATOM 2961 N N . GLU B 1 43 ? -0.942 24.328 25.422 1 58.06 43 GLU B N 1
ATOM 2962 C CA . GLU B 1 43 ? -1.931 23.266 25.5 1 58.06 43 GLU B CA 1
ATOM 2963 C C . GLU B 1 43 ? -2.043 22.516 24.172 1 58.06 43 GLU B C 1
ATOM 2965 O O . GLU B 1 43 ? -2.75 22.953 23.266 1 58.06 43 GLU B O 1
ATOM 2970 N N . PRO B 1 44 ? -1.257 21.359 23.906 1 63.56 44 PRO B N 1
ATOM 2971 C CA . PRO B 1 44 ? -1.117 20.641 22.625 1 63.56 44 PRO B CA 1
ATOM 2972 C C . PRO B 1 44 ? -2.412 19.969 22.188 1 63.56 44 PRO B C 1
ATOM 2974 O O . PRO B 1 44 ? -2.51 19.484 21.047 1 63.56 44 PRO B O 1
ATOM 2977 N N . TRP B 1 45 ? -3.52 20.203 22.906 1 72.69 45 TRP B N 1
ATOM 2978 C CA . TRP B 1 45 ? -4.605 19.25 22.672 1 72.69 45 TRP B CA 1
ATOM 2979 C C . TRP B 1 45 ? -5.75 19.906 21.922 1 72.69 45 TRP B C 1
ATOM 2981 O O . TRP B 1 45 ? -6.324 19.297 21 1 72.69 45 TRP B O 1
ATOM 2991 N N . LEU B 1 46 ? -5.996 21.141 22.188 1 71.44 46 LEU B N 1
ATOM 2992 C CA . LEU B 1 46 ? -7.172 21.766 21.594 1 71.44 46 LEU B CA 1
ATOM 2993 C C . LEU B 1 46 ? -6.977 21.953 20.094 1 71.44 46 LEU B C 1
ATOM 2995 O O . LEU B 1 46 ? -7.914 21.781 19.312 1 71.44 46 LEU B O 1
ATOM 2999 N N . PRO B 1 47 ? -5.754 22.203 19.703 1 73.62 47 PRO B N 1
ATOM 3000 C CA . PRO B 1 47 ? -5.523 22.312 18.25 1 73.62 47 PRO B CA 1
ATOM 3001 C C . PRO B 1 47 ? -5.832 21.016 17.516 1 73.62 47 PRO B C 1
ATOM 3003 O O . PRO B 1 47 ? -6.141 21.047 16.312 1 73.62 47 PRO B O 1
ATOM 3006 N N . LEU B 1 48 ? -5.836 19.953 18.203 1 77 48 LEU B N 1
ATOM 3007 C CA . LEU B 1 48 ? -6.172 18.672 17.578 1 77 48 LEU B CA 1
ATOM 3008 C C . LEU B 1 48 ? -7.645 18.641 17.188 1 77 48 LEU B C 1
ATOM 3010 O O . LEU B 1 48 ? -7.996 18.125 16.125 1 77 48 LEU B O 1
ATOM 3014 N N . VAL B 1 49 ? -8.461 19.219 18.109 1 77.94 49 VAL B N 1
ATOM 3015 C CA . VAL B 1 49 ? -9.898 19.25 17.859 1 77.94 49 VAL B CA 1
ATOM 3016 C C . VAL B 1 49 ? -10.195 20.203 16.703 1 77.94 49 VAL B C 1
ATOM 3018 O O . VAL B 1 49 ? -11.055 19.922 15.859 1 77.94 49 VAL B O 1
ATOM 3021 N N . ASP B 1 50 ? -9.445 21.188 16.672 1 76.31 50 ASP B N 1
ATOM 3022 C CA . ASP B 1 50 ? -9.617 22.172 15.594 1 76.31 50 ASP B CA 1
ATOM 3023 C C . ASP B 1 50 ? -9.266 21.562 14.242 1 76.31 50 ASP B C 1
ATOM 3025 O O . ASP B 1 50 ? -9.945 21.812 13.242 1 76.31 50 ASP B O 1
ATOM 3029 N N . ALA B 1 51 ? -8.219 20.781 14.203 1 75.69 51 ALA B N 1
ATOM 3030 C CA . ALA B 1 51 ? -7.773 20.156 12.961 1 75.69 51 ALA B CA 1
ATOM 3031 C C . ALA B 1 51 ? -8.812 19.172 12.445 1 75.69 51 ALA B C 1
ATOM 3033 O O . ALA B 1 51 ? -8.867 18.891 11.25 1 75.69 51 ALA B O 1
ATOM 3034 N N . SER B 1 52 ? -9.594 18.656 13.375 1 77.44 52 SER B N 1
ATOM 3035 C CA . SER B 1 52 ? -10.641 17.719 12.969 1 77.44 52 SER B CA 1
ATOM 3036 C C . SER B 1 52 ? -11.898 18.438 12.531 1 77.44 52 SER B C 1
ATOM 3038 O O . SER B 1 52 ? -12.812 17.828 11.961 1 77.44 52 SER B O 1
ATOM 3040 N N . GLY B 1 53 ? -11.992 19.766 12.766 1 71.12 53 GLY B N 1
ATOM 3041 C CA . GLY B 1 53 ? -13.133 20.562 12.383 1 71.12 53 GLY B CA 1
ATOM 3042 C C . GLY B 1 53 ? -14.336 20.375 13.289 1 71.12 53 GLY B C 1
ATOM 3043 O O . GLY B 1 53 ? -15.469 20.625 12.883 1 71.12 53 GLY B O 1
ATOM 3044 N N . ASP B 1 54 ? -14.078 19.906 14.516 1 81.12 54 ASP B N 1
ATOM 3045 C CA . ASP B 1 54 ? -15.195 19.5 15.359 1 81.12 54 ASP B CA 1
ATOM 3046 C C . ASP B 1 54 ? -15.203 20.266 16.672 1 81.12 54 ASP B C 1
ATOM 3048 O O . ASP B 1 54 ? -15.641 19.734 17.703 1 81.12 54 ASP B O 1
ATOM 3052 N N . ARG B 1 55 ? -14.742 21.484 16.672 1 83.25 55 ARG B N 1
ATOM 3053 C CA . ARG B 1 55 ? -14.594 22.234 17.906 1 83.25 55 ARG B CA 1
ATOM 3054 C C . ARG B 1 55 ? -15.945 22.5 18.562 1 83.25 55 ARG B C 1
ATOM 3056 O O . ARG B 1 55 ? -16.109 22.312 19.766 1 83.25 55 ARG B O 1
ATOM 3063 N N . ASN B 1 56 ? -16.891 22.844 17.75 1 86.38 56 ASN B N 1
ATOM 3064 C CA . ASN B 1 56 ? -18.219 23.125 18.281 1 86.38 56 ASN B CA 1
ATOM 3065 C C . ASN B 1 56 ? -18.828 21.922 18.969 1 86.38 56 ASN B C 1
ATOM 3067 O O . ASN B 1 56 ? -19.344 22.016 20.078 1 86.38 56 ASN B O 1
ATOM 3071 N N . LYS B 1 57 ? -18.703 20.828 18.359 1 89.88 57 LYS B N 1
ATOM 3072 C CA . LYS B 1 57 ? -19.234 19.594 18.938 1 89.88 57 LYS B CA 1
ATOM 3073 C C . LYS B 1 57 ? -18.484 19.234 20.219 1 89.88 57 LYS B C 1
ATOM 3075 O O . LYS B 1 57 ? -19.094 18.781 21.188 1 89.88 57 LYS B O 1
ATOM 3080 N N . PHE B 1 58 ? -17.281 19.391 20.219 1 91.31 58 PHE B N 1
ATOM 3081 C CA . PHE B 1 58 ? -16.453 19.109 21.391 1 91.31 58 PHE B CA 1
ATOM 3082 C C . PHE B 1 58 ? -16.859 20 22.562 1 91.31 58 PHE B C 1
ATOM 3084 O O . PHE B 1 58 ? -17.047 19.5 23.672 1 91.31 58 PHE B O 1
ATOM 3091 N N . ASP B 1 59 ? -16.984 21.281 22.281 1 89.94 59 ASP B N 1
ATOM 3092 C CA . ASP B 1 59 ? -17.297 22.25 23.328 1 89.94 59 ASP B CA 1
ATOM 3093 C C . ASP B 1 59 ? -18.672 21.984 23.953 1 89.94 59 ASP B C 1
ATOM 3095 O O . ASP B 1 59 ? -18.875 22.203 25.141 1 89.94 59 ASP B O 1
ATOM 3099 N N . GLU B 1 60 ? -19.516 21.469 23.203 1 90.88 60 GLU B N 1
ATOM 3100 C CA . GLU B 1 60 ? -20.859 21.156 23.656 1 90.88 60 GLU B CA 1
ATOM 3101 C C . GLU B 1 60 ? -20.859 19.906 24.547 1 90.88 60 GLU B C 1
ATOM 3103 O O . GLU B 1 60 ? -21.641 19.828 25.5 1 90.88 60 GLU B O 1
ATOM 3108 N N . SER B 1 61 ? -19.969 19 24.312 1 91 61 SER B N 1
ATOM 3109 C CA . SER B 1 61 ? -20.031 17.688 24.953 1 91 61 SER B CA 1
ATOM 3110 C C . SER B 1 61 ? -19.047 17.594 26.125 1 91 61 SER B C 1
ATOM 3112 O O . SER B 1 61 ? -19.25 16.797 27.047 1 91 61 SER B O 1
ATOM 3114 N N . TYR B 1 62 ? -18.031 18.375 26.031 1 91.06 62 TYR B N 1
ATOM 3115 C CA . TYR B 1 62 ? -16.984 18.297 27.047 1 91.06 62 TYR B CA 1
ATOM 3116 C C . TYR B 1 62 ? -16.703 19.656 27.656 1 91.06 62 TYR B C 1
ATOM 3118 O O . TYR B 1 62 ? -15.945 20.453 27.109 1 91.06 62 TYR B O 1
ATOM 3126 N N . LEU B 1 63 ? -17.109 19.844 28.859 1 88 63 LEU B N 1
ATOM 3127 C CA . LEU B 1 63 ? -17.062 21.156 29.5 1 88 63 LEU B CA 1
ATOM 3128 C C . LEU B 1 63 ? -15.688 21.422 30.109 1 88 63 LEU B C 1
ATOM 3130 O O . LEU B 1 63 ? -15.211 22.562 30.094 1 88 63 LEU B O 1
ATOM 3134 N N . ASN B 1 64 ? -15 20.422 30.594 1 87.06 64 ASN B N 1
ATOM 3135 C CA . ASN B 1 64 ? -13.734 20.594 31.281 1 87.06 64 ASN B CA 1
ATOM 3136 C C . ASN B 1 64 ? -12.57 20.703 30.312 1 87.06 64 ASN B C 1
ATOM 3138 O O . ASN B 1 64 ? -11.516 21.25 30.656 1 87.06 64 ASN B O 1
ATOM 3142 N N . LYS B 1 65 ? -12.703 20.172 29.062 1 86.75 65 LYS B N 1
ATOM 3143 C CA . LYS B 1 65 ? -11.75 20.297 27.953 1 86.75 65 LYS B CA 1
ATOM 3144 C C . LYS B 1 65 ? -10.352 19.828 28.391 1 86.75 65 LYS B C 1
ATOM 3146 O O . LYS B 1 65 ? -9.359 20.484 28.078 1 86.75 65 LYS B O 1
ATOM 3151 N N . THR B 1 66 ? -10.273 18.734 29.188 1 87 66 THR B N 1
ATOM 3152 C CA . THR B 1 66 ? -9.008 18.156 29.625 1 87 66 THR B CA 1
ATOM 3153 C C . THR B 1 66 ? -8.344 17.391 28.469 1 87 66 THR B C 1
ATOM 3155 O O . THR B 1 66 ? -9 17.062 27.484 1 87 66 THR B O 1
ATOM 3158 N N . PRO B 1 67 ? -7.074 17.141 28.625 1 84.06 67 PRO B N 1
ATOM 3159 C CA . PRO B 1 67 ? -6.418 16.297 27.625 1 84.06 67 PRO B CA 1
ATOM 3160 C C . PRO B 1 67 ? -7.105 14.945 27.438 1 84.06 67 PRO B C 1
ATOM 3162 O O . PRO B 1 67 ? -7.211 14.445 26.312 1 84.06 67 PRO B O 1
ATOM 3165 N N . SER B 1 68 ? -7.547 14.422 28.531 1 88.31 68 SER B N 1
ATOM 3166 C CA . SER B 1 68 ? -8.266 13.148 28.469 1 88.31 68 SER B CA 1
ATOM 3167 C C . SER B 1 68 ? -9.578 13.289 27.703 1 88.31 68 SER B C 1
ATOM 3169 O O . SER B 1 68 ? -10 12.367 27 1 88.31 68 SER B O 1
ATOM 3171 N N . ASP B 1 69 ? -10.273 14.438 27.875 1 91.38 69 ASP B N 1
ATOM 3172 C CA . ASP B 1 69 ? -11.508 14.703 27.141 1 91.38 69 ASP B CA 1
ATOM 3173 C C . ASP B 1 69 ? -11.258 14.758 25.641 1 91.38 69 ASP B C 1
ATOM 3175 O O . ASP B 1 69 ? -12.039 14.211 24.844 1 91.38 69 ASP B O 1
ATOM 3179 N N . VAL B 1 70 ? -10.188 15.414 25.297 1 89.12 70 VAL B N 1
ATOM 3180 C CA . VAL B 1 70 ? -9.844 15.555 23.891 1 89.12 70 VAL B CA 1
ATOM 3181 C C . VAL B 1 70 ? -9.539 14.18 23.297 1 89.12 70 VAL B C 1
ATOM 3183 O O . VAL B 1 70 ? -10.031 13.836 22.219 1 89.12 70 VAL B O 1
ATOM 3186 N N . ALA B 1 71 ? -8.719 13.43 24 1 90.25 71 ALA B N 1
ATOM 3187 C CA . ALA B 1 71 ? -8.367 12.094 23.531 1 90.25 71 ALA B CA 1
ATOM 3188 C C . ALA B 1 71 ? -9.609 11.219 23.391 1 90.25 71 ALA B C 1
ATOM 3190 O O . ALA B 1 71 ? -9.773 10.523 22.375 1 90.25 71 ALA B O 1
ATOM 3191 N N . ASN B 1 72 ? -10.438 11.266 24.391 1 92.75 72 ASN B N 1
ATOM 3192 C CA . ASN B 1 72 ? -11.656 10.469 24.344 1 92.75 72 ASN B CA 1
ATOM 3193 C C . ASN B 1 72 ? -12.555 10.891 23.188 1 92.75 72 ASN B C 1
ATOM 3195 O O . ASN B 1 72 ? -13.141 10.039 22.516 1 92.75 72 ASN B O 1
ATOM 3199 N N . PHE B 1 73 ? -12.688 12.133 22.984 1 94.56 73 PHE B N 1
ATOM 3200 C CA . PHE B 1 73 ? -13.516 12.688 21.906 1 94.56 73 PHE B CA 1
ATOM 3201 C C . PHE B 1 73 ? -13.016 12.219 20.547 1 94.56 73 PHE B C 1
ATOM 3203 O O . PHE B 1 73 ? -13.812 11.844 19.688 1 94.56 73 PHE B O 1
ATOM 3210 N N . LEU B 1 74 ? -11.719 12.156 20.359 1 94.44 74 LEU B N 1
ATOM 3211 C CA . LEU B 1 74 ? -11.125 11.859 19.062 1 94.44 74 LEU B CA 1
ATOM 3212 C C . LEU B 1 74 ? -11.008 10.359 18.844 1 94.44 74 LEU B C 1
ATOM 3214 O O . LEU B 1 74 ? -11.023 9.891 17.703 1 94.44 74 LEU B O 1
ATOM 3218 N N . ILE B 1 75 ? -10.898 9.594 19.906 1 95.62 75 ILE B N 1
ATOM 3219 C CA . ILE B 1 75 ? -10.57 8.18 19.766 1 95.62 75 ILE B CA 1
ATOM 3220 C C . ILE B 1 75 ? -11.828 7.336 19.953 1 95.62 75 ILE B C 1
ATOM 3222 O O . ILE B 1 75 ? -12.195 6.559 19.062 1 95.62 75 ILE B O 1
ATOM 3226 N N . LYS B 1 76 ? -12.633 7.59 21 1 95.62 76 LYS B N 1
ATOM 3227 C CA . LYS B 1 76 ? -13.586 6.582 21.438 1 95.62 76 LYS B CA 1
ATOM 3228 C C . LYS B 1 76 ? -15.023 7.102 21.344 1 95.62 76 LYS B C 1
ATOM 3230 O O . LYS B 1 76 ? -15.977 6.32 21.391 1 95.62 76 LYS B O 1
ATOM 3235 N N . ASP B 1 77 ? -15.227 8.375 21.328 1 95 77 ASP B N 1
ATOM 3236 C CA . ASP B 1 77 ? -16.562 8.953 21.422 1 95 77 ASP B CA 1
ATOM 3237 C C . ASP B 1 77 ? -17.422 8.539 20.234 1 95 77 ASP B C 1
ATOM 3239 O O . ASP B 1 77 ? -17.219 9.008 19.109 1 95 77 ASP B O 1
ATOM 3243 N N . ARG B 1 78 ? -18.422 7.793 20.422 1 93.62 78 ARG B N 1
ATOM 3244 C CA . ARG B 1 78 ? -19.281 7.273 19.375 1 93.62 78 ARG B CA 1
ATOM 3245 C C . ARG B 1 78 ? -20.219 8.359 18.844 1 93.62 78 ARG B C 1
ATOM 3247 O O . ARG B 1 78 ? -20.781 8.227 17.766 1 93.62 78 ARG B O 1
ATOM 3254 N N . GLU B 1 79 ? -20.406 9.375 19.625 1 93.19 79 GLU B N 1
ATOM 3255 C CA . GLU B 1 79 ? -21.266 10.484 19.203 1 93.19 79 GLU B CA 1
ATOM 3256 C C . GLU B 1 79 ? -20.531 11.406 18.234 1 93.19 79 GLU B C 1
ATOM 3258 O O . GLU B 1 79 ? -21.156 12.219 17.547 1 93.19 79 GLU B O 1
ATOM 3263 N N . ASN B 1 80 ? -19.219 11.391 18.297 1 94.44 80 ASN B N 1
ATOM 3264 C CA . ASN B 1 80 ? -18.422 12.07 17.281 1 94.44 80 ASN B CA 1
ATOM 3265 C C . ASN B 1 80 ? -18.25 11.211 16.031 1 94.44 80 ASN B C 1
ATOM 3267 O O . ASN B 1 80 ? -17.516 10.227 16.047 1 94.44 80 ASN B O 1
ATOM 3271 N N . PRO B 1 81 ? -18.844 11.57 14.906 1 94.31 81 PRO B N 1
ATOM 3272 C CA . PRO B 1 81 ? -18.75 10.75 13.695 1 94.31 81 PRO B CA 1
ATOM 3273 C C . PRO B 1 81 ? -17.328 10.695 13.133 1 94.31 81 PRO B C 1
ATOM 3275 O O . PRO B 1 81 ? -17.031 9.836 12.297 1 94.31 81 PRO B O 1
ATOM 3278 N N . ASN B 1 82 ? -16.516 11.539 13.656 1 94.31 82 ASN B N 1
ATOM 3279 C CA . ASN B 1 82 ? -15.156 11.602 13.133 1 94.31 82 ASN B CA 1
ATOM 3280 C C . ASN B 1 82 ? -14.156 10.969 14.094 1 94.31 82 ASN B C 1
ATOM 3282 O O . ASN B 1 82 ? -12.945 11.031 13.867 1 94.31 82 ASN B O 1
ATOM 3286 N N . SER B 1 83 ? -14.641 10.398 15.227 1 96.62 83 SER B N 1
ATOM 3287 C CA . SER B 1 83 ? -13.734 9.672 16.109 1 96.62 83 SER B CA 1
ATOM 3288 C C . SER B 1 83 ? -13.156 8.445 15.414 1 96.62 83 SER B C 1
ATOM 3290 O O . SER B 1 83 ? -13.727 7.945 14.438 1 96.62 83 SER B O 1
ATOM 3292 N N . ILE B 1 84 ? -12.062 7.961 15.859 1 97.69 84 ILE B N 1
ATOM 3293 C CA . ILE B 1 84 ? -11.438 6.766 15.312 1 97.69 84 ILE B CA 1
ATOM 3294 C C . ILE B 1 84 ? -12.43 5.605 15.336 1 97.69 84 ILE B C 1
ATOM 3296 O O . ILE B 1 84 ? -12.609 4.914 14.328 1 97.69 84 ILE B O 1
ATOM 3300 N N . LEU B 1 85 ? -13.07 5.434 16.453 1 98.12 85 LEU B N 1
ATOM 3301 C CA . LEU B 1 85 ? -14.031 4.348 16.609 1 98.12 85 LEU B CA 1
ATOM 3302 C C . LEU B 1 85 ? -15.164 4.469 15.594 1 98.12 85 LEU B C 1
ATOM 3304 O O . LEU B 1 85 ? -15.508 3.49 14.93 1 98.12 85 LEU B O 1
ATOM 3308 N N . SER B 1 86 ? -15.742 5.609 15.445 1 97.94 86 SER B N 1
ATOM 3309 C CA . SER B 1 86 ? -16.844 5.832 14.516 1 97.94 86 SER B CA 1
ATOM 3310 C C . SER B 1 86 ? -16.406 5.617 13.07 1 97.94 86 SER B C 1
ATOM 3312 O O . SER B 1 86 ? -17.109 5 12.281 1 97.94 86 SER B O 1
ATOM 3314 N N . CYS B 1 87 ? -15.258 6.113 12.758 1 98.44 87 CYS B N 1
ATOM 3315 C CA . CYS B 1 87 ? -14.742 5.984 11.398 1 98.44 87 CYS B CA 1
ATOM 3316 C C . CYS B 1 87 ? -14.547 4.52 11.023 1 98.44 87 CYS B C 1
ATOM 3318 O O . CYS B 1 87 ? -14.961 4.09 9.945 1 98.44 87 CYS B O 1
ATOM 3320 N N . ILE B 1 88 ? -13.914 3.738 11.898 1 98.75 88 ILE B N 1
ATOM 3321 C CA . ILE B 1 88 ? -13.641 2.334 11.609 1 98.75 88 ILE B CA 1
ATOM 3322 C C . ILE B 1 88 ? -14.953 1.558 11.539 1 98.75 88 ILE B C 1
ATOM 3324 O O . ILE B 1 88 ? -15.117 0.679 10.695 1 98.75 88 ILE B O 1
ATOM 3328 N N . CYS B 1 89 ? -15.875 1.907 12.375 1 98.5 89 CYS B N 1
ATOM 3329 C CA . CYS B 1 89 ? -17.188 1.267 12.344 1 98.5 89 CYS B CA 1
ATOM 3330 C C . CYS B 1 89 ? -17.906 1.545 11.031 1 98.5 89 CYS B C 1
ATOM 3332 O O . CYS B 1 89 ? -18.453 0.633 10.414 1 98.5 89 CYS B O 1
ATOM 3334 N N . MET B 1 90 ? -17.906 2.74 10.609 1 98.62 90 MET B N 1
ATOM 3335 C CA . MET B 1 90 ? -18.547 3.113 9.359 1 98.62 90 MET B CA 1
ATOM 3336 C C . MET B 1 90 ? -17.844 2.475 8.164 1 98.62 90 MET B C 1
ATOM 3338 O O . MET B 1 90 ? -18.5 2.059 7.207 1 98.62 90 MET B O 1
ATOM 3342 N N . ALA B 1 91 ? -16.516 2.432 8.227 1 98.75 91 ALA B N 1
ATOM 3343 C CA . ALA B 1 91 ? -15.766 1.756 7.172 1 98.75 91 ALA B CA 1
ATOM 3344 C C . ALA B 1 91 ? -16.172 0.291 7.062 1 98.75 91 ALA B C 1
ATOM 3346 O O . ALA B 1 91 ? -16.391 -0.218 5.961 1 98.75 91 ALA B O 1
ATOM 3347 N N . ARG B 1 92 ? -16.266 -0.354 8.219 1 98.69 92 ARG B N 1
ATOM 3348 C CA . ARG B 1 92 ? -16.656 -1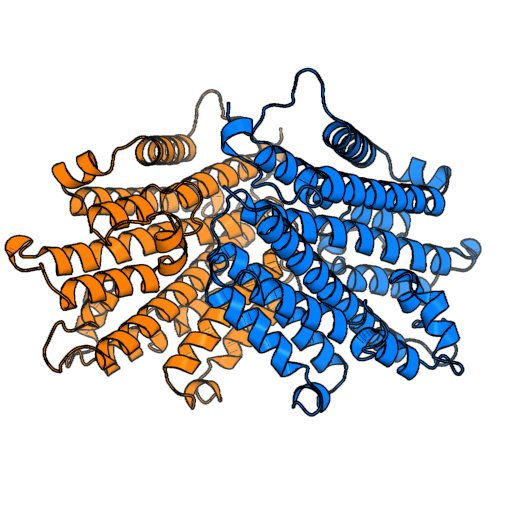.759 8.234 1 98.69 92 ARG B CA 1
ATOM 3349 C C . ARG B 1 92 ? -18.078 -1.937 7.691 1 98.69 92 ARG B C 1
ATOM 3351 O O . ARG B 1 92 ? -18.359 -2.906 6.984 1 98.69 92 ARG B O 1
ATOM 3358 N N . GLU B 1 93 ? -18.969 -1.063 8.039 1 98.38 93 GLU B N 1
ATOM 3359 C CA . GLU B 1 93 ? -20.344 -1.143 7.547 1 98.38 93 GLU B CA 1
ATOM 3360 C C . GLU B 1 93 ? -20.406 -0.966 6.031 1 98.38 93 GLU B C 1
ATOM 3362 O O . GLU B 1 93 ? -21.156 -1.657 5.348 1 98.38 93 GLU B O 1
ATOM 3367 N N . ASN B 1 94 ? -19.703 -0.051 5.5 1 98.19 94 ASN B N 1
ATOM 3368 C CA . ASN B 1 94 ? -19.609 0.118 4.051 1 98.19 94 ASN B CA 1
ATOM 3369 C C . ASN B 1 94 ? -19.047 -1.129 3.377 1 98.19 94 ASN B C 1
ATOM 3371 O O . ASN B 1 94 ? -19.547 -1.556 2.334 1 98.19 94 ASN B O 1
ATOM 3375 N N . ALA B 1 95 ? -17.984 -1.696 3.963 1 98.44 95 ALA B N 1
ATOM 3376 C CA . ALA B 1 95 ? -17.375 -2.908 3.414 1 98.44 95 ALA B CA 1
ATOM 3377 C C . ALA B 1 95 ? -18.359 -4.066 3.416 1 98.44 95 ALA B C 1
ATOM 3379 O O . ALA B 1 95 ? -18.422 -4.848 2.465 1 98.44 95 ALA B O 1
ATOM 3380 N N . ARG B 1 96 ? -19.109 -4.164 4.504 1 97.62 96 ARG B N 1
ATOM 3381 C CA . ARG B 1 96 ? -20.109 -5.223 4.629 1 97.62 96 ARG B CA 1
ATOM 3382 C C . ARG B 1 96 ? -21.125 -5.148 3.496 1 97.62 96 ARG B C 1
ATOM 3384 O O . ARG B 1 96 ? -21.594 -6.18 3.004 1 97.62 96 ARG B O 1
ATOM 3391 N N . GLN B 1 97 ? -21.438 -4 3.031 1 96.31 97 GLN B N 1
ATOM 3392 C CA . GLN B 1 97 ? -22.438 -3.781 1.998 1 96.31 97 GLN B CA 1
ATOM 3393 C C . GLN B 1 97 ? -21.922 -4.199 0.625 1 96.31 97 GLN B C 1
ATOM 3395 O O . GLN B 1 97 ? -22.703 -4.438 -0.295 1 96.31 97 GLN B O 1
ATOM 3400 N N . ILE B 1 98 ? -20.625 -4.305 0.458 1 96.69 98 ILE B N 1
ATOM 3401 C CA . ILE B 1 98 ? -20.078 -4.617 -0.855 1 96.69 98 ILE B CA 1
ATOM 3402 C C . ILE B 1 98 ? -19.141 -5.816 -0.747 1 96.69 98 ILE B C 1
ATOM 3404 O O . ILE B 1 98 ? -18.078 -5.836 -1.372 1 96.69 98 ILE B O 1
ATOM 3408 N N . ARG B 1 99 ? -19.422 -6.789 0.006 1 94.81 99 ARG B N 1
ATOM 3409 C CA . ARG B 1 99 ? -18.625 -7.988 0.258 1 94.81 99 ARG B CA 1
ATOM 3410 C C . ARG B 1 99 ? -18.359 -8.742 -1.038 1 94.81 99 ARG B C 1
ATOM 3412 O O . ARG B 1 99 ? -17.312 -9.398 -1.173 1 94.81 99 ARG B O 1
ATOM 3419 N N . ASP B 1 100 ? -19.188 -8.633 -1.926 1 91.81 100 ASP B N 1
ATOM 3420 C CA . ASP B 1 100 ? -19.078 -9.391 -3.168 1 91.81 100 ASP B CA 1
ATOM 3421 C C . ASP B 1 100 ? -18.109 -8.719 -4.133 1 91.81 100 ASP B C 1
ATOM 3423 O O . ASP B 1 100 ? -17.703 -9.32 -5.129 1 91.81 100 ASP B O 1
ATOM 3427 N N . VAL B 1 101 ? -17.719 -7.504 -3.83 1 93.81 101 VAL B N 1
ATOM 3428 C CA . VAL B 1 101 ? -16.844 -6.742 -4.719 1 93.81 101 VAL B CA 1
ATOM 3429 C C . VAL B 1 101 ? -15.422 -6.746 -4.172 1 93.81 101 VAL B C 1
ATOM 3431 O O . VAL B 1 101 ? -14.453 -6.855 -4.934 1 93.81 101 VAL B O 1
ATOM 3434 N N . ILE B 1 102 ? -15.266 -6.621 -2.871 1 95.75 102 ILE B N 1
ATOM 3435 C CA . ILE B 1 102 ? -13.93 -6.531 -2.293 1 95.75 102 ILE B CA 1
ATOM 3436 C C . ILE B 1 102 ? -13.367 -7.934 -2.062 1 95.75 102 ILE B C 1
ATOM 3438 O O . ILE B 1 102 ? -14.109 -8.914 -2.09 1 95.75 102 ILE B O 1
ATOM 3442 N N . THR B 1 103 ? -12.062 -8.047 -1.917 1 95.94 103 THR B N 1
ATOM 3443 C CA . THR B 1 103 ? -11.422 -9.336 -1.701 1 95.94 103 THR B CA 1
ATOM 3444 C C . THR B 1 103 ? -11.664 -9.828 -0.277 1 95.94 103 THR B C 1
ATOM 3446 O O . THR B 1 103 ? -11.953 -9.031 0.619 1 95.94 103 THR B O 1
ATOM 3449 N N . SER B 1 104 ? -11.508 -11.07 -0.089 1 94.44 104 SER B N 1
ATOM 3450 C CA . SER B 1 104 ? -11.656 -11.656 1.241 1 94.44 104 SER B CA 1
ATOM 3451 C C . SER B 1 104 ? -10.625 -11.078 2.209 1 94.44 104 SER B C 1
ATOM 3453 O O . SER B 1 104 ? -10.914 -10.883 3.391 1 94.44 104 SER B O 1
ATOM 3455 N N . GLU B 1 105 ? -9.43 -10.828 1.732 1 95.12 105 GLU B N 1
ATOM 3456 C CA . GLU B 1 105 ? -8.367 -10.281 2.574 1 95.12 105 GLU B CA 1
ATOM 3457 C C . GLU B 1 105 ? -8.703 -8.867 3.031 1 95.12 105 GLU B C 1
ATOM 3459 O O . GLU B 1 105 ? -8.422 -8.492 4.172 1 95.12 105 GLU B O 1
ATOM 3464 N N . MET B 1 106 ? -9.289 -8.086 2.182 1 97.25 106 MET B N 1
ATOM 3465 C CA . MET B 1 106 ? -9.727 -6.738 2.541 1 97.25 106 MET B CA 1
ATOM 3466 C C . MET B 1 106 ? -10.773 -6.781 3.645 1 97.25 106 MET B C 1
ATOM 3468 O O . MET B 1 106 ? -10.664 -6.07 4.645 1 97.25 106 MET B O 1
ATOM 3472 N N . TRP B 1 107 ? -11.734 -7.66 3.451 1 97.62 107 TRP B N 1
ATOM 3473 C CA . TRP B 1 107 ? -12.797 -7.805 4.441 1 97.62 107 TRP B CA 1
ATOM 3474 C C . TRP B 1 107 ? -12.234 -8.281 5.777 1 97.62 107 TRP B C 1
ATOM 3476 O O . TRP B 1 107 ? -12.562 -7.727 6.828 1 97.62 107 TRP B O 1
ATOM 3486 N N . GLU B 1 108 ? -11.383 -9.258 5.672 1 96.5 108 GLU B N 1
ATOM 3487 C CA . GLU B 1 108 ? -10.789 -9.812 6.883 1 96.5 108 GLU B CA 1
ATOM 3488 C C . GLU B 1 108 ? -10.039 -8.742 7.672 1 96.5 108 GLU B C 1
ATOM 3490 O O . GLU B 1 108 ? -10.141 -8.68 8.898 1 96.5 108 GLU B O 1
ATOM 3495 N N . GLN B 1 109 ? -9.336 -7.91 6.98 1 97.94 109 GLN B N 1
ATOM 3496 C CA . GLN B 1 109 ? -8.555 -6.883 7.656 1 97.94 109 GLN B CA 1
ATOM 3497 C C . GLN B 1 109 ? -9.461 -5.844 8.312 1 97.94 109 GLN B C 1
ATOM 3499 O O . GLN B 1 109 ? -9.266 -5.5 9.484 1 97.94 109 GLN B O 1
ATOM 3504 N N . ILE B 1 110 ? -10.461 -5.328 7.602 1 98.25 110 ILE B N 1
ATOM 3505 C CA . ILE B 1 110 ? -11.328 -4.293 8.156 1 98.25 110 ILE B CA 1
ATOM 3506 C C . ILE B 1 110 ? -12.164 -4.879 9.289 1 98.25 110 ILE B C 1
ATOM 3508 O O . ILE B 1 110 ? -12.406 -4.211 10.297 1 98.25 110 ILE B O 1
ATOM 3512 N N . ASN B 1 111 ? -12.578 -6.109 9.094 1 97.94 111 ASN B N 1
ATOM 3513 C CA . ASN B 1 111 ? -13.359 -6.777 10.125 1 97.94 111 ASN B CA 1
ATOM 3514 C C . ASN B 1 111 ? -12.539 -7.004 11.391 1 97.94 111 ASN B C 1
ATOM 3516 O O . ASN B 1 111 ? -13.031 -6.809 12.5 1 97.94 111 ASN B O 1
ATOM 3520 N N . SER B 1 112 ? -11.352 -7.465 11.211 1 97.38 112 SER B N 1
ATOM 3521 C CA . SER B 1 112 ? -10.453 -7.656 12.344 1 97.38 112 SER B CA 1
ATOM 3522 C C . SER B 1 112 ? -10.195 -6.34 13.07 1 97.38 112 SER B C 1
ATOM 3524 O O . SER B 1 112 ? -10.18 -6.301 14.305 1 97.38 112 SER B O 1
ATOM 3526 N N . LEU B 1 113 ? -9.984 -5.297 12.336 1 97.81 113 LEU B N 1
ATOM 3527 C CA . LEU B 1 113 ? -9.75 -3.979 12.914 1 97.81 113 LEU B CA 1
ATOM 3528 C C . LEU B 1 113 ? -10.969 -3.512 13.719 1 97.81 113 LEU B C 1
ATOM 3530 O O . LEU B 1 113 ? -10.82 -3.012 14.836 1 97.81 113 LEU B O 1
ATOM 3534 N N . TYR B 1 114 ? -12.148 -3.693 13.172 1 98.19 114 TYR B N 1
ATOM 3535 C CA . TYR B 1 114 ? -13.406 -3.338 13.828 1 98.19 114 TYR B CA 1
ATOM 3536 C C . TYR B 1 114 ? -13.547 -4.047 15.164 1 98.19 114 TYR B C 1
ATOM 3538 O O . TYR B 1 114 ? -13.797 -3.408 16.188 1 98.19 114 TYR B O 1
ATOM 3546 N N . TRP B 1 115 ? -13.266 -5.281 15.18 1 97.38 115 TRP B N 1
ATOM 3547 C CA . TRP B 1 115 ? -13.469 -6.07 16.391 1 97.38 115 TRP B CA 1
ATOM 3548 C C . TRP B 1 115 ? -12.391 -5.754 17.422 1 97.38 115 TRP B C 1
ATOM 3550 O O . TRP B 1 115 ? -12.656 -5.781 18.625 1 97.38 115 TRP B O 1
ATOM 3560 N N . SER B 1 116 ? -11.242 -5.422 17.016 1 97.38 116 SER B N 1
ATOM 3561 C CA . SER B 1 116 ? -10.125 -5.172 17.922 1 97.38 116 SER B CA 1
ATOM 3562 C C . SER B 1 116 ? -10.352 -3.91 18.75 1 97.38 116 SER B C 1
ATOM 3564 O O . SER B 1 116 ? -9.727 -3.723 19.781 1 97.38 116 SER B O 1
ATOM 3566 N N . ILE B 1 117 ? -11.273 -3.014 18.25 1 97.31 117 ILE B N 1
ATOM 3567 C CA . ILE B 1 117 ? -11.391 -1.728 18.938 1 97.31 117 ILE B CA 1
ATOM 3568 C C . ILE B 1 117 ? -12.75 -1.633 19.625 1 97.31 117 ILE B C 1
ATOM 3570 O O . ILE B 1 117 ? -13.203 -0.54 19.984 1 97.31 117 ILE B O 1
ATOM 3574 N N . GLN B 1 118 ? -13.391 -2.77 19.719 1 96.25 118 GLN B N 1
ATOM 3575 C CA . GLN B 1 118 ? -14.648 -2.775 20.453 1 96.25 118 GLN B CA 1
ATOM 3576 C C . GLN B 1 118 ? -14.406 -2.625 21.953 1 96.25 118 GLN B C 1
ATOM 3578 O O . GLN B 1 118 ? -13.305 -2.873 22.438 1 96.25 118 GLN B O 1
ATOM 3583 N N . GLU B 1 119 ? -15.438 -2.281 22.641 1 92.94 119 GLU B N 1
ATOM 3584 C CA . GLU B 1 119 ? -15.344 -2.084 24.078 1 92.94 119 GLU B CA 1
ATOM 3585 C C . GLU B 1 119 ? -14.883 -3.359 24.781 1 92.94 119 GLU B C 1
ATOM 3587 O O . GLU B 1 119 ? -15.359 -4.453 24.484 1 92.94 119 GLU B O 1
ATOM 3592 N N . GLY B 1 120 ? -13.891 -3.223 25.656 1 91.88 120 GLY B N 1
ATOM 3593 C CA . GLY B 1 120 ? -13.445 -4.336 26.484 1 91.88 120 GLY B CA 1
ATOM 3594 C C . GLY B 1 120 ? -12.336 -5.148 25.844 1 91.88 120 GLY B C 1
ATOM 3595 O O . GLY B 1 120 ? -11.781 -6.055 26.469 1 91.88 120 GLY B O 1
ATOM 3596 N N . GLU B 1 121 ? -11.961 -4.785 24.688 1 93.94 121 GLU B N 1
ATOM 3597 C CA . GLU B 1 121 ? -10.93 -5.551 24 1 93.94 121 GLU B CA 1
ATOM 3598 C C . GLU B 1 121 ? -9.547 -5.238 24.547 1 93.94 121 GLU B C 1
ATOM 3600 O O . GLU B 1 121 ? -9.344 -4.207 25.188 1 93.94 121 GLU B O 1
ATOM 3605 N N . VAL B 1 122 ? -8.625 -6.074 24.312 1 93.94 122 VAL B N 1
ATOM 3606 C CA . VAL B 1 122 ? -7.297 -6.078 24.906 1 93.94 122 VAL B CA 1
ATOM 3607 C C . VAL B 1 122 ? -6.555 -4.797 24.531 1 93.94 122 VAL B C 1
ATOM 3609 O O . VAL B 1 122 ? -5.762 -4.277 25.312 1 93.94 122 VAL B O 1
ATOM 3612 N N . ILE B 1 123 ? -6.867 -4.219 23.391 1 95.5 123 ILE B N 1
ATOM 3613 C CA . ILE B 1 123 ? -6.168 -3.039 22.891 1 95.5 123 ILE B CA 1
ATOM 3614 C C . ILE B 1 123 ? -6.316 -1.896 23.891 1 95.5 123 ILE B C 1
ATOM 3616 O O . ILE B 1 123 ? -5.379 -1.123 24.109 1 95.5 123 ILE B O 1
ATOM 3620 N N . TRP B 1 124 ? -7.426 -1.795 24.562 1 94.75 124 TRP B N 1
ATOM 3621 C CA . TRP B 1 124 ? -7.719 -0.656 25.438 1 94.75 124 TRP B CA 1
ATOM 3622 C C . TRP B 1 124 ? -7.02 -0.801 26.781 1 94.75 124 TRP B C 1
ATOM 3624 O O . TRP B 1 124 ? -7.004 0.136 27.578 1 94.75 124 TRP B O 1
ATOM 3634 N N . HIS B 1 125 ? -6.391 -1.935 27.031 1 95.06 125 HIS B N 1
ATOM 3635 C CA . HIS B 1 125 ? -5.613 -2.158 28.234 1 95.06 125 HIS B CA 1
ATOM 3636 C C . HIS B 1 125 ? -4.137 -1.85 28.016 1 95.06 125 HIS B C 1
ATOM 3638 O O . HIS B 1 125 ? -3.34 -1.877 28.953 1 95.06 125 HIS B O 1
ATOM 3644 N N . GLN B 1 126 ? -3.812 -1.546 26.812 1 94.88 126 GLN B N 1
ATOM 3645 C CA . GLN B 1 126 ? -2.445 -1.162 26.484 1 94.88 126 GLN B CA 1
ATOM 3646 C C . GLN B 1 126 ? -2.215 0.325 26.734 1 94.88 126 GLN B C 1
ATOM 3648 O O . GLN B 1 126 ? -3.17 1.098 26.828 1 94.88 126 GLN B O 1
ATOM 3653 N N . PRO B 1 127 ? -0.893 0.677 26.859 1 92.44 127 PRO B N 1
ATOM 3654 C CA . PRO B 1 127 ? -0.604 2.111 26.922 1 92.44 127 PRO B CA 1
ATOM 3655 C C . PRO B 1 127 ? -1.139 2.867 25.703 1 92.44 127 PRO B C 1
ATOM 3657 O O . PRO B 1 127 ? -1.182 2.32 24.609 1 92.44 127 PRO B O 1
ATOM 3660 N N . ALA B 1 128 ? -1.513 4.113 25.859 1 89.69 128 ALA B N 1
ATOM 3661 C CA . ALA B 1 128 ? -2.162 4.941 24.844 1 89.69 128 ALA B CA 1
ATOM 3662 C C . ALA B 1 128 ? -1.353 4.953 23.562 1 89.69 128 ALA B C 1
ATOM 3664 O O . ALA B 1 128 ? -1.915 4.848 22.469 1 89.69 128 ALA B O 1
ATOM 3665 N N . GLN B 1 129 ? -0.1 5.055 23.719 1 90.88 129 GLN B N 1
ATOM 3666 C CA . GLN B 1 129 ? 0.769 5.098 22.547 1 90.88 129 GLN B CA 1
ATOM 3667 C C . GLN B 1 129 ? 0.674 3.807 21.734 1 90.88 129 GLN B C 1
ATOM 3669 O O . GLN B 1 129 ? 0.635 3.838 20.5 1 90.88 129 GLN B O 1
ATOM 3674 N N . GLU B 1 130 ? 0.597 2.729 22.422 1 94.19 130 GLU B N 1
ATOM 3675 C CA . GLU B 1 130 ? 0.513 1.43 21.766 1 94.19 130 GLU B CA 1
ATOM 3676 C C . GLU B 1 130 ? -0.849 1.232 21.094 1 94.19 130 GLU B C 1
ATOM 3678 O O . GLU B 1 130 ? -0.945 0.623 20.031 1 94.19 130 GLU B O 1
ATOM 3683 N N . GLN B 1 131 ? -1.898 1.749 21.75 1 96.06 131 GLN B N 1
ATOM 3684 C CA . GLN B 1 131 ? -3.232 1.703 21.156 1 96.06 131 GLN B CA 1
ATOM 3685 C C . GLN B 1 131 ? -3.256 2.396 19.797 1 96.06 131 GLN B C 1
ATOM 3687 O O . GLN B 1 131 ? -3.701 1.813 18.812 1 96.06 131 GLN B O 1
ATOM 3692 N N . LEU B 1 132 ? -2.729 3.59 19.828 1 96.19 132 LEU B N 1
ATOM 3693 C CA . LEU B 1 132 ? -2.758 4.426 18.641 1 96.19 132 LEU B CA 1
ATOM 3694 C C . LEU B 1 132 ? -1.851 3.854 17.547 1 96.19 132 LEU B C 1
ATOM 3696 O O . LEU B 1 132 ? -2.195 3.885 16.375 1 96.19 132 LEU B O 1
ATOM 3700 N N . PHE B 1 133 ? -0.804 3.291 17.984 1 94.81 133 PHE B N 1
ATOM 3701 C CA . PHE B 1 133 ? 0.127 2.631 17.078 1 94.81 133 PHE B CA 1
ATOM 3702 C C . PHE B 1 133 ? -0.541 1.451 16.391 1 94.81 133 PHE B C 1
ATOM 3704 O O . PHE B 1 133 ? -0.448 1.311 15.164 1 94.81 133 PHE B O 1
ATOM 3711 N N . GLU B 1 134 ? -1.198 0.624 17.078 1 96.06 134 GLU B N 1
ATOM 3712 C CA . GLU B 1 134 ? -1.869 -0.554 16.531 1 96.06 134 GLU B CA 1
ATOM 3713 C C . GLU B 1 134 ? -2.994 -0.16 15.586 1 96.06 134 GLU B C 1
ATOM 3715 O O . GLU B 1 134 ? -3.191 -0.801 14.547 1 96.06 134 GLU B O 1
ATOM 3720 N N . ILE B 1 135 ? -3.711 0.846 15.938 1 97.75 135 ILE B N 1
ATOM 3721 C CA . ILE B 1 135 ? -4.801 1.316 15.094 1 97.75 135 ILE B CA 1
ATOM 3722 C C . ILE B 1 135 ? -4.242 1.842 13.773 1 97.75 135 ILE B C 1
ATOM 3724 O O . ILE B 1 135 ? -4.742 1.498 12.695 1 97.75 135 ILE B O 1
ATOM 3728 N N . ARG B 1 136 ? -3.205 2.676 13.844 1 97.38 136 ARG B N 1
ATOM 3729 C CA . ARG B 1 136 ? -2.568 3.225 12.648 1 97.38 136 ARG B CA 1
ATOM 3730 C C . ARG B 1 136 ? -2.072 2.113 11.727 1 97.38 136 ARG B C 1
ATOM 3732 O O . ARG B 1 136 ? -2.322 2.139 10.523 1 97.38 136 ARG B O 1
ATOM 3739 N N . ARG B 1 137 ? -1.474 1.116 12.297 1 96.5 137 ARG B N 1
ATOM 3740 C CA . ARG B 1 137 ? -0.962 -0.021 11.539 1 96.5 137 ARG B CA 1
ATOM 3741 C C . ARG B 1 137 ? -2.1 -0.813 10.906 1 96.5 137 ARG B C 1
ATOM 3743 O O . ARG B 1 137 ? -1.973 -1.304 9.781 1 96.5 137 ARG B O 1
ATOM 3750 N N . GLY B 1 138 ? -3.15 -0.958 11.695 1 97.94 138 GLY B N 1
ATOM 3751 C CA . GLY B 1 138 ? -4.316 -1.632 11.148 1 97.94 138 GLY B CA 1
ATOM 3752 C C . GLY B 1 138 ? -4.863 -0.954 9.906 1 97.94 138 GLY B C 1
ATOM 3753 O O . GLY B 1 138 ? -5.246 -1.623 8.945 1 97.94 138 GLY B O 1
ATOM 3754 N N . CYS B 1 139 ? -4.914 0.324 9.922 1 98.31 139 CYS B N 1
ATOM 3755 C CA . CYS B 1 139 ? -5.363 1.086 8.766 1 98.31 139 CYS B CA 1
ATOM 3756 C C . CYS B 1 139 ? -4.383 0.943 7.602 1 98.31 139 CYS B C 1
ATOM 3758 O O . CYS B 1 139 ? -4.797 0.732 6.461 1 98.31 139 CYS B O 1
ATOM 3760 N N . GLN B 1 140 ? -3.104 1.02 7.871 1 97.88 140 GLN B N 1
ATOM 3761 C CA . GLN B 1 140 ? -2.07 0.944 6.844 1 97.88 140 GLN B CA 1
ATOM 3762 C C . GLN B 1 140 ? -2.021 -0.446 6.215 1 97.88 140 GLN B C 1
ATOM 3764 O O . GLN B 1 140 ? -1.737 -0.583 5.023 1 97.88 140 GLN B O 1
ATOM 3769 N N . LEU B 1 141 ? -2.217 -1.465 7.027 1 98.19 141 LEU B N 1
ATOM 3770 C CA . LEU B 1 141 ? -2.289 -2.818 6.488 1 98.19 141 LEU B CA 1
ATOM 3771 C C . LEU B 1 141 ? -3.408 -2.934 5.457 1 98.19 141 LEU B C 1
ATOM 3773 O O . LEU B 1 141 ? -3.25 -3.609 4.438 1 98.19 141 LEU B O 1
ATOM 3777 N N . PHE B 1 142 ? -4.539 -2.275 5.727 1 98.5 142 PHE B N 1
ATOM 3778 C CA . PHE B 1 142 ? -5.621 -2.289 4.754 1 98.5 142 PHE B CA 1
ATOM 3779 C C . PHE B 1 142 ? -5.164 -1.704 3.422 1 98.5 142 PHE B C 1
ATOM 3781 O O . PHE B 1 142 ? -5.531 -2.205 2.357 1 98.5 142 PHE B O 1
ATOM 3788 N N . TYR B 1 143 ? -4.316 -0.61 3.494 1 96.56 143 TYR B N 1
ATOM 3789 C CA . TYR B 1 143 ? -3.756 -0.06 2.264 1 96.56 143 TYR B CA 1
ATOM 3790 C C . TYR B 1 143 ? -2.961 -1.116 1.508 1 96.56 143 TYR B C 1
ATOM 3792 O O . TYR B 1 143 ? -3.154 -1.306 0.305 1 96.56 143 TYR B O 1
ATOM 3800 N N . GLY B 1 144 ? -2.08 -1.791 2.201 1 96.19 144 GLY B N 1
ATOM 3801 C CA . GLY B 1 144 ? -1.215 -2.793 1.6 1 96.19 144 GLY B CA 1
ATOM 3802 C C . GLY B 1 144 ? -1.978 -3.957 0.999 1 96.19 144 GLY B C 1
ATOM 3803 O O . GLY B 1 144 ? -1.67 -4.402 -0.108 1 96.19 144 GLY B O 1
ATOM 3804 N N . VAL B 1 145 ? -2.975 -4.434 1.729 1 96.69 145 VAL B N 1
ATOM 3805 C CA . VAL B 1 145 ? -3.801 -5.543 1.267 1 96.69 145 VAL B CA 1
ATOM 3806 C C . VAL B 1 145 ? -4.555 -5.133 0.003 1 96.69 145 VAL B C 1
ATOM 3808 O O . VAL B 1 145 ? -4.613 -5.895 -0.967 1 96.69 145 VAL B O 1
ATOM 3811 N N . THR B 1 146 ? -5.141 -3.953 0.049 1 96.62 146 THR B N 1
ATOM 3812 C CA . THR B 1 146 ? -5.895 -3.453 -1.095 1 96.62 146 THR B CA 1
ATOM 3813 C C . THR B 1 146 ? -5.004 -3.354 -2.33 1 96.62 146 THR B C 1
ATOM 3815 O O . THR B 1 146 ? -5.371 -3.82 -3.408 1 96.62 146 THR B O 1
ATOM 3818 N N . ASP B 1 147 ? -3.85 -2.85 -2.176 1 95.12 147 ASP B N 1
ATOM 3819 C CA . ASP B 1 147 ? -2.928 -2.654 -3.289 1 95.12 147 ASP B CA 1
ATOM 3820 C C . ASP B 1 147 ? -2.455 -3.992 -3.852 1 95.12 147 ASP B C 1
ATOM 3822 O O . ASP B 1 147 ? -2.248 -4.125 -5.059 1 95.12 147 ASP B O 1
ATOM 3826 N N . ALA B 1 148 ? -2.359 -4.977 -3.049 1 94 148 ALA B N 1
ATOM 3827 C CA . ALA B 1 148 ? -1.733 -6.238 -3.428 1 94 148 ALA B CA 1
ATOM 3828 C C . ALA B 1 148 ? -2.764 -7.215 -3.99 1 94 148 ALA B C 1
ATOM 3830 O O . ALA B 1 148 ? -2.406 -8.188 -4.66 1 94 148 ALA B O 1
ATOM 3831 N N . THR B 1 149 ? -4.074 -6.984 -3.732 1 95 149 THR B N 1
ATOM 3832 C CA . THR B 1 149 ? -4.996 -8.07 -4.039 1 95 149 THR B CA 1
ATOM 3833 C C . THR B 1 149 ? -6.188 -7.559 -4.84 1 95 149 THR B C 1
ATOM 3835 O O . THR B 1 149 ? -6.898 -8.344 -5.477 1 95 149 THR B O 1
ATOM 3838 N N . PHE B 1 150 ? -6.488 -6.246 -4.773 1 96.12 150 PHE B N 1
ATOM 3839 C CA . PHE B 1 150 ? -7.66 -5.664 -5.414 1 96.12 150 PHE B CA 1
ATOM 3840 C C . PHE B 1 150 ? -7.332 -5.184 -6.82 1 96.12 150 PHE B C 1
ATOM 3842 O O . PHE B 1 150 ? -6.328 -4.496 -7.027 1 96.12 150 PHE B O 1
ATOM 3849 N N . SER B 1 151 ? -8.094 -5.629 -7.844 1 95.94 151 SER B N 1
ATOM 3850 C CA . SER B 1 151 ? -7.82 -5.223 -9.219 1 95.94 151 SER B CA 1
ATOM 3851 C C . SER B 1 151 ? -7.828 -3.705 -9.359 1 95.94 151 SER B C 1
ATOM 3853 O O . SER B 1 151 ? -8.688 -3.029 -8.789 1 95.94 151 SER B O 1
ATOM 3855 N N . HIS B 1 152 ? -6.906 -3.215 -10.031 1 95.44 152 HIS B N 1
ATOM 3856 C CA . HIS B 1 152 ? -6.754 -1.771 -10.172 1 95.44 152 HIS B CA 1
ATOM 3857 C C . HIS B 1 152 ? -7.633 -1.229 -11.289 1 95.44 152 HIS B C 1
ATOM 3859 O O . HIS B 1 152 ? -7.137 -0.584 -12.219 1 95.44 152 HIS B O 1
ATOM 3865 N N . ASP B 1 153 ? -8.898 -1.39 -11.18 1 94 153 ASP B N 1
ATOM 3866 C CA . ASP B 1 153 ? -9.898 -0.92 -12.133 1 94 153 ASP B CA 1
ATOM 3867 C C . ASP B 1 153 ? -10.609 0.331 -11.625 1 94 153 ASP B C 1
ATOM 3869 O O . ASP B 1 153 ? -10.039 1.096 -10.844 1 94 153 ASP B O 1
ATOM 3873 N N . ILE B 1 154 ? -11.742 0.618 -12.117 1 93.31 154 ILE B N 1
ATOM 3874 C CA . ILE B 1 154 ? -12.5 1.814 -11.758 1 93.31 154 ILE B CA 1
ATOM 3875 C C . ILE B 1 154 ? -12.812 1.797 -10.266 1 93.31 154 ILE B C 1
ATOM 3877 O O . ILE B 1 154 ? -12.703 2.822 -9.594 1 93.31 154 ILE B O 1
ATOM 3881 N N . ALA B 1 155 ? -13.18 0.639 -9.742 1 94.5 155 ALA B N 1
ATOM 3882 C CA . ALA B 1 155 ? -13.484 0.498 -8.32 1 94.5 155 ALA B CA 1
ATOM 3883 C C . ALA B 1 155 ? -12.281 0.868 -7.465 1 94.5 155 ALA B C 1
ATOM 3885 O O . ALA B 1 155 ? -12.414 1.575 -6.465 1 94.5 155 ALA B O 1
ATOM 3886 N N . TRP B 1 156 ? -11.141 0.43 -7.867 1 96.12 156 TRP B N 1
ATOM 3887 C CA . TRP B 1 156 ? -9.891 0.742 -7.188 1 96.12 156 TRP B CA 1
ATOM 3888 C C . TRP B 1 156 ? -9.633 2.246 -7.18 1 96.12 156 TRP B C 1
ATOM 3890 O O . TRP B 1 156 ? -9.148 2.795 -6.188 1 96.12 156 TRP B O 1
ATOM 3900 N N . ASN B 1 157 ? -9.938 2.869 -8.234 1 96.81 157 ASN B N 1
ATOM 3901 C CA . ASN B 1 157 ? -9.68 4.301 -8.336 1 96.81 157 ASN B CA 1
ATOM 3902 C C . ASN B 1 157 ? -10.602 5.109 -7.434 1 96.81 157 ASN B C 1
ATOM 3904 O O . ASN B 1 157 ? -10.219 6.164 -6.93 1 96.81 157 ASN B O 1
ATOM 3908 N N . PHE B 1 158 ? -11.789 4.617 -7.137 1 97.25 158 PHE B N 1
ATOM 3909 C CA . PHE B 1 158 ? -12.641 5.285 -6.164 1 97.25 158 PHE B CA 1
ATOM 3910 C C . PHE B 1 158 ? -12.07 5.152 -4.758 1 97.25 158 PHE B C 1
ATOM 3912 O O . PHE B 1 158 ? -12.203 6.062 -3.939 1 97.25 158 PHE B O 1
ATOM 3919 N N . SER B 1 159 ? -11.438 4.004 -4.477 1 97.88 159 SER B N 1
ATOM 3920 C CA . SER B 1 159 ? -10.727 3.842 -3.213 1 97.88 159 SER B CA 1
ATOM 3921 C C . SER B 1 159 ? -9.609 4.867 -3.07 1 97.88 159 SER B C 1
ATOM 3923 O O . SER B 1 159 ? -9.492 5.527 -2.037 1 97.88 159 SER B O 1
ATOM 3925 N N . LYS B 1 160 ? -8.875 4.969 -4.133 1 97.81 160 LYS B N 1
ATOM 3926 C CA . LYS B 1 160 ? -7.742 5.891 -4.156 1 97.81 160 LYS B CA 1
ATOM 3927 C C . LYS B 1 160 ? -8.211 7.336 -4.023 1 97.81 160 LYS B C 1
ATOM 3929 O O . LYS B 1 160 ? -7.598 8.133 -3.309 1 97.81 160 LYS B O 1
ATOM 3934 N N . LEU B 1 161 ? -9.305 7.633 -4.668 1 97.69 161 LEU B N 1
ATOM 3935 C CA . LEU B 1 161 ? -9.883 8.977 -4.633 1 97.69 161 LEU B CA 1
ATOM 3936 C C . LEU B 1 161 ? -10.258 9.367 -3.209 1 97.69 161 LEU B C 1
ATOM 3938 O O . LEU B 1 161 ? -9.891 10.445 -2.738 1 97.69 161 LEU B O 1
ATOM 3942 N N . GLY B 1 162 ? -10.984 8.5 -2.549 1 98.12 162 GLY B N 1
ATOM 3943 C CA . GLY B 1 162 ? -11.367 8.773 -1.176 1 98.12 162 GLY B CA 1
ATOM 3944 C C . GLY B 1 162 ? -10.18 9.016 -0.259 1 98.12 162 GLY B C 1
ATOM 3945 O O . GLY B 1 162 ? -10.18 9.961 0.525 1 98.12 162 GLY B O 1
ATOM 3946 N N . ARG B 1 163 ? -9.18 8.188 -0.387 1 98.31 163 ARG B N 1
ATOM 3947 C CA . ARG B 1 163 ? -7.984 8.273 0.448 1 98.31 163 ARG B CA 1
ATOM 3948 C C . ARG B 1 163 ? -7.258 9.594 0.219 1 98.31 163 ARG B C 1
ATOM 3950 O O . ARG B 1 163 ? -6.898 10.289 1.175 1 98.31 163 ARG B O 1
ATOM 3957 N N . LEU B 1 164 ? -7.078 9.961 -1.039 1 98.56 164 LEU B N 1
ATOM 3958 C CA . LEU B 1 164 ? -6.254 11.117 -1.391 1 98.56 164 LEU B CA 1
ATOM 3959 C C . LEU B 1 164 ? -6.961 12.422 -1.022 1 98.56 164 LEU B C 1
ATOM 3961 O O . LEU B 1 164 ? -6.316 13.383 -0.592 1 98.56 164 LEU B O 1
ATOM 3965 N N . ILE B 1 165 ? -8.281 12.469 -1.145 1 98.31 165 ILE B N 1
ATOM 3966 C CA . ILE B 1 165 ? -9.031 13.664 -0.771 1 98.31 165 ILE B CA 1
ATOM 3967 C C . ILE B 1 165 ? -8.945 13.875 0.739 1 98.31 165 ILE B C 1
ATOM 3969 O O . ILE B 1 165 ? -8.695 14.992 1.202 1 98.31 165 ILE B O 1
ATOM 3973 N N . GLU B 1 166 ? -9.102 12.773 1.461 1 97.81 166 GLU B N 1
ATOM 3974 C CA . GLU B 1 166 ? -9.008 12.852 2.916 1 97.81 166 GLU B CA 1
ATOM 3975 C C . GLU B 1 166 ? -7.609 13.273 3.357 1 97.81 166 GLU B C 1
ATOM 3977 O O . GLU B 1 166 ? -7.457 14.086 4.273 1 97.81 166 GLU B O 1
ATOM 3982 N N . ARG B 1 167 ? -6.629 12.75 2.701 1 97.81 167 ARG B N 1
ATOM 3983 C CA . ARG B 1 167 ? -5.234 13.023 3.047 1 97.81 167 ARG B CA 1
ATOM 3984 C C . ARG B 1 167 ? -4.879 14.484 2.775 1 97.81 167 ARG B C 1
ATOM 3986 O O . ARG B 1 167 ? -4.246 15.141 3.605 1 97.81 167 ARG B O 1
ATOM 3993 N N . ALA B 1 168 ? -5.285 15.008 1.623 1 98 168 ALA B N 1
ATOM 3994 C CA . ALA B 1 168 ? -5.039 16.406 1.29 1 98 168 ALA B CA 1
ATOM 3995 C C . ALA B 1 168 ? -5.707 17.344 2.299 1 98 168 ALA B C 1
ATOM 3997 O O . ALA B 1 168 ? -5.102 18.312 2.748 1 98 168 ALA B O 1
ATOM 3998 N N . ASP B 1 169 ? -6.922 17.016 2.619 1 95.62 169 ASP B N 1
ATOM 3999 C CA . ASP B 1 169 ? -7.684 17.812 3.574 1 95.62 169 ASP B CA 1
ATOM 4000 C C . ASP B 1 169 ? -7.008 17.812 4.941 1 95.62 169 ASP B C 1
ATOM 4002 O O . ASP B 1 169 ? -6.844 18.875 5.555 1 95.62 169 ASP B O 1
ATOM 4006 N N . LYS B 1 170 ? -6.59 16.672 5.406 1 94 170 LYS B N 1
ATOM 4007 C CA . LYS B 1 170 ? -5.984 16.562 6.73 1 94 170 LYS B CA 1
ATOM 4008 C C . LYS B 1 170 ? -4.637 17.281 6.773 1 94 170 LYS B C 1
ATOM 4010 O O . LYS B 1 170 ? -4.316 17.953 7.758 1 94 170 LYS B O 1
ATOM 4015 N N . THR B 1 171 ? -3.848 17.094 5.758 1 94.62 171 THR B N 1
ATOM 4016 C CA . T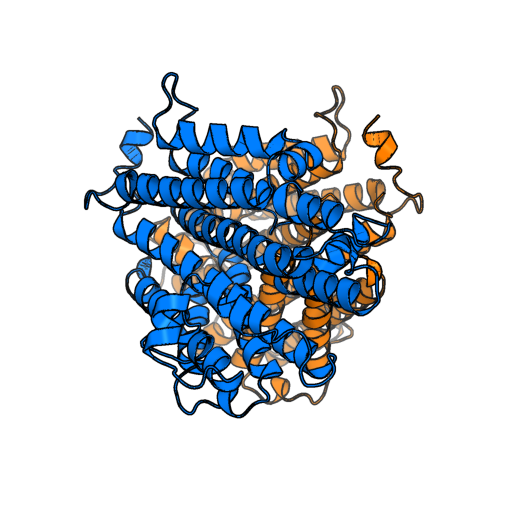HR B 1 171 ? -2.555 17.781 5.711 1 94.62 171 THR B CA 1
ATOM 4017 C C . THR B 1 171 ? -2.732 19.281 5.75 1 94.62 171 THR B C 1
ATOM 4019 O O . THR B 1 171 ? -2.008 19.984 6.465 1 94.62 171 THR B O 1
ATOM 4022 N N . SER B 1 172 ? -3.723 19.812 5.023 1 93.81 172 SER B N 1
ATOM 4023 C CA . SER B 1 172 ? -3.996 21.25 5.02 1 93.81 172 SER B CA 1
ATOM 4024 C C . SER B 1 172 ? -4.438 21.719 6.398 1 93.81 172 SER B C 1
ATOM 4026 O O . SER B 1 172 ? -4 22.781 6.863 1 93.81 172 SER B O 1
ATOM 4028 N N . ARG B 1 173 ? -5.184 20.953 7.074 1 89.75 173 ARG B N 1
ATOM 4029 C CA . ARG B 1 173 ? -5.723 21.344 8.375 1 89.75 173 ARG B CA 1
ATOM 4030 C C . ARG B 1 173 ? -4.641 21.297 9.445 1 89.75 173 ARG B C 1
ATOM 4032 O O . ARG B 1 173 ? -4.59 22.156 10.328 1 89.75 173 ARG B O 1
ATOM 4039 N N . ILE B 1 174 ? -3.824 20.25 9.391 1 86.81 174 ILE B N 1
ATOM 4040 C CA . ILE B 1 174 ? -2.744 20.109 10.359 1 86.81 174 ILE B CA 1
ATOM 4041 C C . ILE B 1 174 ? -1.799 21.297 10.25 1 86.81 174 ILE B C 1
ATOM 4043 O O . ILE B 1 174 ? -1.371 21.859 11.266 1 86.81 174 ILE B O 1
ATOM 4047 N N . LEU B 1 175 ? -1.517 21.719 9.094 1 88.38 175 LEU B N 1
ATOM 4048 C CA . LEU B 1 175 ? -0.63 22.844 8.852 1 88.38 175 LEU B CA 1
ATOM 4049 C C . LEU B 1 175 ? -1.268 24.156 9.328 1 88.38 175 LEU B C 1
ATOM 4051 O O . LEU B 1 175 ? -0.596 25 9.93 1 88.38 175 LEU B O 1
ATOM 4055 N N . ASP B 1 176 ? -2.523 24.312 9.109 1 83.19 176 ASP B N 1
ATOM 4056 C CA . ASP B 1 176 ? -3.248 25.531 9.453 1 83.19 176 ASP B CA 1
ATOM 4057 C C . ASP B 1 176 ? -3.324 25.719 10.961 1 83.19 176 ASP B C 1
ATOM 4059 O O . ASP B 1 176 ? -3.148 26.828 11.469 1 83.19 176 ASP B O 1
ATOM 4063 N N . VAL B 1 177 ? -3.635 24.688 11.703 1 73.75 177 VAL B N 1
ATOM 4064 C CA . VAL B 1 177 ? -3.809 24.766 13.148 1 73.75 177 VAL B CA 1
ATOM 4065 C C . VAL B 1 177 ? -2.5 25.203 13.805 1 73.75 177 VAL B C 1
ATOM 4067 O O . VAL B 1 177 ? -2.498 26.078 14.68 1 73.75 177 VAL B O 1
ATOM 4070 N N . LYS B 1 178 ? -1.472 24.625 13.383 1 67.19 178 LYS B N 1
ATOM 4071 C CA . LYS B 1 178 ? -0.208 24.969 14.031 1 67.19 178 LYS B CA 1
ATOM 4072 C C . LYS B 1 178 ? 0.283 26.344 13.57 1 67.19 178 LYS B C 1
ATOM 4074 O O . LYS B 1 178 ? 0.823 27.109 14.375 1 67.19 178 LYS B O 1
ATOM 4079 N N . TYR B 1 179 ? 0.189 26.516 12.391 1 57.25 179 TYR B N 1
ATOM 4080 C CA . TYR B 1 179 ? 0.644 27.812 11.906 1 57.25 179 TYR B CA 1
ATOM 4081 C C . TYR B 1 179 ? -0.1 28.953 12.602 1 57.25 179 TYR B C 1
ATOM 4083 O O . TYR B 1 179 ? 0.5 29.969 12.953 1 57.25 179 TYR B O 1
ATOM 4091 N N . PHE B 1 180 ? -1.174 28.734 12.727 1 54.5 180 PHE B N 1
ATOM 4092 C CA . PHE B 1 180 ? -1.939 29.766 13.406 1 54.5 180 PHE B CA 1
ATOM 4093 C C . PHE B 1 180 ? -1.61 29.781 14.898 1 54.5 180 PHE B C 1
ATOM 4095 O O . PHE B 1 180 ? -1.646 30.844 15.531 1 54.5 180 PHE B O 1
ATOM 4102 N N . LEU B 1 181 ? -1.271 28.625 15.391 1 52.41 181 LEU B N 1
ATOM 4103 C CA . LEU B 1 181 ? -0.843 28.609 16.781 1 52.41 181 LEU B CA 1
ATOM 4104 C C . LEU B 1 181 ? 0.601 29.078 16.922 1 52.41 181 LEU B C 1
ATOM 4106 O O . LEU B 1 181 ? 0.961 29.719 17.906 1 52.41 181 LEU B O 1
ATOM 4110 N N . LEU B 1 182 ? 1.418 28.641 15.992 1 49.81 182 LEU B N 1
ATOM 4111 C CA . LEU B 1 182 ? 2.844 28.938 16.078 1 49.81 182 LEU B CA 1
ATOM 4112 C C . LEU B 1 182 ? 3.133 30.375 15.664 1 49.81 182 LEU B C 1
ATOM 4114 O O . LEU B 1 182 ? 4.098 30.969 16.125 1 49.81 182 LEU B O 1
ATOM 4118 N N . LEU B 1 183 ? 2.465 30.797 14.68 1 47.62 183 LEU B N 1
ATOM 4119 C CA . LEU B 1 183 ? 2.842 32.125 14.258 1 47.62 183 LEU B CA 1
ATOM 4120 C C . LEU B 1 183 ? 1.995 33.188 14.969 1 47.62 183 LEU B C 1
ATOM 4122 O O . LEU B 1 183 ? 1.497 34.125 14.336 1 47.62 183 LEU B O 1
ATOM 4126 N N . PRO B 1 184 ? 1.564 32.812 16.156 1 47.31 184 PRO B N 1
ATOM 4127 C CA . PRO B 1 184 ? 0.811 33.969 16.625 1 47.31 184 PRO B CA 1
ATOM 4128 C C . PRO B 1 184 ? 1.629 35.25 16.594 1 47.31 184 PRO B C 1
ATOM 4130 O O . PRO B 1 184 ? 1.106 36.312 16.234 1 47.31 184 PRO B O 1
ATOM 4133 N N . ASN B 1 185 ? 2.783 35.312 17.375 1 43.84 185 ASN B N 1
ATOM 4134 C CA . ASN B 1 185 ? 3.746 36.406 17.375 1 43.84 185 ASN B CA 1
ATOM 4135 C C . ASN B 1 185 ? 5.098 35.969 16.828 1 43.84 185 ASN B C 1
ATOM 4137 O O . ASN B 1 185 ? 5.844 35.25 17.484 1 43.84 185 ASN B O 1
ATOM 4141 N N . LEU B 1 186 ? 5.254 35.844 15.516 1 44.88 186 LEU B N 1
ATOM 4142 C CA . LEU B 1 186 ? 6.488 35.594 14.781 1 44.88 186 LEU B CA 1
ATOM 4143 C C . LEU B 1 186 ? 7.707 36.031 15.578 1 44.88 186 LEU B C 1
ATOM 4145 O O . LEU B 1 186 ? 8.812 35.531 15.359 1 44.88 186 LEU B O 1
ATOM 4149 N N . LYS B 1 187 ? 7.617 37.156 16.172 1 44.97 187 LYS B N 1
ATOM 4150 C CA . LYS B 1 187 ? 8.766 37.781 16.828 1 44.97 187 LYS B CA 1
ATOM 4151 C C . LYS B 1 187 ? 9.32 36.906 17.953 1 44.97 187 LYS B C 1
ATOM 4153 O O . LYS B 1 187 ? 10.516 36.969 18.234 1 44.97 187 LYS B O 1
ATOM 4158 N N . GLU B 1 188 ? 8.422 36.375 18.672 1 45.22 188 GLU B N 1
ATOM 4159 C CA . GLU B 1 188 ? 8.883 35.75 19.906 1 45.22 188 GLU B CA 1
ATOM 4160 C C . GLU B 1 188 ? 9.219 34.281 19.703 1 45.22 188 GLU B C 1
ATOM 4162 O O . GLU B 1 188 ? 9.672 33.594 20.625 1 45.22 188 GLU B O 1
ATOM 4167 N N . LEU B 1 189 ? 8.945 33.719 18.594 1 48.22 189 LEU B N 1
ATOM 4168 C CA . LEU B 1 189 ? 8.859 32.281 18.453 1 48.22 189 LEU B CA 1
ATOM 4169 C C . LEU B 1 189 ? 10.219 31.672 18.125 1 48.22 189 LEU B C 1
ATOM 4171 O O . LEU B 1 189 ? 10.32 30.484 17.812 1 48.22 189 LEU B O 1
ATOM 4175 N N . GLY B 1 190 ? 11.289 32.438 18.156 1 54.28 190 GLY B N 1
ATOM 4176 C CA . GLY B 1 190 ? 12.672 32 18.031 1 54.28 190 GLY B CA 1
ATOM 4177 C C . GLY B 1 190 ? 13.18 31.281 19.281 1 54.28 190 GLY B C 1
ATOM 4178 O O . GLY B 1 190 ? 12.656 31.484 20.375 1 54.28 190 GLY B O 1
ATOM 4179 N N . GLY B 1 191 ? 13.242 29.859 19.312 1 68.5 191 GLY B N 1
ATOM 4180 C CA . GLY B 1 191 ? 13.867 29.078 20.375 1 68.5 191 GLY B CA 1
ATOM 4181 C C . GLY B 1 191 ? 13.641 27.594 20.234 1 68.5 191 GLY B C 1
ATOM 4182 O O . GLY B 1 191 ? 13.141 27.125 19.203 1 68.5 191 GLY B O 1
ATOM 4183 N N . ALA B 1 192 ? 14.016 26.891 21.219 1 71.5 192 ALA B N 1
ATOM 4184 C CA . ALA B 1 192 ? 13.992 25.422 21.297 1 71.5 192 ALA B CA 1
ATOM 4185 C C . ALA B 1 192 ? 12.555 24.906 21.281 1 71.5 192 ALA B C 1
ATOM 4187 O O . ALA B 1 192 ? 12.281 23.875 20.656 1 71.5 192 ALA B O 1
ATOM 4188 N N . LEU B 1 193 ? 11.609 25.625 21.812 1 72.88 193 LEU B N 1
ATOM 4189 C CA . LEU B 1 193 ? 10.211 25.203 21.859 1 72.88 193 LEU B CA 1
ATOM 4190 C C . LEU B 1 193 ? 9.562 25.297 20.484 1 72.88 193 LEU B C 1
ATOM 4192 O O . LEU B 1 193 ? 8.773 24.438 20.109 1 72.88 193 LEU B O 1
ATOM 4196 N N . ASP B 1 194 ? 9.93 26.312 19.734 1 74.69 194 ASP B N 1
ATOM 4197 C CA . ASP B 1 194 ? 9.406 26.484 18.375 1 74.69 194 ASP B CA 1
ATOM 4198 C C . ASP B 1 194 ? 9.852 25.359 17.453 1 74.69 194 ASP B C 1
ATOM 4200 O O . ASP B 1 194 ? 9.047 24.828 16.672 1 74.69 194 ASP B O 1
ATOM 4204 N N . GLU B 1 195 ? 11.008 25.047 17.641 1 78.19 195 GLU B N 1
ATOM 4205 C CA . GLU B 1 195 ? 11.539 23.953 16.828 1 78.19 195 GLU B CA 1
ATOM 4206 C C . GLU B 1 195 ? 10.836 22.641 17.141 1 78.19 195 GLU B C 1
ATOM 4208 O O . GLU B 1 195 ? 10.516 21.875 16.234 1 78.19 195 GLU B O 1
ATOM 4213 N N . LEU B 1 196 ? 10.609 22.438 18.359 1 78.75 196 LEU B N 1
ATOM 4214 C CA . LEU B 1 196 ? 9.938 21.203 18.781 1 78.75 196 LEU B CA 1
ATOM 4215 C C . LEU B 1 196 ? 8.508 21.156 18.25 1 78.75 196 LEU B C 1
ATOM 4217 O O . LEU B 1 196 ? 8.008 20.094 17.906 1 78.75 196 LEU B O 1
ATOM 4221 N N . GLN B 1 197 ? 7.883 22.234 18.203 1 79.69 197 GLN B N 1
ATOM 4222 C CA . GLN B 1 197 ? 6.516 22.297 17.703 1 79.69 197 GLN B CA 1
ATOM 4223 C C . GLN B 1 197 ? 6.465 22 16.203 1 79.69 197 GLN B C 1
ATOM 4225 O O . GLN B 1 197 ? 5.566 21.297 15.734 1 79.69 197 GLN B O 1
ATOM 4230 N N . TRP B 1 198 ? 7.457 22.469 15.492 1 83.5 198 TRP B N 1
ATOM 4231 C CA . TRP B 1 198 ? 7.523 22.203 14.062 1 83.5 198 TRP B CA 1
ATOM 4232 C C . TRP B 1 198 ? 7.836 20.734 13.789 1 83.5 198 TRP B C 1
ATOM 4234 O O . TRP B 1 198 ? 7.273 20.141 12.875 1 83.5 198 TRP B O 1
ATOM 4244 N N . ILE B 1 199 ? 8.664 20.266 14.625 1 85 199 ILE B N 1
ATOM 4245 C CA . ILE B 1 199 ? 8.984 18.859 14.508 1 85 199 ILE B CA 1
ATOM 4246 C C . ILE B 1 199 ? 7.73 18.016 14.773 1 85 199 ILE B C 1
ATOM 4248 O O . ILE B 1 199 ? 7.445 17.062 14.039 1 85 199 ILE B O 1
ATOM 4252 N N . SER B 1 200 ? 6.965 18.406 15.758 1 84.62 200 SER B N 1
ATOM 4253 C CA . SER B 1 200 ? 5.73 17.703 16.094 1 84.62 200 SER B CA 1
ATOM 4254 C C . SER B 1 200 ? 4.719 17.781 14.953 1 84.62 200 SER B C 1
ATOM 4256 O O . SER B 1 200 ? 4.012 16.812 14.68 1 84.62 200 SER B O 1
ATOM 4258 N N . LEU B 1 201 ? 4.672 18.938 14.336 1 87.31 201 LEU B N 1
ATOM 4259 C CA . LEU B 1 201 ? 3.775 19.094 13.195 1 87.31 201 LEU B CA 1
ATOM 4260 C C . LEU B 1 201 ? 4.156 18.141 12.062 1 87.31 201 LEU B C 1
ATOM 4262 O O . LEU B 1 201 ? 3.295 17.469 11.5 1 87.31 201 LEU B O 1
ATOM 4266 N N . LEU B 1 202 ? 5.422 18.094 11.781 1 91.12 202 LEU B N 1
ATOM 4267 C CA . LEU B 1 202 ? 5.914 17.203 10.727 1 91.12 202 LEU B CA 1
ATOM 4268 C C . LEU B 1 202 ? 5.652 15.742 11.078 1 91.12 202 LEU B C 1
ATOM 4270 O O . LEU B 1 202 ? 5.258 14.953 10.219 1 91.12 202 LEU B O 1
ATOM 4274 N N . ARG B 1 203 ? 5.793 15.453 12.281 1 89.75 203 ARG B N 1
ATOM 4275 C CA . ARG B 1 203 ? 5.539 14.086 12.734 1 89.75 203 ARG B CA 1
ATOM 4276 C C . ARG B 1 203 ? 4.055 13.75 12.641 1 89.75 203 ARG B C 1
ATOM 4278 O O . ARG B 1 203 ? 3.691 12.633 12.273 1 89.75 203 ARG B O 1
ATOM 4285 N N . SER B 1 204 ? 3.217 14.68 12.969 1 88.62 204 SER B N 1
ATOM 4286 C CA . SER B 1 204 ? 1.772 14.477 12.906 1 88.62 204 SER B CA 1
ATOM 4287 C C . SER B 1 204 ? 1.312 14.227 11.469 1 88.62 204 SER B C 1
ATOM 4289 O O . SER B 1 204 ? 0.325 13.523 11.25 1 88.62 204 SER B O 1
ATOM 4291 N N . ALA B 1 205 ? 2.07 14.75 10.539 1 91.19 205 ALA B N 1
ATOM 4292 C CA . ALA B 1 205 ? 1.746 14.555 9.133 1 91.19 205 ALA B CA 1
ATOM 4293 C C . ALA B 1 205 ? 2.51 13.367 8.555 1 91.19 205 ALA B C 1
ATOM 4295 O O . ALA B 1 205 ? 2.434 13.094 7.352 1 91.19 205 ALA B O 1
ATOM 4296 N N . GLY B 1 206 ? 3.277 12.672 9.375 1 91.5 206 GLY B N 1
ATOM 4297 C CA . GLY B 1 206 ? 4.113 11.586 8.883 1 91.5 206 GLY B CA 1
ATOM 4298 C C . GLY B 1 206 ? 5.203 12.055 7.938 1 91.5 206 GLY B C 1
ATOM 4299 O O . GLY B 1 206 ? 5.641 11.305 7.066 1 91.5 206 GLY B O 1
ATOM 4300 N N . ALA B 1 207 ? 5.684 13.273 8.125 1 95.19 207 ALA B N 1
ATOM 4301 C CA . ALA B 1 207 ? 6.496 13.898 7.086 1 95.19 207 ALA B CA 1
ATOM 4302 C C . ALA B 1 207 ? 7.922 14.141 7.574 1 95.19 207 ALA B C 1
ATOM 4304 O O . ALA B 1 207 ? 8.805 14.492 6.785 1 95.19 207 ALA B O 1
ATOM 4305 N N . TYR B 1 208 ? 8.219 13.938 8.844 1 92.06 208 TYR B N 1
ATOM 4306 C CA . TYR B 1 208 ? 9.453 14.43 9.453 1 92.06 208 TYR B CA 1
ATOM 4307 C C . TYR B 1 208 ? 10.672 13.859 8.742 1 92.06 208 TYR B C 1
ATOM 4309 O O . TYR B 1 208 ? 11.562 14.602 8.32 1 92.06 208 TYR B O 1
ATOM 4317 N N . GLN B 1 209 ? 10.703 12.586 8.547 1 92 209 GLN B N 1
ATOM 4318 C CA . GLN B 1 209 ? 11.891 11.953 7.992 1 92 209 GLN B CA 1
ATOM 4319 C C . GLN B 1 209 ? 12.117 12.383 6.547 1 92 209 GLN B C 1
ATOM 4321 O O . GLN B 1 209 ? 13.242 12.719 6.16 1 92 209 GLN B O 1
ATOM 4326 N N . MET B 1 210 ? 11.086 12.375 5.789 1 94.5 210 MET B N 1
ATOM 4327 C CA . MET B 1 210 ? 11.234 12.727 4.379 1 94.5 210 MET B CA 1
ATOM 4328 C C . MET B 1 210 ? 11.539 14.211 4.215 1 94.5 210 MET B C 1
ATOM 4330 O O . MET B 1 210 ? 12.25 14.609 3.295 1 94.5 210 MET B O 1
ATOM 4334 N N . PHE B 1 211 ? 11.008 15.039 5.125 1 95.12 211 PHE B N 1
ATOM 4335 C CA . PHE B 1 211 ? 11.336 16.453 5.137 1 95.12 211 PHE B CA 1
ATOM 4336 C C . PHE B 1 211 ? 12.82 16.672 5.387 1 95.12 211 PHE B C 1
ATOM 4338 O O . PHE B 1 211 ? 13.469 17.453 4.691 1 95.12 211 PHE B O 1
ATOM 4345 N N . ARG B 1 212 ? 13.305 15.953 6.359 1 91.69 212 ARG B N 1
ATOM 4346 C CA . ARG B 1 212 ? 14.711 16.078 6.727 1 91.69 212 ARG B CA 1
ATOM 4347 C C . ARG B 1 212 ? 15.617 15.656 5.578 1 91.69 212 ARG B C 1
ATOM 4349 O O . ARG B 1 212 ? 16.688 16.25 5.371 1 91.69 212 ARG B O 1
ATOM 4356 N N . ILE B 1 213 ? 15.25 14.695 4.898 1 89.25 213 ILE B N 1
ATOM 4357 C CA . ILE B 1 213 ? 16.031 14.211 3.768 1 89.25 213 ILE B CA 1
ATOM 4358 C C . ILE B 1 213 ? 15.961 15.219 2.623 1 89.25 213 ILE B C 1
ATOM 4360 O O . ILE B 1 213 ? 16.969 15.469 1.952 1 89.25 213 ILE B O 1
ATOM 4364 N N . SER B 1 214 ? 14.859 15.82 2.439 1 90.12 214 SER B N 1
ATOM 4365 C CA . SER B 1 214 ? 14.641 16.75 1.328 1 90.12 214 SER B CA 1
ATOM 4366 C C . SER B 1 214 ? 15.266 18.109 1.611 1 90.12 214 SER B C 1
ATOM 4368 O O . SER B 1 214 ? 15.734 18.781 0.693 1 90.12 214 SER B O 1
ATOM 4370 N N . GLU B 1 215 ? 15.156 18.469 2.877 1 84.44 215 GLU B N 1
ATOM 4371 C CA . GLU B 1 215 ? 15.617 19.797 3.291 1 84.44 215 GLU B CA 1
ATOM 4372 C C . GLU B 1 215 ? 16.781 19.688 4.277 1 84.44 215 GLU B C 1
ATOM 4374 O O . GLU B 1 215 ? 16.578 19.312 5.438 1 84.44 215 GLU B O 1
ATOM 4379 N N . GLN B 1 216 ? 17.984 19.875 3.816 1 75.44 216 GLN B N 1
ATOM 4380 C CA . GLN B 1 216 ? 19.156 19.719 4.676 1 75.44 216 GLN B CA 1
ATOM 4381 C C . GLN B 1 216 ? 19.344 20.938 5.57 1 75.44 216 GLN B C 1
ATOM 4383 O O . GLN B 1 216 ? 20.078 20.875 6.562 1 75.44 216 GLN B O 1
ATOM 4388 N N . GLY B 1 217 ? 18.547 21.922 5.414 1 76.62 217 GLY B N 1
ATOM 4389 C CA . GLY B 1 217 ? 18.75 23.125 6.207 1 76.62 217 GLY B CA 1
ATOM 4390 C C . GLY B 1 217 ? 17.875 23.188 7.441 1 76.62 217 GLY B C 1
ATOM 4391 O O . GLY B 1 217 ? 17.484 22.141 7.98 1 76.62 217 GLY B O 1
ATOM 4392 N N . SER B 1 218 ? 17.75 24.266 8.062 1 79.5 218 SER B N 1
ATOM 4393 C CA . SER B 1 218 ? 16.984 24.516 9.281 1 79.5 218 SER B CA 1
ATOM 4394 C C . SER B 1 218 ? 15.484 24.328 9.047 1 79.5 218 SER B C 1
ATOM 4396 O O . SER B 1 218 ? 15 24.516 7.93 1 79.5 218 SER B O 1
ATOM 4398 N N . ILE B 1 219 ? 14.883 23.781 10.016 1 84.62 219 ILE B N 1
ATOM 4399 C CA . ILE B 1 219 ? 13.43 23.656 10.039 1 84.62 219 ILE B CA 1
ATOM 4400 C C . ILE B 1 219 ? 12.789 25.031 10.164 1 84.62 219 ILE B C 1
ATOM 4402 O O . ILE B 1 219 ? 12.883 25.672 11.219 1 84.62 219 ILE B O 1
ATOM 4406 N N . THR B 1 220 ? 12.289 25.547 9.047 1 85.5 220 THR B N 1
ATOM 4407 C CA . THR B 1 220 ? 11.617 26.844 9.031 1 85.5 220 THR B CA 1
ATOM 4408 C C . THR B 1 220 ? 10.148 26.672 8.625 1 85.5 220 THR B C 1
ATOM 4410 O O . THR B 1 220 ? 9.805 25.75 7.898 1 85.5 220 THR B O 1
ATOM 4413 N N . PRO B 1 221 ? 9.328 27.547 9.078 1 84.88 221 PRO B N 1
ATOM 4414 C CA . PRO B 1 221 ? 7.918 27.484 8.703 1 84.88 221 PRO B CA 1
ATOM 4415 C C . PRO B 1 221 ? 7.707 27.469 7.191 1 84.88 221 PRO B C 1
ATOM 4417 O O . PRO B 1 221 ? 6.852 26.734 6.688 1 84.88 221 PRO B O 1
ATOM 4420 N N . ASN B 1 222 ? 8.523 28.266 6.492 1 88.38 222 ASN B N 1
ATOM 4421 C CA . ASN B 1 222 ? 8.391 28.328 5.043 1 88.38 222 ASN B CA 1
ATOM 4422 C C . ASN B 1 222 ? 8.734 27 4.387 1 88.38 222 ASN B C 1
ATOM 4424 O O . ASN B 1 222 ? 8.047 26.562 3.463 1 88.38 222 ASN B O 1
ATOM 4428 N N . ALA B 1 223 ? 9.758 26.422 4.867 1 92.06 223 ALA B N 1
ATOM 4429 C CA . ALA B 1 223 ? 10.188 25.141 4.305 1 92.06 223 ALA B CA 1
ATOM 4430 C C . ALA B 1 223 ? 9.164 24.047 4.586 1 92.06 223 ALA B C 1
ATOM 4432 O O . ALA B 1 223 ? 8.898 23.203 3.729 1 92.06 223 ALA B O 1
ATOM 4433 N N . ILE B 1 224 ? 8.586 24.062 5.754 1 92.38 224 ILE B N 1
ATOM 4434 C CA . ILE B 1 224 ? 7.59 23.078 6.156 1 92.38 224 ILE B CA 1
ATOM 4435 C C . ILE B 1 224 ? 6.332 23.234 5.301 1 92.38 224 ILE B C 1
ATOM 4437 O O . ILE B 1 224 ? 5.812 22.266 4.762 1 92.38 224 ILE B O 1
ATOM 4441 N N . ALA B 1 225 ? 5.906 24.469 5.203 1 93.06 225 ALA B N 1
ATOM 4442 C CA . ALA B 1 225 ? 4.719 24.75 4.398 1 93.06 225 ALA B CA 1
ATOM 4443 C C . ALA B 1 225 ? 4.93 24.344 2.943 1 93.06 225 ALA B C 1
ATOM 4445 O O . ALA B 1 225 ? 4.051 23.734 2.328 1 93.06 225 ALA B O 1
ATOM 4446 N N . SER B 1 226 ? 6.059 24.672 2.418 1 94.94 226 SER B N 1
ATOM 4447 C CA . SER B 1 226 ? 6.391 24.312 1.044 1 94.94 226 SER B CA 1
ATOM 4448 C C . SER B 1 226 ? 6.387 22.797 0.856 1 94.94 226 SER B C 1
ATOM 4450 O O . SER B 1 226 ? 5.848 22.297 -0.13 1 94.94 226 SER B O 1
ATOM 4452 N N . PHE B 1 227 ? 6.961 22.078 1.774 1 96.19 227 PHE B N 1
ATOM 4453 C CA . PHE B 1 227 ? 7.066 20.625 1.683 1 96.19 227 PHE B CA 1
ATOM 4454 C C . PHE B 1 227 ? 5.688 19.984 1.749 1 96.19 227 PHE B C 1
ATOM 4456 O O . PHE B 1 227 ? 5.355 19.141 0.921 1 96.19 227 PHE B O 1
ATOM 4463 N N . LEU B 1 228 ? 4.859 20.406 2.668 1 96.56 228 LEU B N 1
ATOM 4464 C CA . LEU B 1 228 ? 3.572 19.766 2.916 1 96.56 228 LEU B CA 1
ATOM 4465 C C . LEU B 1 228 ? 2.549 20.172 1.861 1 96.56 228 LEU B C 1
ATOM 4467 O O . LEU B 1 228 ? 1.659 19.391 1.519 1 96.56 228 LEU B O 1
ATOM 4471 N N . LEU B 1 229 ? 2.713 21.359 1.289 1 97.25 229 LEU B N 1
ATOM 4472 C CA . LEU B 1 229 ? 1.702 21.828 0.355 1 97.25 229 LEU B CA 1
ATOM 4473 C C . LEU B 1 229 ? 2.125 21.578 -1.087 1 97.25 229 LEU B C 1
ATOM 4475 O O . LEU B 1 229 ? 1.295 21.234 -1.929 1 97.25 229 LEU B O 1
ATOM 4479 N N . LEU B 1 230 ? 3.43 21.656 -1.366 1 97.56 230 LEU B N 1
ATOM 4480 C CA . LEU B 1 230 ? 3.809 21.812 -2.766 1 97.56 230 LEU B CA 1
ATOM 4481 C C . LEU B 1 230 ? 4.68 20.641 -3.225 1 97.56 230 LEU B C 1
ATOM 4483 O O . LEU B 1 230 ? 4.945 20.484 -4.422 1 97.56 230 LEU B O 1
ATOM 4487 N N . ASP B 1 231 ? 5.195 19.812 -2.338 1 96.94 231 ASP B N 1
ATOM 4488 C CA . ASP B 1 231 ? 6.086 18.734 -2.738 1 96.94 231 ASP B CA 1
ATOM 4489 C C . ASP B 1 231 ? 5.383 17.766 -3.689 1 96.94 231 ASP B C 1
ATOM 4491 O O . ASP B 1 231 ? 4.273 17.312 -3.408 1 96.94 231 ASP B O 1
ATOM 4495 N N . PRO B 1 232 ? 5.984 17.391 -4.797 1 96.25 232 PRO B N 1
ATOM 4496 C CA . PRO B 1 232 ? 5.305 16.578 -5.801 1 96.25 232 PRO B CA 1
ATOM 4497 C C . PRO B 1 232 ? 5.453 15.078 -5.535 1 96.25 232 PRO B C 1
ATOM 4499 O O . PRO B 1 232 ? 4.77 14.266 -6.16 1 96.25 232 PRO B O 1
ATOM 4502 N N . ILE B 1 233 ? 6.355 14.695 -4.625 1 95.44 233 ILE B N 1
ATOM 4503 C CA . ILE B 1 233 ? 6.645 13.266 -4.562 1 95.44 233 ILE B CA 1
ATOM 4504 C C . ILE B 1 233 ? 6.316 12.734 -3.17 1 95.44 233 ILE B C 1
ATOM 4506 O O . ILE B 1 233 ? 6.188 11.523 -2.975 1 95.44 233 ILE B O 1
ATOM 4510 N N . PHE B 1 234 ? 6.23 13.648 -2.113 1 97.44 234 PHE B N 1
ATOM 4511 C CA . PHE B 1 234 ? 5.855 13.195 -0.781 1 97.44 234 PHE B CA 1
ATOM 4512 C C . PHE B 1 234 ? 4.383 12.797 -0.74 1 97.44 234 PHE B C 1
ATOM 4514 O O . PHE B 1 234 ? 3.508 13.617 -1.036 1 97.44 234 PHE B O 1
ATOM 4521 N N . PRO B 1 235 ? 4.051 11.57 -0.31 1 97.88 235 PRO B N 1
ATOM 4522 C CA . PRO B 1 235 ? 2.719 11.008 -0.552 1 97.88 235 PRO B CA 1
ATOM 4523 C C . PRO B 1 235 ? 1.626 11.711 0.253 1 97.88 235 PRO B C 1
ATOM 4525 O O . PRO B 1 235 ? 0.437 11.508 -0.003 1 97.88 235 PRO B O 1
ATOM 4528 N N . ARG B 1 236 ? 1.964 12.5 1.196 1 97.69 236 ARG B N 1
ATOM 4529 C CA . ARG B 1 236 ? 0.952 13.156 2.016 1 97.69 236 ARG B CA 1
ATOM 4530 C C . ARG B 1 236 ? 0.912 14.656 1.738 1 97.69 236 ARG B C 1
ATOM 4532 O O . ARG B 1 236 ? 0.147 15.391 2.367 1 97.69 236 ARG B O 1
ATOM 4539 N N . SER B 1 237 ? 1.747 15.156 0.801 1 98.12 237 SER B N 1
ATOM 4540 C CA . SER B 1 237 ? 1.657 16.562 0.411 1 98.12 237 SER B CA 1
ATOM 4541 C C . SER B 1 237 ? 0.377 16.828 -0.372 1 98.12 237 SER B C 1
ATOM 4543 O O . SER B 1 237 ? -0.145 15.945 -1.05 1 98.12 237 SER B O 1
ATOM 4545 N N . VAL B 1 238 ? -0.081 18.016 -0.27 1 98.12 238 VAL B N 1
ATOM 4546 C CA . VAL B 1 238 ? -1.294 18.406 -0.975 1 98.12 238 VAL B CA 1
ATOM 4547 C C . VAL B 1 238 ? -1.099 18.234 -2.479 1 98.12 238 VAL B C 1
ATOM 4549 O O . VAL B 1 238 ? -1.952 17.672 -3.16 1 98.12 238 VAL B O 1
ATOM 4552 N N . ARG B 1 239 ? -0.004 18.703 -2.996 1 98.38 239 ARG B N 1
ATOM 4553 C CA . ARG B 1 239 ? 0.282 18.641 -4.426 1 98.38 239 ARG B CA 1
ATOM 4554 C C . ARG B 1 239 ? 0.285 17.203 -4.914 1 98.38 239 ARG B C 1
ATOM 4556 O O . ARG B 1 239 ? -0.272 16.891 -5.973 1 98.38 239 ARG B O 1
ATOM 4563 N N . PHE B 1 240 ? 0.904 16.312 -4.234 1 98.44 240 PHE B N 1
ATOM 4564 C CA . PHE B 1 240 ? 0.919 14.898 -4.582 1 98.44 240 PHE B CA 1
ATOM 4565 C C . PHE B 1 240 ? -0.496 14.328 -4.617 1 98.44 240 PHE B C 1
ATOM 4567 O O . PHE B 1 240 ? -0.86 13.609 -5.547 1 98.44 240 PHE B O 1
ATOM 4574 N N . CYS B 1 241 ? -1.25 14.641 -3.604 1 98.69 241 CYS B N 1
ATOM 4575 C CA . CYS B 1 241 ? -2.615 14.141 -3.514 1 98.69 241 CYS B CA 1
ATOM 4576 C C . CYS B 1 241 ? -3.467 14.656 -4.664 1 98.69 241 CYS B C 1
ATOM 4578 O O . CYS B 1 241 ? -4.246 13.906 -5.254 1 98.69 241 CYS B O 1
ATOM 4580 N N . LEU B 1 242 ? -3.291 15.922 -5 1 98.56 242 LEU B N 1
ATOM 4581 C CA . LEU B 1 242 ? -4.059 16.5 -6.098 1 98.56 242 LEU B CA 1
ATOM 4582 C C . LEU B 1 242 ? -3.717 15.82 -7.418 1 98.56 242 LEU B C 1
ATOM 4584 O O . LEU B 1 242 ? -4.598 15.594 -8.25 1 98.56 242 LEU B O 1
ATOM 4588 N N . GLU B 1 243 ? -2.486 15.531 -7.613 1 98.19 243 GLU B N 1
ATOM 4589 C CA . GLU B 1 243 ? -2.084 14.805 -8.812 1 98.19 243 GLU B CA 1
ATOM 4590 C C . GLU B 1 243 ? -2.725 13.422 -8.859 1 98.19 243 GLU B C 1
ATOM 4592 O O . GLU B 1 243 ? -3.213 12.992 -9.906 1 98.19 243 GLU B O 1
ATOM 4597 N N . GLY B 1 244 ? -2.668 12.75 -7.773 1 98.12 244 GLY B N 1
ATOM 4598 C CA . GLY B 1 244 ? -3.312 11.445 -7.695 1 98.12 244 GLY B CA 1
ATOM 4599 C C . GLY B 1 244 ? -4.809 11.508 -7.941 1 98.12 244 GLY B C 1
ATOM 4600 O O . GLY B 1 244 ? -5.371 10.625 -8.594 1 98.12 244 GLY B O 1
ATOM 4601 N N . ILE B 1 245 ? -5.457 12.508 -7.414 1 98.31 245 ILE B N 1
ATOM 4602 C CA . ILE B 1 245 ? -6.887 12.711 -7.621 1 98.31 245 ILE B CA 1
ATOM 4603 C C . ILE B 1 245 ? -7.168 12.914 -9.109 1 98.31 245 ILE B C 1
ATOM 4605 O O . ILE B 1 245 ? -8.07 12.281 -9.664 1 98.31 245 ILE B O 1
ATOM 4609 N N . ASN B 1 246 ? -6.367 13.758 -9.719 1 97 246 ASN B N 1
ATOM 4610 C CA . ASN B 1 246 ? -6.512 14.008 -11.148 1 97 246 ASN B CA 1
ATOM 4611 C C . ASN B 1 246 ? -6.348 12.734 -11.961 1 97 246 ASN B C 1
ATOM 4613 O O . ASN B 1 246 ? -7.129 12.477 -12.883 1 97 246 ASN B O 1
ATOM 4617 N N . GLU B 1 247 ? -5.359 11.945 -11.633 1 96 247 GLU B N 1
ATOM 4618 C CA . GLU B 1 247 ? -5.105 10.688 -12.328 1 96 247 GLU B CA 1
ATOM 4619 C C . GLU B 1 247 ? -6.262 9.711 -12.133 1 96 247 GLU B C 1
ATOM 4621 O O . GLU B 1 247 ? -6.695 9.055 -13.078 1 96 247 GLU B O 1
ATOM 4626 N N . SER B 1 248 ? -6.734 9.578 -10.922 1 96.75 248 SER B N 1
ATOM 4627 C CA . SER B 1 248 ? -7.828 8.664 -10.617 1 96.75 248 SER B CA 1
ATOM 4628 C C . SER B 1 248 ? -9.102 9.062 -11.367 1 96.75 248 SER B C 1
ATOM 4630 O O . SER B 1 248 ? -9.789 8.203 -11.93 1 96.75 248 SER B O 1
ATOM 4632 N N . LEU B 1 249 ? -9.398 10.32 -11.414 1 95.19 249 LEU B N 1
ATOM 4633 C CA . LEU B 1 249 ? -10.594 10.805 -12.109 1 95.19 249 LEU B CA 1
ATOM 4634 C C . LEU B 1 249 ? -10.484 10.57 -13.609 1 95.19 249 LEU B C 1
ATOM 4636 O O . LEU B 1 249 ? -11.469 10.234 -14.266 1 95.19 249 LEU B O 1
ATOM 4640 N N . SER B 1 250 ? -9.297 10.766 -14.141 1 92.88 250 SER B N 1
ATOM 4641 C CA . SER B 1 250 ? -9.078 10.508 -15.562 1 92.88 250 SER B CA 1
ATOM 4642 C C . SER B 1 250 ? -9.344 9.047 -15.906 1 92.88 250 SER B C 1
ATOM 4644 O O . SER B 1 250 ? -9.93 8.742 -16.953 1 92.88 250 SER B O 1
ATOM 4646 N N . LYS B 1 251 ? -8.914 8.148 -15.023 1 92.81 251 LYS B N 1
ATOM 4647 C CA . LYS B 1 251 ? -9.117 6.719 -15.227 1 92.81 251 LYS B CA 1
ATOM 4648 C C . LYS B 1 251 ? -10.586 6.344 -15.078 1 92.81 251 LYS B C 1
ATOM 4650 O O . LYS B 1 251 ? -11.078 5.449 -15.766 1 92.81 251 LYS B O 1
ATOM 4655 N N . ILE B 1 252 ? -11.273 6.965 -14.227 1 91.81 252 ILE B N 1
ATOM 4656 C CA . ILE B 1 252 ? -12.688 6.703 -13.992 1 91.81 252 ILE B CA 1
ATOM 4657 C C . ILE B 1 252 ? -13.508 7.191 -15.188 1 91.81 252 ILE B C 1
ATOM 4659 O O . ILE B 1 252 ? -14.438 6.516 -15.625 1 91.81 252 ILE B O 1
ATOM 4663 N N . GLN B 1 253 ? -13.195 8.289 -15.68 1 85.69 253 GLN B N 1
ATOM 4664 C CA . GLN B 1 253 ? -13.953 8.898 -16.781 1 85.69 253 GLN B CA 1
ATOM 4665 C C . GLN B 1 253 ? -13.594 8.266 -18.109 1 85.69 253 GLN B C 1
ATOM 4667 O O . GLN B 1 253 ? -14.352 8.359 -19.078 1 85.69 253 GLN B O 1
ATOM 4672 N N . ASN B 1 254 ? -12.609 7.277 -18.141 1 72 254 ASN B N 1
ATOM 4673 C CA . ASN B 1 254 ? -12.148 6.578 -19.328 1 72 254 ASN B CA 1
ATOM 4674 C C . ASN B 1 254 ? -12.133 7.496 -20.547 1 72 254 ASN B C 1
ATOM 4676 O O . ASN B 1 254 ? -12.469 7.074 -21.656 1 72 254 ASN B O 1
ATOM 4680 N N . SER B 1 255 ? -12.344 8.695 -20.469 1 57.84 255 SER B N 1
ATOM 4681 C CA . SER B 1 255 ? -12.438 9.57 -21.641 1 57.84 255 SER B CA 1
ATOM 4682 C C . SER B 1 255 ? -11.305 10.594 -21.656 1 57.84 255 SER B C 1
ATOM 4684 O O . SER B 1 255 ? -10.836 11.016 -20.594 1 57.84 255 SER B O 1
ATOM 4686 N N . PRO B 1 256 ? -10.664 10.484 -22.859 1 54.44 256 PRO B N 1
ATOM 4687 C CA . PRO B 1 256 ? -9.773 11.633 -23.016 1 54.44 256 PRO B CA 1
ATOM 4688 C C . PRO B 1 256 ? -10.445 12.953 -22.625 1 54.44 256 PRO B C 1
ATOM 4690 O O . PRO B 1 256 ? -11.672 13.039 -22.594 1 54.44 256 PRO B O 1
ATOM 4693 N N . VAL B 1 257 ? -9.727 13.719 -21.984 1 53.75 257 VAL B N 1
ATOM 4694 C CA . VAL B 1 257 ? -10.25 15.047 -21.656 1 53.75 257 VAL B CA 1
ATOM 4695 C C . VAL B 1 257 ? -11.164 15.531 -22.781 1 53.75 257 VAL B C 1
ATOM 4697 O O . VAL B 1 257 ? -10.758 15.57 -23.938 1 53.75 257 VAL B O 1
ATOM 4700 N N . SER B 1 258 ? -12.359 15.555 -22.422 1 58.66 258 SER B N 1
ATOM 4701 C CA . SER B 1 258 ? -13.352 16.016 -23.391 1 58.66 258 SER B CA 1
ATOM 4702 C C . SER B 1 258 ? -13 17.406 -23.938 1 58.66 258 SER B C 1
ATOM 4704 O O . SER B 1 258 ? -12.32 18.172 -23.266 1 58.66 258 SER B O 1
ATOM 4706 N N . LYS B 1 259 ? -13.164 17.578 -25.156 1 63.06 259 LYS B N 1
ATOM 4707 C CA . LYS B 1 259 ? -13.023 18.906 -25.75 1 63.06 259 LYS B CA 1
ATOM 4708 C C . LYS B 1 259 ? -13.719 19.969 -24.906 1 63.06 259 LYS B C 1
ATOM 4710 O O . LYS B 1 259 ? -13.273 21.109 -24.828 1 63.06 259 LYS B O 1
ATOM 4715 N N . LYS B 1 260 ? -14.773 19.641 -24.094 1 80.25 260 LYS B N 1
ATOM 4716 C CA . LYS B 1 260 ? -15.438 20.531 -23.141 1 80.25 260 LYS B CA 1
ATOM 4717 C C . LYS B 1 260 ? -15.461 19.906 -21.75 1 80.25 260 LYS B C 1
ATOM 4719 O O . LYS B 1 260 ? -16.391 19.172 -21.406 1 80.25 260 LYS B O 1
ATOM 4724 N N . PRO B 1 261 ? -14.484 20.25 -21.016 1 83.31 261 PRO B N 1
ATOM 4725 C CA . PRO B 1 261 ? -14.391 19.672 -19.672 1 83.31 261 PRO B CA 1
ATOM 4726 C C . PRO B 1 261 ? -15.586 20.016 -18.781 1 83.31 261 PRO B C 1
ATOM 4728 O O . PRO B 1 261 ? -16.094 21.141 -18.859 1 83.31 261 PRO B O 1
ATOM 4731 N N . ASN B 1 262 ? -16.094 19.125 -18.062 1 87.31 262 ASN B N 1
ATOM 4732 C CA . ASN B 1 262 ? -17.156 19.391 -17.094 1 87.31 262 ASN B CA 1
ATOM 4733 C C . ASN B 1 262 ? -16.625 20.062 -15.852 1 87.31 262 ASN B C 1
ATOM 4735 O O . ASN B 1 262 ? -15.422 20.344 -15.75 1 87.31 262 ASN B O 1
ATOM 4739 N N . ASP B 1 263 ? -17.469 20.375 -14.898 1 91.81 263 ASP B N 1
ATOM 4740 C CA . ASP B 1 263 ? -17.125 21.156 -13.711 1 91.81 263 ASP B CA 1
ATOM 4741 C C . ASP B 1 263 ? -16.078 20.438 -12.867 1 91.81 263 ASP B C 1
ATOM 4743 O O . ASP B 1 263 ? -15.195 21.062 -12.281 1 91.81 263 ASP B O 1
ATOM 4747 N N . LEU B 1 264 ? -16.203 19.156 -12.805 1 94.06 264 LEU B N 1
ATOM 4748 C CA . LEU B 1 264 ? -15.273 18.359 -12.016 1 94.06 264 LEU B CA 1
ATOM 4749 C C . LEU B 1 264 ? -13.875 18.391 -12.625 1 94.06 264 LEU B C 1
ATOM 4751 O O . LEU B 1 264 ? -12.891 18.625 -11.922 1 94.06 264 LEU B O 1
ATOM 4755 N N . GLU B 1 265 ? -13.781 18.234 -13.859 1 91.62 265 GLU B N 1
ATOM 4756 C CA . GLU B 1 265 ? -12.508 18.266 -14.578 1 91.62 265 GLU B CA 1
ATOM 4757 C C . GLU B 1 265 ? -11.867 19.641 -14.5 1 91.62 265 GLU B C 1
ATOM 4759 O O . GLU B 1 265 ? -10.656 19.766 -14.328 1 91.62 265 GLU B O 1
ATOM 4764 N N . CYS B 1 266 ? -12.727 20.625 -14.609 1 93.81 266 CYS B N 1
ATOM 4765 C CA . CYS B 1 266 ? -12.234 22 -14.531 1 93.81 266 CYS B CA 1
ATOM 4766 C C . CYS B 1 266 ? -11.672 22.297 -13.148 1 93.81 266 CYS B C 1
ATOM 4768 O O . CYS B 1 266 ? -10.578 22.844 -13.023 1 93.81 266 CYS B O 1
ATOM 4770 N N . LEU B 1 267 ? -12.383 21.906 -12.148 1 96.31 267 LEU B N 1
ATOM 4771 C CA . LEU B 1 267 ? -11.977 22.234 -10.789 1 96.31 267 LEU B CA 1
ATOM 4772 C C . LEU B 1 267 ? -10.656 21.531 -10.445 1 96.31 267 LEU B C 1
ATOM 4774 O O . LEU B 1 267 ? -9.734 22.172 -9.93 1 96.31 267 LEU B O 1
ATOM 4778 N N . ILE B 1 268 ? -10.539 20.203 -10.727 1 96.56 268 ILE B N 1
ATOM 4779 C CA . ILE B 1 268 ? -9.328 19.484 -10.359 1 96.56 268 ILE B CA 1
ATOM 4780 C C . ILE B 1 268 ? -8.156 19.969 -11.211 1 96.56 268 ILE B C 1
ATOM 4782 O O . ILE B 1 268 ? -7.023 20.047 -10.734 1 96.56 268 ILE B O 1
ATOM 4786 N N . GLY B 1 269 ? -8.391 20.328 -12.461 1 94.56 269 GLY B N 1
ATOM 4787 C CA . GLY B 1 269 ? -7.352 20.891 -13.305 1 94.56 269 GLY B CA 1
ATOM 4788 C C . GLY B 1 269 ? -6.812 22.219 -12.773 1 94.56 269 GLY B C 1
ATOM 4789 O O . GLY B 1 269 ? -5.598 22.422 -12.734 1 94.56 269 GLY B O 1
ATOM 4790 N N . LEU B 1 270 ? -7.715 23.047 -12.352 1 94.88 270 LEU B N 1
ATOM 4791 C CA . LEU B 1 270 ? -7.344 24.359 -11.812 1 94.88 270 LEU B CA 1
ATOM 4792 C C . LEU B 1 270 ? -6.586 24.203 -10.5 1 94.88 270 LEU B C 1
ATOM 4794 O O . LEU B 1 270 ? -5.566 24.859 -10.289 1 94.88 270 LEU B O 1
ATOM 4798 N N . LEU B 1 271 ? -7.066 23.328 -9.656 1 96.81 271 LEU B N 1
ATOM 4799 C CA . LEU B 1 271 ? -6.414 23.094 -8.367 1 96.81 271 LEU B CA 1
ATOM 4800 C C . LEU B 1 271 ? -5.004 22.547 -8.57 1 96.81 271 LEU B C 1
ATOM 4802 O O . LEU B 1 271 ? -4.055 23.031 -7.945 1 96.81 271 LEU B O 1
ATOM 4806 N N . LEU B 1 272 ? -4.938 21.562 -9.414 1 97.25 272 LEU B N 1
ATOM 4807 C CA . LEU B 1 272 ? -3.633 20.953 -9.664 1 97.25 272 LEU B CA 1
ATOM 4808 C C . LEU B 1 272 ? -2.668 21.984 -10.25 1 97.25 272 LEU B C 1
ATOM 4810 O O . LEU B 1 272 ? -1.509 22.062 -9.836 1 97.25 272 LEU B O 1
ATOM 4814 N N . SER B 1 273 ? -3.117 22.781 -11.203 1 95.81 273 SER B N 1
ATOM 4815 C CA . SER B 1 273 ? -2.277 23.812 -11.805 1 95.81 273 SER B CA 1
ATOM 4816 C C . SER B 1 273 ? -1.823 24.828 -10.773 1 95.81 273 SER B C 1
ATOM 4818 O O . SER B 1 273 ? -0.632 25.141 -10.672 1 95.81 273 SER B O 1
ATOM 4820 N N . LYS B 1 274 ? -2.695 25.328 -9.938 1 95.5 274 LYS B N 1
ATOM 4821 C CA . LYS B 1 274 ? -2.396 26.328 -8.922 1 95.5 274 LYS B CA 1
ATOM 4822 C C . LYS B 1 274 ? -1.33 25.828 -7.949 1 95.5 274 LYS B C 1
ATOM 4824 O O . LYS B 1 274 ? -0.308 26.5 -7.75 1 95.5 274 LYS B O 1
ATOM 4829 N N . TRP B 1 275 ? -1.471 24.641 -7.488 1 96.75 275 TRP B N 1
ATOM 4830 C CA . TRP B 1 275 ? -0.617 24.141 -6.414 1 96.75 275 TRP B CA 1
ATOM 4831 C C . TRP B 1 275 ? 0.648 23.5 -6.977 1 96.75 275 TRP B C 1
ATOM 4833 O O . TRP B 1 275 ? 1.565 23.172 -6.227 1 96.75 275 TRP B O 1
ATOM 4843 N N . SER B 1 276 ? 0.693 23.344 -8.328 1 95.88 276 SER B N 1
ATOM 4844 C CA . SER B 1 276 ? 1.912 22.875 -8.969 1 95.88 276 SER B CA 1
ATOM 4845 C C . SER B 1 276 ? 2.859 24.016 -9.289 1 95.88 276 SER B C 1
ATOM 4847 O O . SER B 1 276 ? 4.074 23.828 -9.383 1 95.88 276 SER B O 1
ATOM 4849 N N . PHE B 1 277 ? 2.318 25.234 -9.367 1 93.75 277 PHE B N 1
ATOM 4850 C CA . PHE B 1 277 ? 3.152 26.281 -9.945 1 93.75 277 PHE B CA 1
ATOM 4851 C C . PHE B 1 277 ? 3.254 27.484 -9.008 1 93.75 277 PHE B C 1
ATOM 4853 O O . PHE B 1 277 ? 4.078 28.375 -9.219 1 93.75 277 PHE B O 1
ATOM 4860 N N . VAL B 1 278 ? 2.51 27.5 -7.945 1 93.19 278 VAL B N 1
ATOM 4861 C CA . VAL B 1 278 ? 2.58 28.609 -7 1 93.19 278 VAL B CA 1
ATOM 4862 C C . VAL B 1 278 ? 3.879 28.516 -6.199 1 93.19 278 VAL B C 1
ATOM 4864 O O . VAL B 1 278 ? 4.383 27.422 -5.938 1 93.19 278 VAL B O 1
ATOM 4867 N N . ARG B 1 279 ? 4.348 29.688 -5.832 1 93.19 279 ARG B N 1
ATOM 4868 C CA . ARG B 1 279 ? 5.52 29.766 -4.961 1 93.19 279 ARG B CA 1
ATOM 4869 C C . ARG B 1 279 ? 5.105 29.969 -3.508 1 93.19 279 ARG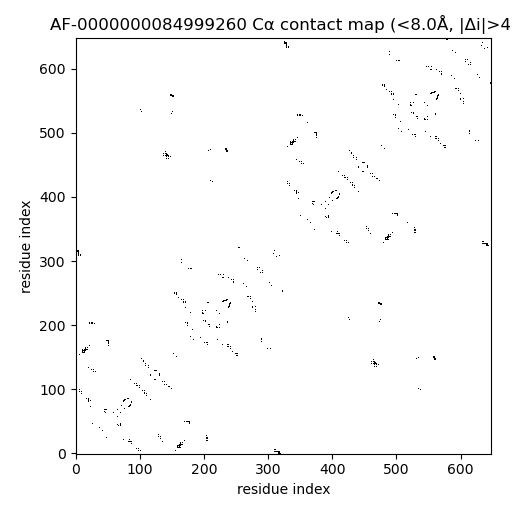 B C 1
ATOM 4871 O O . ARG B 1 279 ? 4.172 30.734 -3.227 1 93.19 279 ARG B O 1
ATOM 4878 N N . ILE B 1 280 ? 5.828 29.328 -2.639 1 93.19 280 ILE B N 1
ATOM 4879 C CA . ILE B 1 280 ? 5.441 29.344 -1.232 1 93.19 280 ILE B CA 1
ATOM 4880 C C . ILE B 1 280 ? 5.508 30.766 -0.693 1 93.19 280 ILE B C 1
ATOM 4882 O O . ILE B 1 280 ? 4.699 31.156 0.153 1 93.19 280 ILE B O 1
ATOM 4886 N N . ASP B 1 281 ? 6.457 31.547 -1.168 1 91.81 281 ASP B N 1
ATOM 4887 C CA . ASP B 1 281 ? 6.613 32.938 -0.708 1 91.81 281 ASP B CA 1
ATOM 4888 C C . ASP B 1 281 ? 5.371 33.75 -1.021 1 91.81 281 ASP B C 1
ATOM 4890 O O . ASP B 1 281 ? 4.98 34.625 -0.232 1 91.81 281 ASP B O 1
ATOM 4894 N N . HIS B 1 282 ? 4.766 33.469 -2.08 1 91.81 282 HIS B N 1
ATOM 4895 C CA . HIS B 1 282 ? 3.551 34.188 -2.469 1 91.81 282 HIS B CA 1
ATOM 4896 C C . HIS B 1 282 ? 2.375 33.781 -1.58 1 91.81 282 HIS B C 1
ATOM 4898 O O . HIS B 1 282 ? 1.57 34.625 -1.195 1 91.81 282 HIS B O 1
ATOM 4904 N N . LEU B 1 283 ? 2.301 32.5 -1.253 1 90.75 283 LEU B N 1
ATOM 4905 C CA . LEU B 1 283 ? 1.234 32.031 -0.384 1 90.75 283 LEU B CA 1
ATOM 4906 C C . LEU B 1 283 ? 1.347 32.625 1.009 1 90.75 283 LEU B C 1
ATOM 4908 O O . LEU B 1 283 ? 0.334 32.969 1.629 1 90.75 283 LEU B O 1
ATOM 4912 N N . ILE B 1 284 ? 2.566 32.781 1.418 1 86.75 284 ILE B N 1
ATOM 4913 C CA . ILE B 1 284 ? 2.801 33.344 2.754 1 86.75 284 ILE B CA 1
ATOM 4914 C C . ILE B 1 284 ? 2.527 34.844 2.758 1 86.75 284 ILE B C 1
ATOM 4916 O O . ILE B 1 284 ? 1.879 35.344 3.672 1 86.75 284 ILE B O 1
ATOM 4920 N N . LYS B 1 285 ? 3.008 35.5 1.771 1 88.25 285 LYS B N 1
ATOM 4921 C CA . LYS B 1 285 ? 2.836 36.938 1.664 1 88.25 285 LYS B CA 1
ATOM 4922 C C . LYS B 1 285 ? 1.356 37.312 1.616 1 88.25 285 LYS B C 1
ATOM 4924 O O . LYS B 1 285 ? 0.937 38.281 2.25 1 88.25 285 LYS B O 1
ATOM 4929 N N . ASP B 1 286 ? 0.607 36.531 0.894 1 87.19 286 ASP B N 1
ATOM 4930 C CA . ASP B 1 286 ? -0.807 36.844 0.695 1 87.19 286 ASP B CA 1
ATOM 4931 C C . ASP B 1 286 ? -1.652 36.281 1.839 1 87.19 286 ASP B C 1
ATOM 4933 O O . ASP B 1 286 ? -2.846 36.562 1.937 1 87.19 286 ASP B O 1
ATOM 4937 N N . GLY B 1 287 ? -1.018 35.562 2.756 1 88.25 287 GLY B N 1
ATOM 4938 C CA . GLY B 1 287 ? -1.705 34.938 3.879 1 88.25 287 GLY B CA 1
ATOM 4939 C C . GLY B 1 287 ? -1.859 33.438 3.732 1 88.25 287 GLY B C 1
ATOM 4940 O O . GLY B 1 287 ? -2.801 32.969 3.094 1 88.25 287 GLY B O 1
ATOM 4941 N N . LEU B 1 288 ? -1.036 32.688 4.344 1 88 288 LEU B N 1
ATOM 4942 C CA . LEU B 1 288 ? -1.027 31.25 4.258 1 88 288 LEU B CA 1
ATOM 4943 C C . LEU B 1 288 ? -2.34 30.656 4.773 1 88 288 LEU B C 1
ATOM 4945 O O . LEU B 1 288 ? -2.873 29.719 4.191 1 88 288 LEU B O 1
ATOM 4949 N N . HIS B 1 289 ? -2.877 31.234 5.844 1 87.75 289 HIS B N 1
ATOM 4950 C CA . HIS B 1 289 ? -4.145 30.781 6.402 1 87.75 289 HIS B CA 1
ATOM 4951 C C . HIS B 1 289 ? -5.27 30.906 5.379 1 87.75 289 HIS B C 1
ATOM 4953 O O . HIS B 1 289 ? -6.051 29.969 5.199 1 87.75 289 HIS B O 1
ATOM 4959 N N . GLU B 1 290 ? -5.309 31.969 4.719 1 90.75 290 GLU B N 1
ATOM 4960 C CA . GLU B 1 290 ? -6.348 32.219 3.719 1 90.75 290 GLU B CA 1
ATOM 4961 C C . GLU B 1 290 ? -6.211 31.234 2.543 1 90.75 290 GLU B C 1
ATOM 4963 O O . GLU B 1 290 ? -7.211 30.75 2.02 1 90.75 290 GLU B O 1
ATOM 4968 N N . ALA B 1 291 ? -4.992 31.016 2.193 1 92.44 291 ALA B N 1
ATOM 4969 C CA . ALA B 1 291 ? -4.742 30.078 1.094 1 92.44 291 ALA B CA 1
ATOM 4970 C C . ALA B 1 291 ? -5.191 28.672 1.458 1 92.44 291 ALA B C 1
ATOM 4972 O O . ALA B 1 291 ? -5.789 27.969 0.635 1 92.44 291 ALA B O 1
ATOM 4973 N N . ILE B 1 292 ? -4.922 28.266 2.662 1 93.25 292 ILE B N 1
ATOM 4974 C CA . ILE B 1 292 ? -5.285 26.938 3.139 1 93.25 292 ILE B CA 1
ATOM 4975 C C . ILE B 1 292 ? -6.801 26.828 3.271 1 93.25 292 ILE B C 1
ATOM 4977 O O . ILE B 1 292 ? -7.395 25.812 2.906 1 93.25 292 ILE B O 1
ATOM 4981 N N . ASP B 1 293 ? -7.398 27.859 3.727 1 91.62 293 ASP B N 1
ATOM 4982 C CA . ASP B 1 293 ? -8.852 27.891 3.828 1 91.62 293 ASP B CA 1
ATOM 4983 C C . ASP B 1 293 ? -9.508 27.719 2.457 1 91.62 293 ASP B C 1
ATOM 4985 O O . ASP B 1 293 ? -10.477 26.984 2.314 1 91.62 293 ASP B O 1
ATOM 4989 N N . SER B 1 294 ? -8.977 28.453 1.561 1 94.94 294 SER B N 1
ATOM 4990 C CA . SER B 1 294 ? -9.492 28.344 0.199 1 94.94 294 SER B CA 1
ATOM 4991 C C . SER B 1 294 ? -9.328 26.938 -0.349 1 94.94 294 SER B C 1
ATOM 4993 O O . SER B 1 294 ? -10.211 26.422 -1.044 1 94.94 294 SER B O 1
ATOM 4995 N N . LEU B 1 295 ? -8.18 26.359 -0.117 1 96.69 295 LEU B N 1
ATOM 4996 C CA . LEU B 1 295 ? -7.934 24.984 -0.532 1 96.69 295 LEU B CA 1
ATOM 4997 C C . LEU B 1 295 ? -8.961 24.047 0.075 1 96.69 295 LEU B C 1
ATOM 4999 O O . LEU B 1 295 ? -9.492 23.172 -0.615 1 96.69 295 LEU B O 1
ATOM 5003 N N . GLN B 1 296 ? -9.234 24.172 1.335 1 94.5 296 GLN B N 1
ATOM 5004 C CA . GLN B 1 296 ? -10.195 23.312 2.018 1 94.5 296 GLN B CA 1
ATOM 5005 C C . GLN B 1 296 ? -11.594 23.469 1.423 1 94.5 296 GLN B C 1
ATOM 5007 O O . GLN B 1 296 ? -12.312 22.469 1.264 1 94.5 296 GLN B O 1
ATOM 5012 N N . ILE B 1 297 ? -11.93 24.625 1.097 1 96.44 297 ILE B N 1
ATOM 5013 C CA . ILE B 1 297 ? -13.211 24.891 0.454 1 96.44 297 ILE B CA 1
ATOM 5014 C C . ILE B 1 297 ? -13.266 24.203 -0.904 1 96.44 297 ILE B C 1
ATOM 5016 O O . ILE B 1 297 ? -14.266 23.562 -1.248 1 96.44 297 ILE B O 1
ATOM 5020 N N . ASP B 1 298 ? -12.227 24.359 -1.646 1 97.38 298 ASP B N 1
ATOM 5021 C CA . ASP B 1 298 ? -12.148 23.734 -2.965 1 97.38 298 ASP B CA 1
ATOM 5022 C C . ASP B 1 298 ? -12.211 22.203 -2.859 1 97.38 298 ASP B C 1
ATOM 5024 O O . ASP B 1 298 ? -12.812 21.547 -3.705 1 97.38 298 ASP B O 1
ATOM 5028 N N . LEU B 1 299 ? -11.555 21.656 -1.872 1 97.56 299 LEU B N 1
ATOM 5029 C CA . LEU B 1 299 ? -11.609 20.203 -1.666 1 97.56 299 LEU B CA 1
ATOM 5030 C C . LEU B 1 299 ? -13.031 19.766 -1.328 1 97.56 299 LEU B C 1
ATOM 5032 O O . LEU B 1 299 ? -13.469 18.688 -1.771 1 97.56 299 LEU B O 1
ATOM 5036 N N . ASN B 1 300 ? -13.711 20.531 -0.533 1 96.38 300 ASN B N 1
ATOM 5037 C CA . ASN B 1 300 ? -15.117 20.25 -0.244 1 96.38 300 ASN B CA 1
ATOM 5038 C C . ASN B 1 300 ? -15.969 20.297 -1.506 1 96.38 300 ASN B C 1
ATOM 5040 O O . ASN B 1 300 ? -16.859 19.469 -1.7 1 96.38 300 ASN B O 1
ATOM 5044 N N . LYS B 1 301 ? -15.719 21.281 -2.316 1 97.5 301 LYS B N 1
ATOM 5045 C CA . LYS B 1 301 ? -16.438 21.391 -3.586 1 97.5 301 LYS B CA 1
ATOM 5046 C C . LYS B 1 301 ? -16.156 20.188 -4.48 1 97.5 301 LYS B C 1
ATOM 5048 O O . LYS B 1 301 ? -17.047 19.703 -5.164 1 97.5 301 LYS B O 1
ATOM 5053 N N . LEU B 1 302 ? -14.938 19.812 -4.492 1 97.56 302 LEU B N 1
ATOM 5054 C CA . LEU B 1 302 ? -14.562 18.625 -5.254 1 97.56 302 LEU B CA 1
ATOM 5055 C C . LEU B 1 302 ? -15.352 17.406 -4.793 1 97.56 302 LEU B C 1
ATOM 5057 O O . LEU B 1 302 ? -15.875 16.656 -5.613 1 97.56 302 LEU B O 1
ATOM 5061 N N . HIS B 1 303 ? -15.406 17.219 -3.498 1 96.88 303 HIS B N 1
ATOM 5062 C CA . HIS B 1 303 ? -16.203 16.141 -2.926 1 96.88 303 HIS B CA 1
ATOM 5063 C C . HIS B 1 303 ? -17.656 16.234 -3.371 1 96.88 303 HIS B C 1
ATOM 5065 O O . HIS B 1 303 ? -18.25 15.219 -3.756 1 96.88 303 HIS B O 1
ATOM 5071 N N . ASP B 1 304 ? -18.188 17.375 -3.328 1 96.62 304 ASP B N 1
ATOM 5072 C CA . ASP B 1 304 ? -19.594 17.578 -3.684 1 96.62 304 ASP B CA 1
ATOM 5073 C C . ASP B 1 304 ? -19.844 17.219 -5.148 1 96.62 304 ASP B C 1
ATOM 5075 O O . ASP B 1 304 ? -20.859 16.609 -5.477 1 96.62 304 ASP B O 1
ATOM 5079 N N . LEU B 1 305 ? -18.969 17.625 -6 1 95.75 305 LEU B N 1
ATOM 5080 C CA . LEU B 1 305 ? -19.094 17.328 -7.422 1 95.75 305 LEU B CA 1
ATOM 5081 C C . LEU B 1 305 ? -18.984 15.82 -7.668 1 95.75 305 LEU B C 1
ATOM 5083 O O . LEU B 1 305 ? -19.75 15.258 -8.445 1 95.75 305 LEU B O 1
ATOM 5087 N N . ILE B 1 306 ? -18.047 15.18 -7.008 1 95.38 306 ILE B N 1
ATOM 5088 C CA . ILE B 1 306 ? -17.891 13.734 -7.133 1 95.38 306 ILE B CA 1
ATOM 5089 C C . ILE B 1 306 ? -19.172 13.031 -6.668 1 95.38 306 ILE B C 1
ATOM 5091 O O . ILE B 1 306 ? -19.672 12.148 -7.352 1 95.38 306 ILE B O 1
ATOM 5095 N N . HIS B 1 307 ? -19.609 13.484 -5.496 1 94.94 307 HIS B N 1
ATOM 5096 C CA . HIS B 1 307 ? -20.844 12.914 -4.953 1 94.94 307 HIS B CA 1
ATOM 5097 C C . HIS B 1 307 ? -22.016 13.102 -5.918 1 94.94 307 HIS B C 1
ATOM 5099 O O . HIS B 1 307 ? -22.766 12.156 -6.172 1 94.94 307 HIS B O 1
ATOM 5105 N N . GLY B 1 308 ? -22.172 14.234 -6.477 1 93.19 308 GLY B N 1
ATOM 5106 C CA . GLY B 1 308 ? -23.266 14.547 -7.379 1 93.19 308 GLY B CA 1
ATOM 5107 C C . GLY B 1 308 ? -23.188 13.781 -8.688 1 93.19 308 GLY B C 1
ATOM 5108 O O . GLY B 1 308 ? -24.219 13.352 -9.219 1 93.19 308 GLY B O 1
ATOM 5109 N N . ILE B 1 309 ? -22.031 13.562 -9.203 1 91 309 ILE B N 1
ATOM 5110 C CA . ILE B 1 309 ? -21.844 12.953 -10.516 1 91 309 ILE B CA 1
ATOM 5111 C C . ILE B 1 309 ? -21.891 11.43 -10.391 1 91 309 ILE B C 1
ATOM 5113 O O . ILE B 1 309 ? -22.531 10.75 -11.195 1 91 309 ILE B O 1
ATOM 5117 N N . TYR B 1 310 ? -21.359 10.898 -9.328 1 91.75 310 TYR B N 1
ATOM 5118 C CA . TYR B 1 310 ? -21.109 9.461 -9.352 1 91.75 310 TYR B CA 1
ATOM 5119 C C . TYR B 1 310 ? -21.984 8.75 -8.32 1 91.75 310 TYR B C 1
ATOM 5121 O O . TYR B 1 310 ? -22.219 7.539 -8.422 1 91.75 310 TYR B O 1
ATOM 5129 N N . PHE B 1 311 ? -22.469 9.438 -7.293 1 92.25 311 PHE B N 1
ATOM 5130 C CA . PHE B 1 311 ? -23.094 8.703 -6.203 1 92.25 311 PHE B CA 1
ATOM 5131 C C . PHE B 1 311 ? -24.594 8.984 -6.156 1 92.25 311 PHE B C 1
ATOM 5133 O O . PHE B 1 311 ? -25.359 8.195 -5.598 1 92.25 311 PHE B O 1
ATOM 5140 N N . ARG B 1 312 ? -25.109 10.148 -6.402 1 80.38 312 ARG B N 1
ATOM 5141 C CA . ARG B 1 312 ? -26.516 10.516 -6.277 1 80.38 312 ARG B CA 1
ATOM 5142 C C . ARG B 1 312 ? -27.391 9.672 -7.199 1 80.38 312 ARG B C 1
ATOM 5144 O O . ARG B 1 312 ? -28.516 9.312 -6.844 1 80.38 312 ARG B O 1
ATOM 5151 N N . ASN B 1 313 ? -27.016 9.562 -8.461 1 61.69 313 ASN B N 1
ATOM 5152 C CA . ASN B 1 313 ? -28 8.914 -9.328 1 61.69 313 ASN B CA 1
ATOM 5153 C C . ASN B 1 313 ? -27.891 7.395 -9.273 1 61.69 313 ASN B C 1
ATOM 5155 O O . ASN B 1 313 ? -26.781 6.852 -9.281 1 61.69 313 ASN B O 1
ATOM 5159 N N . ASP B 1 314 ? -28.844 6.723 -8.422 1 56.03 314 ASP B N 1
ATOM 5160 C CA . ASP B 1 314 ? -28.984 5.281 -8.25 1 56.03 314 ASP B CA 1
ATOM 5161 C C . ASP B 1 314 ? -28.625 4.527 -9.523 1 56.03 314 ASP B C 1
ATOM 5163 O O . ASP B 1 314 ? -28.812 3.312 -9.609 1 56.03 314 ASP B O 1
ATOM 5167 N N . LYS B 1 315 ? -28.484 5.145 -10.648 1 50.5 315 LYS B N 1
ATOM 5168 C CA . LYS B 1 315 ? -28.359 4.379 -11.883 1 50.5 315 LYS B CA 1
ATOM 5169 C C . LYS B 1 315 ? -26.984 3.736 -12 1 50.5 315 LYS B C 1
ATOM 5171 O O . LYS B 1 315 ? -26.016 4.23 -11.422 1 50.5 315 LYS B O 1
ATOM 5176 N N . LYS B 1 316 ? -27.062 2.504 -12.383 1 51.06 316 LYS B N 1
ATOM 5177 C CA . LYS B 1 316 ? -25.875 1.826 -12.875 1 51.06 316 LYS B CA 1
ATOM 5178 C C . LYS B 1 316 ? -25.031 2.756 -13.75 1 51.06 316 LYS B C 1
ATOM 5180 O O . LYS B 1 316 ? -25.562 3.438 -14.625 1 51.06 316 LYS B O 1
ATOM 5185 N N . PHE B 1 317 ? -24.203 3.465 -13.242 1 47.47 317 PHE B N 1
ATOM 5186 C CA . PHE B 1 317 ? -23.359 4.156 -14.195 1 47.47 317 PHE B CA 1
ATOM 5187 C C . PHE B 1 317 ? -22.984 3.24 -15.352 1 47.47 317 PHE B C 1
ATOM 5189 O O . PHE B 1 317 ? -22.484 2.131 -15.141 1 47.47 317 PHE B O 1
ATOM 5196 N N . ASP B 1 318 ? -23.812 3.084 -16.359 1 44.06 318 ASP B N 1
ATOM 5197 C CA . ASP B 1 318 ? -23.375 2.363 -17.547 1 44.06 318 ASP B CA 1
ATOM 5198 C C . ASP B 1 318 ? -21.969 2.779 -17.969 1 44.06 318 ASP B C 1
ATOM 5200 O O . ASP B 1 318 ? -21.797 3.775 -18.672 1 44.06 318 ASP B O 1
ATOM 5204 N N . PHE B 1 319 ? -21.109 2.438 -17.203 1 43.06 319 PHE B N 1
ATOM 5205 C CA . PHE B 1 319 ? -19.719 2.676 -17.562 1 43.06 319 PHE B CA 1
ATOM 5206 C C . PHE B 1 319 ? -19.438 2.215 -18.984 1 43.06 319 PHE B C 1
ATOM 5208 O O . PHE B 1 319 ? -18.391 2.52 -19.547 1 43.06 319 PHE B O 1
ATOM 5215 N N . GLU B 1 320 ? -20.219 1.349 -19.516 1 42.72 320 GLU B N 1
ATOM 5216 C CA . GLU B 1 320 ? -20.125 1.042 -20.938 1 42.72 320 GLU B CA 1
ATOM 5217 C C . GLU B 1 320 ? -20.375 2.281 -21.797 1 42.72 320 GLU B C 1
ATOM 5219 O O . GLU B 1 320 ? -19.781 2.445 -22.859 1 42.72 320 GLU B O 1
ATOM 5224 N N . SER B 1 321 ? -21.328 2.961 -21.469 1 39.12 321 SER B N 1
ATOM 5225 C CA . SER B 1 321 ? -21.656 4.141 -22.266 1 39.12 321 SER B CA 1
ATOM 5226 C C . SER B 1 321 ? -20.562 5.207 -22.141 1 39.12 321 SER B C 1
ATOM 5228 O O . SER B 1 321 ? -20.516 6.152 -22.938 1 39.12 321 SER B O 1
ATOM 5230 N N . LEU B 1 322 ? -20.016 5.289 -21.141 1 37.47 322 LEU B N 1
ATOM 5231 C CA . LEU B 1 322 ? -18.859 6.176 -21.125 1 37.47 322 LEU B CA 1
ATOM 5232 C C . LEU B 1 322 ? -17.734 5.609 -21.984 1 37.47 322 LEU B C 1
ATOM 5234 O O . LEU B 1 322 ? -16.766 6.312 -22.281 1 37.47 322 LEU B O 1
ATOM 5238 N N . GLN B 1 323 ? -17.562 4.391 -22.156 1 32.75 323 GLN B N 1
ATOM 5239 C CA . GLN B 1 323 ? -16.688 3.738 -23.109 1 32.75 323 GLN B CA 1
ATOM 5240 C C . GLN B 1 323 ? -17.188 3.932 -24.547 1 32.75 323 GLN B C 1
ATOM 5242 O O . GLN B 1 323 ? -16.484 3.592 -25.5 1 32.75 323 GLN B O 1
ATOM 5247 N N . GLY B 1 324 ? -18.406 4.277 -24.828 1 30.33 324 GLY B N 1
ATOM 5248 C CA . GLY B 1 324 ? -18.828 4.531 -26.203 1 30.33 324 GLY B CA 1
ATOM 5249 C C . GLY B 1 324 ? -18.359 5.879 -26.719 1 30.33 324 GLY B C 1
ATOM 5250 O O . GLY B 1 324 ? -18.188 6.824 -25.953 1 30.33 324 GLY B O 1
#

Radius of gyration: 25.42 Å; Cα contacts (8 Å, |Δi|>4): 903; chains: 2; bounding box: 59×78×62 Å

Organism: Prochlorococcus marinus (strain NATL2A) (NCBI:txid59920)

Secondary structure (DSSP, 8-state):
---HHHHHHHHHHHHHHHHHHHHHHHHHHHHHHHHHSPTTSS-SSHHHHHHHT-HHHHHHH-SS--HHHHHHHHHT-TTSTTSHHHHHHHHHHHHHHTTTTS-HHHHHHHHHHHHHTSTT-GGGGS-HHHHHHHHHHHHHHHHHHHHHHS--SHHHHHHHHHHHHHHHHHHHHHHHHHHHHHSSSTTT--SHHHHHHHHHHHHHTT-HHHHHHH--S---HHHHHHHHHH-SSSTTSHHHHHHHHHHHHHHHHTS---SS--HHHHHHHHHHHHHHH--HHHHHHTTHHHHHHHHHHHHHHHHHHHIIIIISS-S---TTTS--/---HHHHHHHHHHHHHHHHHHHHHHHHHHHHHHHHHSPTTSS-SSHHHHHHHT-HHHHHHH-SS--HHHHHHHHHT-TTSTTSHHHHHHHHHHHHHHTTTTS-HHHHHHHHHHHHHTSTT-GGGGS-HHHHHHHHHHHHHHHHHHHHHHS--SHHHHHHHHHHHHHHHHHHHHHHHHHHHHH-SSTTT--SHHHHHHHHHHHHHTT-HHHHHHH--S---HHHHHHHHHH-SSSTTSHHHHHHHHHHHHHHHHTS---SS--HHHHHHHHHHHHHHH--HHHHHHTTHHHHHHHHHHHHHHHHHHHIIIIISS-S---TTTS--